Protein AF-A0A0B7G354-F1 (afdb_monomer)

InterPro domains:
  IPR011701 Major facilitator superfamily [PF07690] (151-574)
  IPR032474 Protein argonaute, N-terminal [PF16486] (21-125)
  IPR036259 MFS transporter superfamily [G3DSA:1.20.1250.20] (148-598)
  IPR036259 MFS transporter superfamily [SSF103473] (155-593)

Nearest PDB structures (foldseek):
  8hpk-assembly1_A  TM=7.935E-01  e=2.499E-08  Oxalobacter formigenes
  7ckr-assembly1_A  TM=7.743E-01  e=6.030E-07  Homo sapiens
  8vzo-assembly1_A  TM=7.627E-01  e=1.336E-06  Mus musculus
  4gc0-assembly1_A  TM=5.537E-01  e=1.012E-06  Escherichia coli K-12
  6t1z-assembly1_A  TM=6.618E-01  e=1.291E-05  Lactococcus lactis

pLDDT: mean 70.38, std 20.68, range [23.92, 95.5]

Organism: Thanatephorus cucumeris (strain AG1-IB / isolate 7/3/14) (NCBI:txid1108050)

Solvent-accessible surface area (backbone atoms only — not comparable to full-atom values): 34092 Å² total; per-residue (Å²): 139,77,64,61,37,38,32,39,24,42,57,51,66,73,94,58,96,71,60,51,71,55,56,52,52,52,50,46,45,36,40,68,70,70,40,38,82,71,30,66,74,70,61,47,71,73,66,82,52,44,35,40,25,62,50,88,68,92,36,80,33,100,80,52,43,29,38,75,43,81,42,66,81,55,66,92,86,52,88,72,80,62,60,72,42,57,47,32,43,32,66,72,46,79,40,65,52,60,63,55,49,36,36,76,69,72,72,50,80,94,46,75,69,54,58,69,48,45,62,62,48,49,55,53,58,66,44,53,60,65,74,42,62,78,52,60,63,53,65,73,68,73,73,64,103,71,87,92,72,66,56,40,54,73,59,46,45,73,69,46,48,66,63,51,25,68,72,64,75,49,52,71,70,40,52,50,52,24,54,48,32,16,50,48,18,30,38,70,41,15,29,58,32,9,46,46,21,55,76,68,32,32,40,59,33,16,42,54,17,16,54,28,23,37,52,9,32,40,46,49,25,49,52,67,67,64,60,73,76,79,72,95,64,68,94,83,61,73,69,45,76,68,48,49,51,46,22,52,21,30,20,32,28,12,34,15,41,22,15,38,52,39,22,50,42,49,54,42,50,73,72,47,59,82,72,40,35,26,32,45,38,0,46,59,46,14,45,27,36,38,34,29,41,51,53,48,45,47,40,57,76,78,26,70,96,36,63,50,65,44,30,45,48,48,11,53,58,50,16,50,38,35,39,48,45,29,69,68,55,70,67,72,83,91,78,83,83,88,63,97,82,58,64,63,61,58,55,52,49,55,59,47,52,57,52,61,61,72,68,58,83,86,77,77,94,79,81,83,87,85,89,82,91,86,80,92,85,88,80,88,82,87,83,87,89,83,79,88,84,87,88,85,79,94,78,91,82,85,85,79,84,78,85,75,79,76,73,81,79,76,78,74,81,58,44,70,76,56,33,79,75,33,66,68,49,50,50,53,34,48,50,46,12,68,58,29,3,56,32,47,25,46,69,74,40,45,53,58,52,39,46,15,25,55,53,45,72,52,94,87,77,52,73,68,54,47,53,51,49,31,54,48,41,57,40,41,22,21,52,27,15,19,51,19,6,38,54,45,7,49,48,32,28,48,35,33,73,77,67,71,39,60,57,71,61,54,52,54,55,27,46,53,38,38,50,53,21,52,60,46,53,78,67,49,72,49,67,89,58,45,55,59,35,30,32,29,33,12,24,20,32,17,30,47,68,11,45,52,51,36,50,43,34,74,75,48,34,80,74,46,33,30,21,44,36,17,53,51,48,36,27,37,55,55,38,13,51,53,42,38,52,56,46,48,58,45,30,57,74,53,31,41,59,39,90,82,48,100,59,82,86,77,62,95,41,76,46,31,53,61,23,51,56,21,73,48,87,130

Mean predicted aligned error: 18.81 Å

Sequence (618 aa):
MFSSIIERVDLEPTSVWMPTKWNQELLQILQEKVAPTLFTPRAVYDGRKNLFASHCLPLRGCNGNSQTFDVTRTPPYERPPPQVYKVTLRLVKKISTIMLKQYCNGQSSVDNEIHASFTPLNIVLRMKSMLSRTNAFTLRRLLTDQEMRPLGAGVVYSAYAPQLGQKLNLNHTQLNVIGIAGNIGVYFFAPVSGWVADRRGPKIPLFVASVLLFLGYGGISFLFSNTIPQANVPNSWPLTPLVSALTLCSFATGVAGSAGIISAMNAGVRVTEDKYHASATGGINSAFGLSAFFFSTLARELFPGRTGPFLTVLCLGTGCAVLLGAILVRPPPVGQIRLESEEDGETEQEEEEEREEELRPLWTEHTPLRAGTVDESILYGERNPWASQAPTPNASGAATPSASGSKPDKVEDVHGLALFTSLDFLIIFGIVGCLGGPGLMYINNVGSIVQALFASVGEGWSKQDAEKAQASQVGIISVCSFVGRFAIGFLADHLSHNHTIPRTSCLLLSATIGIIGISLLLNVTDASKLWVVSALWGISYGTVFALFPALVLERFGMSHFAQNAGLMGIAAALFGNVYNYTFGRNFDNHSRPASFVPVEPVGEGLICLEGRDCYITR

Structure (mmCIF, N/CA/C/O backbone):
data_AF-A0A0B7G354-F1
#
_entry.id   AF-A0A0B7G354-F1
#
loop_
_atom_site.group_PDB
_atom_site.id
_atom_site.type_symbol
_atom_site.label_atom_id
_atom_site.label_alt_id
_atom_site.label_comp_id
_atom_site.label_asym_id
_atom_site.label_entity_id
_atom_site.label_seq_id
_atom_site.pdbx_PDB_ins_code
_atom_site.Cartn_x
_atom_site.Cartn_y
_atom_site.Cartn_z
_atom_site.occupancy
_atom_site.B_iso_or_equiv
_atom_site.auth_seq_id
_atom_site.auth_comp_id
_atom_site.auth_asym_id
_atom_site.auth_atom_id
_atom_site.pdbx_PDB_model_num
ATOM 1 N N . MET A 1 1 ? 35.856 -24.028 -17.247 1.00 27.39 1 MET A N 1
ATOM 2 C CA . MET A 1 1 ? 36.467 -24.147 -18.585 1.00 27.39 1 MET A CA 1
ATOM 3 C C . MET A 1 1 ? 35.741 -23.184 -19.522 1.00 27.39 1 MET A C 1
ATOM 5 O O . MET A 1 1 ? 34.748 -23.564 -20.117 1.00 27.39 1 MET A O 1
ATOM 9 N N . PHE A 1 2 ? 36.160 -21.916 -19.567 1.00 37.44 2 PHE A N 1
ATOM 10 C CA . PHE A 1 2 ? 35.732 -20.999 -20.631 1.00 37.44 2 PHE A CA 1
ATOM 11 C C . PHE A 1 2 ? 36.789 -21.083 -21.725 1.00 37.44 2 PHE A C 1
ATOM 13 O O . PHE A 1 2 ? 37.974 -20.938 -21.417 1.00 37.44 2 PHE A O 1
ATOM 20 N N . SER A 1 3 ? 36.368 -21.355 -22.956 1.00 42.09 3 SER A N 1
ATOM 21 C CA . SER A 1 3 ? 37.209 -21.268 -24.147 1.00 42.09 3 SER A CA 1
ATOM 22 C C . SER A 1 3 ? 37.852 -19.885 -24.211 1.00 42.09 3 SER A C 1
ATOM 24 O O . SER A 1 3 ? 37.203 -18.869 -23.973 1.00 42.09 3 SER A O 1
ATOM 26 N N . SER A 1 4 ? 39.155 -19.851 -24.483 1.00 53.09 4 SER A N 1
ATOM 27 C CA . SER A 1 4 ? 39.997 -18.669 -24.266 1.00 53.09 4 SER A CA 1
ATOM 28 C C . SER A 1 4 ? 39.717 -17.498 -25.216 1.00 53.09 4 SER A C 1
ATOM 30 O O . SER A 1 4 ? 40.380 -16.469 -25.099 1.00 53.09 4 SER A O 1
ATOM 32 N N . ILE A 1 5 ? 38.788 -17.661 -26.160 1.00 58.16 5 ILE A N 1
ATOM 33 C CA . ILE A 1 5 ? 38.622 -16.841 -27.359 1.00 58.16 5 ILE A CA 1
ATOM 34 C C . ILE A 1 5 ? 37.133 -16.530 -27.561 1.00 58.16 5 ILE A C 1
ATOM 36 O O . ILE A 1 5 ? 36.322 -17.453 -27.601 1.00 58.16 5 ILE A O 1
ATOM 40 N N . ILE A 1 6 ? 36.795 -15.250 -27.730 1.00 61.22 6 ILE A N 1
ATOM 41 C CA . ILE A 1 6 ? 35.496 -14.804 -28.259 1.00 61.22 6 ILE A CA 1
ATOM 42 C C . ILE A 1 6 ? 35.689 -14.467 -29.741 1.00 61.22 6 ILE A C 1
ATOM 44 O O . ILE A 1 6 ? 36.632 -13.759 -30.092 1.00 61.22 6 ILE A O 1
ATOM 48 N N . GLU A 1 7 ? 34.816 -14.954 -30.615 1.00 66.25 7 GLU A N 1
ATOM 49 C CA . GLU A 1 7 ? 34.854 -14.645 -32.047 1.00 66.25 7 GLU A CA 1
ATOM 50 C C . GLU A 1 7 ? 33.773 -13.632 -32.412 1.00 66.25 7 GLU A C 1
ATOM 52 O O . GLU A 1 7 ? 32.597 -13.858 -32.132 1.00 66.25 7 GLU A O 1
ATOM 57 N N . ARG A 1 8 ? 34.179 -12.526 -33.048 1.00 71.75 8 ARG A N 1
ATOM 58 C CA . ARG A 1 8 ? 33.287 -11.562 -33.704 1.00 71.75 8 ARG A CA 1
ATOM 59 C C . ARG A 1 8 ? 33.141 -11.953 -35.171 1.00 71.75 8 ARG A C 1
ATOM 61 O O . ARG A 1 8 ? 34.143 -12.074 -35.879 1.00 71.75 8 ARG A O 1
ATOM 68 N N . VAL A 1 9 ? 31.904 -12.113 -35.614 1.00 70.19 9 VAL A N 1
ATOM 69 C CA . VAL A 1 9 ? 31.507 -12.502 -36.968 1.00 70.19 9 VAL A CA 1
ATOM 70 C C . VAL A 1 9 ? 30.622 -11.404 -37.553 1.00 70.19 9 VAL A C 1
ATOM 72 O O . VAL A 1 9 ? 29.701 -10.942 -36.886 1.00 70.19 9 VAL A O 1
ATOM 75 N N . ASP A 1 10 ? 30.909 -10.984 -38.779 1.00 68.88 10 ASP A N 1
ATOM 76 C CA . ASP A 1 10 ? 30.113 -10.028 -39.544 1.00 68.88 10 ASP A CA 1
ATOM 77 C C . ASP A 1 10 ? 28.988 -10.750 -40.290 1.00 68.88 10 ASP A C 1
ATOM 79 O O . ASP A 1 10 ? 29.162 -11.883 -40.760 1.00 68.88 10 ASP A O 1
ATOM 83 N N . LEU A 1 11 ? 27.846 -10.078 -40.396 1.00 69.44 11 LEU A N 1
ATOM 84 C CA . LEU A 1 11 ? 26.676 -10.517 -41.141 1.00 69.44 11 LEU A CA 1
ATOM 85 C C . LEU A 1 11 ? 26.560 -9.691 -42.418 1.00 69.44 11 LEU A C 1
ATOM 87 O O . LEU A 1 11 ? 26.308 -8.488 -42.378 1.00 69.44 11 LEU A O 1
ATOM 91 N N . GLU A 1 12 ? 26.697 -10.356 -43.561 1.00 66.44 12 GLU A N 1
ATOM 92 C CA . GLU A 1 12 ? 26.460 -9.746 -44.870 1.00 66.44 12 GLU A CA 1
ATOM 93 C C . GLU A 1 12 ? 25.053 -10.141 -45.356 1.00 66.44 12 GLU A C 1
ATOM 95 O O . GLU A 1 12 ? 24.854 -11.293 -45.764 1.00 66.44 12 GLU A O 1
ATOM 100 N N . PRO A 1 13 ? 24.051 -9.239 -45.280 1.00 56.16 13 PRO A N 1
ATOM 101 C CA . PRO A 1 13 ? 22.719 -9.501 -45.811 1.00 56.16 13 PRO A CA 1
ATOM 102 C C . PRO A 1 13 ? 22.721 -9.449 -47.343 1.00 56.16 13 PRO A C 1
ATOM 104 O O . PRO A 1 13 ? 23.444 -8.667 -47.962 1.00 56.16 13 PRO A O 1
ATOM 107 N N . THR A 1 14 ? 21.849 -10.231 -47.980 1.00 53.62 14 THR A N 1
ATOM 108 C CA . THR A 1 14 ? 21.603 -10.118 -49.423 1.00 53.62 14 THR A CA 1
ATOM 109 C C . THR A 1 14 ? 20.896 -8.809 -49.769 1.00 53.62 14 THR A C 1
ATOM 111 O O . THR A 1 14 ? 19.673 -8.721 -49.661 1.00 53.62 14 THR A O 1
ATOM 114 N N . SER A 1 15 ? 21.683 -7.823 -50.212 1.00 48.09 15 SER A N 1
ATOM 115 C CA . SER A 1 15 ? 21.313 -6.660 -51.045 1.00 48.09 15 SER A CA 1
ATOM 116 C C . SER A 1 15 ? 20.180 -5.725 -50.584 1.00 48.09 15 SER A C 1
ATOM 118 O O . SER A 1 15 ? 19.850 -4.800 -51.319 1.00 48.09 15 SER A O 1
ATOM 120 N N . VAL A 1 16 ? 19.588 -5.912 -49.401 1.00 51.22 16 VAL A N 1
ATOM 121 C CA . VAL A 1 16 ? 18.565 -5.014 -48.834 1.00 51.22 16 VAL A CA 1
ATOM 122 C C . VAL A 1 16 ? 18.780 -4.873 -47.327 1.00 51.22 16 VAL A C 1
ATOM 124 O O . VAL A 1 16 ? 18.899 -5.874 -46.617 1.00 51.22 16 VAL A O 1
ATOM 127 N N . TRP A 1 17 ? 18.791 -3.635 -46.827 1.00 51.81 17 TRP A N 1
ATOM 128 C CA . TRP A 1 17 ? 18.747 -3.347 -45.391 1.00 51.81 17 TRP A CA 1
ATOM 129 C C . TRP A 1 17 ? 17.406 -3.816 -44.806 1.00 51.81 17 TRP A C 1
ATOM 131 O O . TRP A 1 17 ? 16.358 -3.242 -45.097 1.00 51.81 17 TRP A O 1
ATOM 141 N N . MET A 1 18 ? 17.431 -4.873 -43.990 1.00 62.00 18 MET A N 1
ATOM 142 C CA . MET A 1 18 ? 16.241 -5.406 -43.315 1.00 62.00 18 MET A CA 1
ATOM 143 C C . MET A 1 18 ? 16.150 -4.924 -41.855 1.00 62.00 18 MET A C 1
ATOM 145 O O . MET A 1 18 ? 17.184 -4.743 -41.210 1.00 62.00 18 MET A O 1
ATOM 149 N N . PRO A 1 19 ? 14.936 -4.752 -41.287 1.00 67.56 19 PRO A N 1
ATOM 150 C CA . PRO A 1 19 ? 14.769 -4.312 -39.900 1.00 67.56 19 PRO A CA 1
ATOM 151 C C . PRO A 1 19 ? 15.414 -5.271 -38.887 1.00 67.56 19 PRO A C 1
ATOM 153 O O . PRO A 1 19 ? 15.303 -6.487 -39.031 1.00 67.56 19 PRO A O 1
ATOM 156 N N . THR A 1 20 ? 15.977 -4.755 -37.788 1.00 65.75 20 THR A N 1
ATOM 157 C CA . THR A 1 20 ? 16.672 -5.546 -36.744 1.00 65.75 20 THR A CA 1
ATOM 158 C C . THR A 1 20 ? 15.913 -6.794 -36.272 1.00 65.75 20 THR A C 1
ATOM 160 O O . THR A 1 20 ? 16.519 -7.853 -36.095 1.00 65.75 20 THR A O 1
ATOM 163 N N . LYS A 1 21 ? 14.582 -6.707 -36.113 1.00 68.31 21 LYS A N 1
ATOM 164 C CA . LYS A 1 21 ? 13.729 -7.847 -35.719 1.00 68.31 21 LYS A CA 1
ATOM 165 C C . LYS A 1 21 ? 13.771 -9.006 -36.729 1.00 68.31 21 LYS A C 1
ATOM 167 O O . LYS A 1 21 ? 13.702 -10.160 -36.323 1.00 68.31 21 LYS A O 1
ATOM 172 N N . TRP A 1 22 ? 13.920 -8.718 -38.024 1.00 72.12 22 TRP A N 1
ATOM 173 C CA . TRP A 1 22 ? 14.012 -9.735 -39.079 1.00 72.12 22 TRP A CA 1
ATOM 174 C C . TRP A 1 22 ? 15.359 -10.461 -39.030 1.00 72.12 22 TRP A C 1
ATOM 176 O O . TRP A 1 22 ? 15.392 -11.687 -39.102 1.00 72.12 22 TRP A O 1
ATOM 186 N N . ASN A 1 23 ? 16.459 -9.730 -38.820 1.00 76.25 23 ASN A N 1
ATOM 187 C CA . ASN A 1 23 ? 17.784 -10.336 -38.652 1.00 76.25 23 ASN A CA 1
ATOM 188 C C . ASN A 1 23 ? 17.827 -11.238 -37.406 1.00 76.25 23 ASN A C 1
ATOM 190 O O . ASN A 1 23 ? 18.366 -12.340 -37.468 1.00 76.25 23 ASN A O 1
ATOM 194 N N . GLN A 1 24 ? 17.198 -10.821 -36.298 1.00 77.06 24 GLN A N 1
ATOM 195 C CA . GLN A 1 24 ? 17.044 -11.654 -35.097 1.00 77.06 24 GLN A CA 1
ATOM 196 C C . GLN A 1 24 ? 16.270 -12.954 -35.376 1.00 77.06 24 GLN A C 1
ATOM 198 O O . GLN A 1 24 ? 16.710 -14.023 -34.956 1.00 77.06 24 GLN A O 1
ATOM 203 N N . GLU A 1 25 ? 15.155 -12.886 -36.109 1.00 76.56 25 GLU A N 1
ATOM 204 C CA . GLU A 1 25 ? 14.337 -14.057 -36.455 1.00 76.56 25 GLU A CA 1
ATOM 205 C C . GLU A 1 25 ? 15.089 -15.035 -37.378 1.00 76.56 25 GLU A C 1
ATOM 207 O O . GLU A 1 25 ? 15.131 -16.237 -37.110 1.00 76.56 25 GLU A O 1
ATOM 212 N N . LEU A 1 26 ? 15.768 -14.526 -38.415 1.00 78.81 26 LEU A N 1
ATOM 213 C CA . LEU A 1 26 ? 16.602 -15.337 -39.311 1.00 78.81 26 LEU A CA 1
ATOM 214 C C . LEU A 1 26 ? 17.767 -16.000 -38.566 1.00 78.81 26 LEU A C 1
ATOM 216 O O . LEU A 1 26 ? 18.037 -17.183 -38.776 1.00 78.81 26 LEU A O 1
ATOM 220 N N . LEU A 1 27 ? 18.427 -15.279 -37.656 1.00 80.56 27 LEU A N 1
ATOM 221 C CA . LEU A 1 27 ? 19.496 -15.829 -36.822 1.00 80.56 27 LEU A CA 1
ATOM 222 C C . LEU A 1 27 ? 18.972 -16.866 -35.824 1.00 80.56 27 LEU A C 1
ATOM 224 O O . LEU A 1 27 ? 19.654 -17.857 -35.575 1.00 80.56 27 LEU A O 1
ATOM 228 N N . GLN A 1 28 ? 17.762 -16.701 -35.286 1.00 81.19 28 GLN A N 1
ATOM 229 C CA . GLN A 1 28 ? 17.139 -17.734 -34.462 1.00 81.19 28 GLN A CA 1
ATOM 230 C C . GLN A 1 28 ? 16.877 -19.005 -35.285 1.00 81.19 28 GLN A C 1
ATOM 232 O O . GLN A 1 28 ? 17.259 -20.092 -34.858 1.00 81.19 28 GLN A O 1
ATOM 237 N N . ILE A 1 29 ? 16.306 -18.891 -36.488 1.00 81.31 29 ILE A N 1
ATOM 238 C CA . ILE A 1 29 ? 16.071 -20.041 -37.380 1.00 81.31 29 ILE A CA 1
ATOM 239 C C . ILE A 1 29 ? 17.399 -20.710 -37.780 1.00 81.31 29 ILE A C 1
ATOM 241 O O . ILE A 1 29 ? 17.497 -21.940 -37.769 1.00 81.31 29 ILE A O 1
ATOM 245 N N . LEU A 1 30 ? 18.441 -19.923 -38.062 1.00 84.00 30 LEU A N 1
ATOM 246 C CA . LEU A 1 30 ? 19.784 -20.417 -38.366 1.00 84.00 30 LEU A CA 1
ATOM 247 C C . LEU A 1 30 ? 20.365 -21.251 -37.210 1.00 84.00 30 LEU A C 1
ATOM 249 O O . LEU A 1 30 ? 20.848 -22.363 -37.433 1.00 84.00 30 LEU A O 1
ATOM 253 N N . GLN A 1 31 ? 20.271 -20.740 -35.978 1.00 84.88 31 GLN A N 1
ATOM 254 C CA . GLN A 1 31 ? 20.807 -21.391 -34.779 1.00 84.88 31 GLN A CA 1
ATOM 255 C C . GLN A 1 31 ? 19.948 -22.551 -34.252 1.00 84.88 31 GLN A C 1
ATOM 257 O O . GLN A 1 31 ? 20.482 -23.445 -33.603 1.00 84.88 31 GLN A O 1
ATOM 262 N N . GLU A 1 32 ? 18.634 -22.556 -34.490 1.00 79.94 32 GLU A N 1
ATOM 263 C CA . GLU A 1 32 ? 17.720 -23.572 -33.944 1.00 79.94 32 GLU A CA 1
ATOM 264 C C . GLU A 1 32 ? 17.345 -24.673 -34.942 1.00 79.94 32 GLU A C 1
ATOM 266 O O . GLU A 1 32 ? 17.099 -25.801 -34.521 1.00 79.94 32 GLU A O 1
ATOM 271 N N . LYS A 1 33 ? 17.287 -24.366 -36.246 1.00 80.06 33 LYS A N 1
ATOM 272 C CA . LYS A 1 33 ? 16.747 -25.276 -37.274 1.00 80.06 33 LYS A CA 1
ATOM 273 C C . LYS A 1 33 ? 17.744 -25.635 -38.376 1.00 80.06 33 LYS A C 1
ATOM 275 O O . LYS A 1 33 ? 17.748 -26.781 -38.810 1.00 80.06 33 LYS A O 1
ATOM 280 N N . VAL A 1 34 ? 18.572 -24.691 -38.835 1.00 83.88 34 VAL A N 1
ATOM 281 C CA . VAL A 1 34 ? 19.461 -24.911 -39.999 1.00 83.88 34 VAL A CA 1
ATOM 282 C C . VAL A 1 34 ? 20.805 -25.526 -39.598 1.00 83.88 34 VAL A C 1
ATOM 284 O O . VAL A 1 34 ? 21.237 -26.499 -40.208 1.00 83.88 34 VAL A O 1
ATOM 287 N N . ALA A 1 35 ? 21.473 -24.984 -38.574 1.00 82.06 35 ALA A N 1
ATOM 288 C CA . ALA A 1 35 ? 22.812 -25.418 -38.161 1.00 82.06 35 ALA A CA 1
ATOM 289 C C . ALA A 1 35 ? 22.985 -25.531 -36.625 1.00 82.06 35 ALA A C 1
ATOM 291 O O . ALA A 1 35 ? 23.949 -24.992 -36.076 1.00 82.06 35 ALA A O 1
ATOM 292 N N . PRO A 1 36 ? 22.102 -26.241 -35.892 1.00 79.94 36 PRO A N 1
ATOM 293 C CA . PRO A 1 36 ? 22.116 -26.253 -34.422 1.00 79.94 36 PRO A CA 1
ATOM 294 C C . PRO A 1 36 ? 23.413 -26.804 -33.806 1.00 79.94 36 PRO A C 1
ATOM 296 O O . PRO A 1 36 ? 23.849 -26.346 -32.750 1.00 79.94 36 PRO A O 1
ATOM 299 N N . THR A 1 37 ? 24.081 -27.743 -34.480 1.00 78.62 37 THR A N 1
ATOM 300 C CA . THR A 1 37 ? 25.376 -28.297 -34.046 1.00 78.62 37 THR A CA 1
ATOM 301 C C . THR A 1 37 ? 26.537 -27.308 -34.178 1.00 78.62 37 THR A C 1
ATOM 303 O O . THR A 1 37 ? 27.524 -27.444 -33.463 1.00 78.62 37 THR A O 1
ATOM 306 N N . LEU A 1 38 ? 26.421 -26.297 -35.048 1.00 79.69 38 LEU A N 1
ATOM 307 C CA . LEU A 1 38 ? 27.406 -25.220 -35.193 1.00 79.69 38 LEU A CA 1
ATOM 308 C C . LEU A 1 38 ? 27.303 -24.215 -34.031 1.00 79.69 38 LEU A C 1
ATOM 310 O O . LEU A 1 38 ? 28.311 -23.726 -33.520 1.00 79.69 38 LEU A O 1
ATOM 314 N N . PHE A 1 39 ? 26.070 -23.958 -33.586 1.00 77.00 39 PHE A N 1
ATOM 315 C CA . PHE A 1 39 ? 25.708 -22.983 -32.554 1.00 77.00 39 PHE A CA 1
ATOM 316 C C . PHE A 1 39 ? 25.361 -23.642 -31.213 1.00 77.00 39 PHE A C 1
ATOM 318 O O . PHE A 1 39 ? 24.388 -23.283 -30.547 1.00 77.00 39 PHE A O 1
ATOM 325 N N . THR A 1 40 ? 26.181 -24.610 -30.802 1.00 73.88 40 THR A N 1
ATOM 326 C CA . THR A 1 40 ? 26.140 -25.204 -29.461 1.00 73.88 40 THR A CA 1
ATOM 327 C C . THR A 1 40 ? 27.511 -25.020 -28.792 1.00 73.88 40 THR A C 1
ATOM 329 O O . THR A 1 40 ? 28.432 -25.768 -29.116 1.00 73.88 40 THR A O 1
ATOM 332 N N . PRO A 1 41 ? 27.683 -24.054 -27.862 1.00 71.62 41 PRO A N 1
ATOM 333 C CA . PRO A 1 41 ? 26.692 -23.099 -27.345 1.00 71.62 41 PRO A CA 1
ATOM 334 C C . PRO A 1 41 ? 26.255 -22.045 -28.380 1.00 71.62 41 PRO A C 1
ATOM 336 O O . PRO A 1 41 ? 26.937 -21.807 -29.371 1.00 71.62 41 PRO A O 1
ATOM 339 N N . ARG A 1 42 ? 25.105 -21.404 -28.145 1.00 78.19 42 ARG A N 1
ATOM 340 C CA . ARG A 1 42 ? 24.536 -20.403 -29.065 1.00 78.19 42 ARG A CA 1
ATOM 341 C C . ARG A 1 42 ? 25.379 -19.129 -29.137 1.00 78.19 42 ARG A C 1
ATOM 343 O O . ARG A 1 42 ? 25.948 -18.698 -28.135 1.00 78.19 42 ARG A O 1
ATOM 350 N N . ALA A 1 43 ? 25.391 -18.510 -30.313 1.00 76.50 43 ALA A N 1
ATOM 351 C CA . ALA A 1 43 ? 26.025 -17.225 -30.575 1.00 76.50 43 ALA A CA 1
ATOM 352 C C . ALA A 1 43 ? 25.039 -16.053 -30.388 1.00 76.50 43 ALA A C 1
ATOM 354 O O . ALA A 1 43 ? 23.819 -16.201 -30.512 1.00 76.50 43 ALA A O 1
ATOM 355 N N . VAL A 1 44 ? 25.577 -14.877 -30.074 1.00 75.38 44 VAL A N 1
ATOM 356 C CA . VAL A 1 44 ? 24.840 -13.694 -29.610 1.00 75.38 44 VAL A CA 1
ATOM 357 C C . VAL A 1 44 ? 24.918 -12.572 -30.641 1.00 75.38 44 VAL A C 1
ATOM 359 O O . VAL A 1 44 ? 26.010 -12.154 -31.000 1.00 75.38 44 VAL A O 1
ATOM 362 N N . TYR A 1 45 ? 23.776 -12.073 -31.112 1.00 77.56 45 TYR A N 1
ATOM 363 C CA . TYR A 1 45 ? 23.701 -10.982 -32.090 1.00 77.56 45 TYR A CA 1
ATOM 364 C C . TYR A 1 45 ? 23.554 -9.624 -31.397 1.00 77.56 45 TYR A C 1
ATOM 366 O O . TYR A 1 45 ? 22.752 -9.498 -30.473 1.00 77.56 45 TYR A O 1
ATOM 374 N N . ASP A 1 46 ? 24.294 -8.616 -31.860 1.00 69.06 46 ASP A N 1
ATOM 375 C CA . ASP A 1 46 ? 24.309 -7.261 -31.289 1.00 69.06 46 ASP A CA 1
ATOM 376 C C . ASP A 1 46 ? 23.100 -6.385 -31.667 1.00 69.06 46 ASP A C 1
ATOM 378 O O . ASP A 1 46 ? 22.934 -5.298 -31.123 1.00 69.06 46 ASP A O 1
ATOM 382 N N . GLY A 1 47 ? 22.248 -6.841 -32.590 1.00 67.56 47 GLY A N 1
ATOM 383 C CA . GLY A 1 47 ? 21.108 -6.071 -33.096 1.00 67.56 47 GLY A CA 1
ATOM 384 C C . GLY A 1 47 ? 21.423 -5.176 -34.302 1.00 67.56 47 GLY A C 1
ATOM 385 O O . GLY A 1 47 ? 20.485 -4.728 -34.965 1.00 67.56 47 GLY A O 1
ATOM 386 N N . ARG A 1 48 ? 22.704 -4.971 -34.636 1.00 69.69 48 ARG A N 1
ATOM 387 C CA . ARG A 1 48 ? 23.166 -4.157 -35.771 1.00 69.69 48 ARG A CA 1
ATOM 388 C C . ARG A 1 48 ? 23.716 -5.028 -36.906 1.00 69.69 48 ARG A C 1
ATOM 390 O O . ARG A 1 48 ? 23.103 -5.092 -37.968 1.00 69.69 48 ARG A O 1
ATOM 397 N N . LYS A 1 49 ? 24.862 -5.685 -36.692 1.00 71.38 49 LYS A N 1
ATOM 398 C CA . LYS A 1 49 ? 25.607 -6.406 -37.745 1.00 71.38 49 LYS A CA 1
ATOM 399 C C . LYS A 1 49 ? 26.512 -7.534 -37.233 1.00 71.38 49 LYS A C 1
ATOM 401 O O . LYS A 1 49 ? 26.924 -8.381 -38.017 1.00 71.38 49 LYS A O 1
ATOM 406 N N . ASN A 1 50 ? 26.834 -7.583 -35.939 1.00 77.44 50 ASN A N 1
ATOM 407 C CA . ASN A 1 50 ? 27.851 -8.497 -35.419 1.00 77.44 50 ASN A CA 1
ATOM 408 C C . ASN A 1 50 ? 27.243 -9.642 -34.606 1.00 77.44 50 ASN A C 1
ATOM 410 O O . ASN A 1 50 ? 26.370 -9.454 -33.757 1.00 77.44 50 ASN A O 1
ATOM 414 N N . LEU A 1 51 ? 27.766 -10.841 -34.836 1.00 78.44 51 LEU A N 1
ATOM 415 C CA . LEU A 1 51 ? 27.467 -12.054 -34.092 1.00 78.44 51 LEU A CA 1
ATOM 416 C C . LEU A 1 51 ? 28.703 -12.463 -33.272 1.00 78.44 51 LEU A C 1
ATOM 418 O O . LEU A 1 51 ? 29.810 -12.541 -33.799 1.00 78.44 51 LEU A O 1
ATOM 422 N N . PHE A 1 52 ? 28.517 -12.734 -31.983 1.00 81.00 52 PHE A N 1
ATOM 423 C CA . PHE A 1 52 ? 29.569 -13.100 -31.038 1.00 81.00 52 PHE A CA 1
ATOM 424 C C . PHE A 1 52 ? 29.420 -14.553 -30.581 1.00 81.00 52 PHE A C 1
ATOM 426 O O . PHE A 1 52 ? 28.395 -14.926 -30.008 1.00 81.00 52 PHE A O 1
ATOM 433 N N . ALA A 1 53 ? 30.449 -15.372 -30.790 1.00 76.00 53 ALA A N 1
ATOM 434 C CA . ALA A 1 53 ? 30.505 -16.753 -30.309 1.00 76.00 53 ALA A CA 1
ATOM 435 C C . ALA A 1 53 ? 31.579 -16.914 -29.224 1.00 76.00 53 ALA A C 1
ATOM 437 O O . ALA A 1 53 ? 32.651 -16.316 -29.299 1.00 76.00 53 ALA A O 1
ATOM 438 N N . SER A 1 54 ? 31.312 -17.746 -28.214 1.00 72.69 54 SER A N 1
ATOM 439 C CA . SER A 1 54 ? 32.298 -18.090 -27.175 1.00 72.69 54 SER A CA 1
ATOM 440 C C . SER A 1 54 ? 33.253 -19.215 -27.586 1.00 72.69 54 SER A C 1
ATOM 442 O O . SER A 1 54 ? 34.125 -19.593 -26.810 1.00 72.69 54 SER A O 1
ATOM 444 N N . HIS A 1 55 ? 33.055 -19.811 -28.758 1.00 71.12 55 HIS A N 1
ATOM 445 C CA . HIS A 1 55 ? 33.837 -20.911 -29.317 1.00 71.12 55 HIS A CA 1
ATOM 446 C C . HIS A 1 55 ? 34.139 -20.628 -30.789 1.00 71.12 55 HIS A C 1
ATOM 448 O O . HIS A 1 55 ? 33.475 -19.804 -31.414 1.00 71.12 55 HIS A O 1
ATOM 454 N N . CYS A 1 56 ? 35.133 -21.328 -31.339 1.00 70.44 56 CYS A N 1
ATOM 455 C CA . CYS A 1 56 ? 35.446 -21.241 -32.762 1.00 70.44 56 CYS A CA 1
ATOM 456 C C . CYS A 1 56 ? 34.294 -21.831 -33.582 1.00 70.44 56 CYS A C 1
ATOM 458 O O . CYS A 1 56 ? 33.951 -22.999 -33.385 1.00 70.44 56 CYS A O 1
ATOM 460 N N . LEU A 1 57 ? 33.722 -21.059 -34.508 1.00 77.12 57 LEU A N 1
ATOM 461 C CA . LEU A 1 57 ? 32.707 -21.565 -35.438 1.00 77.12 57 LEU A CA 1
ATOM 462 C C . LEU A 1 57 ? 33.407 -22.221 -36.646 1.00 77.12 57 LEU A C 1
ATOM 464 O O . LEU A 1 57 ? 34.119 -21.524 -37.369 1.00 77.12 57 LEU A O 1
ATOM 468 N N . PRO A 1 58 ? 33.249 -23.537 -36.904 1.00 72.44 58 PRO A N 1
ATOM 469 C CA . PRO A 1 58 ? 33.875 -24.196 -38.054 1.00 72.44 58 PRO A CA 1
ATOM 470 C C . PRO A 1 58 ? 33.143 -23.863 -39.369 1.00 72.44 58 PRO A C 1
ATOM 472 O O . PRO A 1 58 ? 32.319 -24.640 -39.857 1.00 72.44 58 PRO A O 1
ATOM 475 N N . LEU A 1 59 ? 33.444 -22.689 -39.934 1.00 81.38 59 LEU A N 1
ATOM 476 C CA . LEU A 1 59 ? 32.898 -22.197 -41.204 1.00 81.38 59 LEU A CA 1
ATOM 477 C C . LEU A 1 59 ? 33.566 -22.894 -42.410 1.00 81.38 59 LEU A C 1
ATOM 479 O O . LEU A 1 59 ? 34.785 -23.035 -42.468 1.00 81.38 59 LEU A O 1
ATOM 483 N N . ARG A 1 60 ? 32.765 -23.335 -43.389 1.00 66.56 60 ARG A N 1
ATOM 484 C CA . ARG A 1 60 ? 33.187 -24.229 -44.494 1.00 66.56 60 ARG A CA 1
ATOM 485 C C . ARG A 1 60 ? 33.738 -23.572 -45.774 1.00 66.56 60 ARG A C 1
ATOM 487 O O . ARG A 1 60 ? 34.018 -24.295 -46.727 1.00 66.56 60 ARG A O 1
ATOM 494 N N . GLY A 1 61 ? 33.856 -22.248 -45.863 1.00 54.56 61 GLY A N 1
ATOM 495 C CA . GLY A 1 61 ? 34.343 -21.581 -47.081 1.00 54.56 61 GLY A CA 1
ATOM 496 C C . GLY A 1 61 ? 35.810 -21.893 -47.404 1.00 54.56 61 GLY A C 1
ATOM 497 O O . GLY A 1 61 ? 36.580 -22.259 -46.520 1.00 54.56 61 GLY A O 1
ATOM 498 N N . CYS A 1 62 ? 36.223 -21.692 -48.661 1.00 45.62 62 CYS A N 1
ATOM 499 C CA . CYS A 1 62 ? 37.540 -22.104 -49.180 1.00 45.62 62 CYS A CA 1
ATOM 500 C C . CYS A 1 62 ? 38.765 -21.540 -48.426 1.00 45.62 62 CYS A C 1
ATOM 502 O O . CYS A 1 62 ? 39.841 -22.118 -48.532 1.00 45.62 62 CYS A O 1
ATOM 504 N N . ASN A 1 63 ? 38.596 -20.471 -47.635 1.00 56.25 63 ASN A N 1
ATOM 505 C CA . ASN A 1 63 ? 39.638 -19.867 -46.790 1.00 56.25 63 ASN A CA 1
ATOM 506 C C . ASN A 1 63 ? 39.330 -19.966 -45.273 1.00 56.25 63 ASN A C 1
ATOM 508 O O . ASN A 1 63 ? 39.876 -19.196 -44.488 1.00 56.25 63 ASN A O 1
ATOM 512 N N . GLY A 1 64 ? 38.397 -20.827 -44.842 1.00 59.28 64 GLY A N 1
ATOM 513 C CA . GLY A 1 64 ? 38.046 -21.079 -43.428 1.00 59.28 64 GLY A CA 1
ATOM 514 C C . GLY A 1 64 ? 37.323 -19.950 -42.669 1.00 59.28 64 GLY A C 1
ATOM 515 O O . GLY A 1 64 ? 36.763 -20.193 -41.605 1.00 59.28 64 GLY A O 1
ATOM 516 N N . ASN A 1 65 ? 37.290 -18.729 -43.213 1.00 71.38 65 ASN A N 1
ATOM 517 C CA . ASN A 1 65 ? 36.788 -17.534 -42.520 1.00 71.38 65 ASN A CA 1
ATOM 518 C C . ASN A 1 65 ? 35.371 -17.089 -42.929 1.00 71.38 65 ASN A C 1
ATOM 520 O O . ASN A 1 65 ? 34.913 -16.052 -42.457 1.00 71.38 65 ASN A O 1
ATOM 524 N N . SER A 1 66 ? 34.655 -17.812 -43.796 1.00 79.81 66 SER A N 1
ATOM 525 C CA . SER A 1 66 ? 33.271 -17.456 -44.148 1.00 79.81 66 SER A CA 1
ATOM 526 C C . SER A 1 66 ? 32.421 -18.665 -44.537 1.00 79.81 66 SER A C 1
ATOM 528 O O . SER A 1 66 ? 32.949 -19.656 -45.036 1.00 79.81 66 SER A O 1
ATOM 530 N N . GLN A 1 67 ? 31.109 -18.599 -44.300 1.00 83.88 67 GLN A N 1
ATOM 531 C CA . GLN A 1 67 ? 30.131 -19.566 -44.800 1.00 83.88 67 GLN A CA 1
ATOM 532 C C . GLN A 1 67 ? 28.759 -18.909 -44.988 1.00 83.88 67 GLN A C 1
ATOM 534 O O . GLN A 1 67 ? 28.278 -18.195 -44.108 1.00 83.88 67 GLN A O 1
ATOM 539 N N . THR A 1 68 ? 28.111 -19.210 -46.112 1.00 83.25 68 THR A N 1
ATOM 540 C CA . THR A 1 68 ? 26.724 -18.826 -46.401 1.00 83.25 68 THR A CA 1
ATOM 541 C C . THR A 1 68 ? 25.760 -19.955 -46.042 1.00 83.25 68 THR A C 1
ATOM 543 O O . THR A 1 68 ? 26.057 -21.131 -46.267 1.00 83.25 68 THR A O 1
ATOM 546 N N . PHE A 1 69 ? 24.606 -19.592 -45.488 1.00 83.88 69 PHE A N 1
ATOM 547 C CA . PHE A 1 69 ? 23.527 -20.493 -45.094 1.00 83.88 69 PHE A CA 1
ATOM 548 C C . PHE A 1 69 ? 22.214 -20.050 -45.734 1.00 83.88 69 PHE A C 1
ATOM 550 O O . PHE A 1 69 ? 21.870 -18.869 -45.681 1.00 83.88 69 PHE A O 1
ATOM 557 N N . ASP A 1 70 ? 21.461 -21.001 -46.278 1.00 83.31 70 ASP A N 1
ATOM 558 C CA . ASP A 1 70 ? 20.123 -20.755 -46.808 1.00 83.31 70 ASP A CA 1
ATOM 559 C C . ASP A 1 70 ? 19.092 -20.922 -45.674 1.00 83.31 70 ASP A C 1
ATOM 561 O O . ASP A 1 70 ? 18.921 -22.006 -45.111 1.00 83.31 70 ASP A O 1
ATOM 565 N N . VAL A 1 71 ? 18.425 -19.828 -45.300 1.00 82.44 71 VAL A N 1
ATOM 566 C CA . VAL A 1 71 ? 17.481 -19.743 -44.176 1.00 82.44 71 VAL A CA 1
ATOM 567 C C . VAL A 1 71 ? 16.079 -19.477 -44.716 1.00 82.44 71 VAL A C 1
ATOM 569 O O . VAL A 1 71 ? 15.859 -18.517 -45.449 1.00 82.44 71 VAL A O 1
ATOM 572 N N . THR A 1 72 ? 15.111 -20.315 -44.346 1.00 78.06 72 THR A N 1
ATOM 573 C CA . THR A 1 72 ? 13.720 -20.206 -44.821 1.00 78.06 72 THR A CA 1
ATOM 574 C C . THR A 1 72 ? 12.793 -19.819 -43.672 1.00 78.06 72 THR A C 1
ATOM 576 O O . THR A 1 72 ? 12.831 -20.453 -42.616 1.00 78.06 72 THR A O 1
ATOM 579 N N . ARG A 1 73 ? 11.973 -18.776 -43.864 1.00 65.62 73 ARG A N 1
ATOM 580 C CA . ARG A 1 73 ? 11.119 -18.207 -42.803 1.00 65.62 73 ARG A CA 1
ATOM 581 C C . ARG A 1 73 ? 9.769 -18.918 -42.655 1.00 65.62 73 ARG A C 1
ATOM 583 O O . ARG A 1 73 ? 9.352 -19.195 -41.534 1.00 65.62 73 ARG A O 1
ATOM 590 N N . THR A 1 74 ? 9.104 -19.239 -43.764 1.00 60.00 74 THR A N 1
ATOM 591 C CA . THR A 1 74 ? 7.818 -19.957 -43.780 1.00 60.00 74 THR A CA 1
ATOM 592 C C . THR A 1 74 ? 8.006 -21.475 -43.898 1.00 60.00 74 THR A C 1
ATOM 594 O O . THR A 1 74 ? 8.943 -21.933 -44.558 1.00 60.00 74 THR A O 1
ATOM 597 N N . PRO A 1 75 ? 7.137 -22.295 -43.273 1.00 56.62 75 PRO A N 1
ATOM 598 C CA . PRO A 1 75 ? 7.140 -23.738 -43.496 1.00 56.62 75 PRO A CA 1
ATOM 599 C C . PRO A 1 75 ? 6.762 -24.053 -44.958 1.00 56.62 75 PRO A C 1
ATOM 601 O O . PRO A 1 75 ? 5.950 -23.339 -45.545 1.00 56.62 75 PRO A O 1
ATOM 604 N N . PRO A 1 76 ? 7.277 -25.144 -45.559 1.00 53.03 76 PRO A N 1
ATOM 605 C CA . PRO A 1 76 ? 7.144 -25.419 -46.999 1.00 53.03 76 PRO A CA 1
ATOM 606 C C . PRO A 1 76 ? 5.721 -25.773 -47.487 1.00 53.03 76 PRO A C 1
ATOM 608 O O . PRO A 1 76 ? 5.560 -26.173 -48.636 1.00 53.03 76 PRO A O 1
ATOM 611 N N . TYR A 1 77 ? 4.700 -25.652 -46.633 1.00 54.31 77 TYR A N 1
ATOM 612 C CA . TYR A 1 77 ? 3.312 -26.048 -46.902 1.00 54.31 77 TYR A CA 1
ATOM 613 C C . TYR A 1 77 ? 2.326 -24.877 -47.040 1.00 54.31 77 TYR A C 1
ATOM 615 O O . TYR A 1 77 ? 1.163 -25.106 -47.368 1.00 54.31 77 TYR A O 1
ATOM 623 N N . GLU A 1 78 ? 2.761 -23.633 -46.833 1.00 51.16 78 GLU A N 1
ATOM 624 C CA . GLU A 1 78 ? 1.915 -22.445 -47.011 1.00 51.16 78 GLU A CA 1
ATOM 625 C C . GLU A 1 78 ? 2.185 -21.767 -48.365 1.00 51.16 78 GLU A C 1
ATOM 627 O O . GLU A 1 78 ? 3.309 -21.765 -48.866 1.00 51.16 78 GLU A O 1
ATOM 632 N N . ARG A 1 79 ? 1.139 -21.199 -48.982 1.00 46.72 79 ARG A N 1
ATOM 633 C CA . ARG A 1 79 ? 1.255 -20.292 -50.140 1.00 46.72 79 ARG A CA 1
ATOM 634 C C . ARG A 1 79 ? 1.265 -18.855 -49.602 1.00 46.72 79 ARG A C 1
ATOM 636 O O . ARG A 1 79 ? 0.410 -18.574 -48.762 1.00 46.72 79 ARG A O 1
ATOM 643 N N . PRO A 1 80 ? 2.118 -17.925 -50.079 1.00 53.81 80 PRO A N 1
ATOM 644 C CA . PRO A 1 80 ? 3.006 -17.974 -51.256 1.00 53.81 80 PRO A CA 1
ATOM 645 C C . PRO A 1 80 ? 4.290 -18.809 -51.052 1.00 53.81 80 PRO A C 1
ATOM 647 O O . PRO A 1 80 ? 4.598 -19.159 -49.916 1.00 53.81 80 PRO A O 1
ATOM 650 N N . PRO A 1 81 ? 5.038 -19.152 -52.128 1.00 57.12 81 PRO A N 1
ATOM 651 C CA . PRO A 1 81 ? 6.226 -20.006 -52.036 1.00 57.12 81 PRO A CA 1
ATOM 652 C C . PRO A 1 81 ? 7.268 -19.495 -51.025 1.00 57.12 81 PRO A C 1
ATOM 654 O O . PRO A 1 81 ? 7.461 -18.282 -50.904 1.00 57.12 81 PRO A O 1
ATOM 657 N N . PRO A 1 82 ? 7.963 -20.405 -50.315 1.00 61.88 82 PRO A N 1
ATOM 658 C CA . PRO A 1 82 ? 8.852 -20.046 -49.219 1.00 61.88 82 PRO A CA 1
ATOM 659 C C . PRO A 1 82 ? 10.026 -19.177 -49.679 1.00 61.88 82 PRO A C 1
ATOM 661 O O . PRO A 1 82 ? 10.824 -19.574 -50.529 1.00 61.88 82 PRO A O 1
ATOM 664 N N . GLN A 1 83 ? 10.149 -17.991 -49.080 1.00 67.19 83 GLN A N 1
ATOM 665 C CA . GLN A 1 83 ? 11.244 -17.070 -49.364 1.00 67.19 83 GLN A CA 1
ATOM 666 C C . GLN A 1 83 ? 12.518 -17.542 -48.648 1.00 67.19 83 GLN A C 1
ATOM 668 O O . GLN A 1 83 ? 12.566 -17.624 -47.416 1.00 67.19 83 GLN A O 1
ATOM 673 N N . VAL A 1 84 ? 13.540 -17.874 -49.440 1.00 75.81 84 VAL A N 1
ATOM 674 C CA . VAL A 1 84 ? 14.862 -18.303 -48.966 1.00 75.81 84 VAL A CA 1
ATOM 675 C C . VAL A 1 84 ? 15.780 -17.087 -48.877 1.00 75.81 84 VAL A C 1
ATOM 677 O O . VAL A 1 84 ? 16.003 -16.395 -49.870 1.00 75.81 84 VAL A O 1
ATOM 680 N N . TYR A 1 85 ? 16.332 -16.845 -47.693 1.00 80.25 85 TYR A N 1
ATOM 681 C CA . TYR A 1 85 ? 17.289 -15.777 -47.415 1.00 80.25 85 TYR A CA 1
ATOM 682 C C . TYR A 1 85 ? 18.687 -16.371 -47.281 1.00 80.25 85 TYR A C 1
ATOM 684 O O . TYR A 1 85 ? 18.874 -17.341 -46.546 1.00 80.25 85 TYR A O 1
ATOM 692 N N . LYS A 1 86 ? 19.684 -15.780 -47.946 1.00 80.88 86 LYS A N 1
ATOM 693 C CA . LYS A 1 86 ? 21.079 -16.205 -47.789 1.00 80.88 86 LYS A CA 1
ATOM 694 C C . LYS A 1 86 ? 21.744 -15.378 -46.699 1.00 80.88 86 LYS A C 1
ATOM 696 O O . LYS A 1 86 ? 21.870 -14.165 -46.833 1.00 80.88 86 LYS A O 1
ATOM 701 N N . VAL A 1 87 ? 22.165 -16.037 -45.627 1.00 82.19 87 VAL A N 1
ATOM 702 C CA . VAL A 1 87 ? 22.876 -15.416 -44.505 1.00 82.19 87 VAL A CA 1
ATOM 703 C C . VAL A 1 87 ? 24.347 -15.795 -44.608 1.00 82.19 87 VAL A C 1
ATOM 705 O O . VAL A 1 87 ? 24.703 -16.953 -44.389 1.00 82.19 87 VAL A O 1
ATOM 708 N N . THR A 1 88 ? 25.205 -14.836 -44.952 1.00 82.44 88 THR A N 1
ATOM 709 C CA . THR A 1 88 ? 26.659 -15.041 -44.973 1.00 82.44 88 THR A CA 1
ATOM 710 C C . THR A 1 88 ? 27.265 -14.601 -43.649 1.00 82.44 88 THR A C 1
ATOM 712 O O . THR A 1 88 ? 27.105 -13.458 -43.228 1.00 82.44 88 THR A O 1
ATOM 715 N N . LEU A 1 89 ? 27.970 -15.530 -43.005 1.00 82.94 89 LEU A N 1
ATOM 716 C CA . LEU A 1 89 ? 28.770 -15.296 -41.810 1.00 82.94 89 LEU A CA 1
ATOM 717 C C . LEU A 1 89 ? 30.236 -15.163 -42.208 1.00 82.94 89 LEU A C 1
ATOM 719 O O . LEU A 1 89 ? 30.761 -16.041 -42.897 1.00 82.94 89 LEU A O 1
ATOM 723 N N . ARG A 1 90 ? 30.909 -14.101 -41.763 1.00 81.81 90 ARG A N 1
ATOM 724 C CA . ARG A 1 90 ? 32.343 -13.872 -41.995 1.00 81.81 90 ARG A CA 1
ATOM 725 C C . ARG A 1 90 ? 33.068 -13.630 -40.673 1.00 81.81 90 ARG A C 1
ATOM 727 O O . ARG A 1 90 ? 32.737 -12.696 -39.957 1.00 81.81 90 ARG A O 1
ATOM 734 N N . LEU A 1 91 ? 34.063 -14.443 -40.334 1.00 83.00 91 LEU A N 1
ATOM 735 C CA . LEU A 1 91 ? 34.894 -14.233 -39.148 1.00 83.00 91 LEU A CA 1
ATOM 736 C C . LEU A 1 91 ? 35.715 -12.939 -39.295 1.00 83.00 91 LEU A C 1
ATOM 738 O O . LEU A 1 91 ? 36.474 -12.800 -40.252 1.00 83.00 91 LEU A O 1
ATOM 742 N N . VAL A 1 92 ? 35.577 -12.019 -38.335 1.00 77.62 92 VAL A N 1
ATOM 743 C CA . VAL A 1 92 ? 36.247 -10.704 -38.325 1.00 77.62 92 VAL A CA 1
ATOM 744 C C . VAL A 1 92 ? 37.454 -10.702 -37.399 1.00 77.62 92 VAL A C 1
ATOM 746 O O . VAL A 1 92 ? 38.560 -10.372 -37.813 1.00 77.62 92 VAL A O 1
ATOM 749 N N . LYS A 1 93 ? 37.246 -11.038 -36.119 1.00 76.19 93 LYS A N 1
ATOM 750 C CA . LYS A 1 93 ? 38.280 -10.923 -35.081 1.00 76.19 93 LYS A CA 1
ATOM 751 C C . LYS A 1 93 ? 38.127 -12.024 -34.037 1.00 76.19 93 LYS A C 1
ATOM 753 O O . LYS A 1 93 ? 37.024 -12.288 -33.560 1.00 76.19 93 LYS A O 1
ATOM 758 N N . LYS A 1 94 ? 39.254 -12.624 -33.651 1.00 76.12 94 LYS A N 1
ATOM 759 C CA . LYS A 1 94 ? 39.378 -13.492 -32.474 1.00 76.12 94 LYS A CA 1
ATOM 760 C C . LYS A 1 94 ? 39.889 -12.645 -31.306 1.00 76.12 94 LYS A C 1
ATOM 762 O O . LYS A 1 94 ? 40.883 -11.940 -31.451 1.00 76.12 94 LYS A O 1
ATOM 767 N N . ILE A 1 95 ? 39.207 -12.692 -30.167 1.00 71.69 95 ILE A N 1
ATOM 768 C CA . ILE A 1 95 ? 39.470 -11.846 -28.997 1.00 71.69 95 ILE A CA 1
ATOM 769 C C . ILE A 1 95 ? 39.958 -12.733 -27.855 1.00 71.69 95 ILE A C 1
ATOM 771 O O . ILE A 1 95 ? 39.213 -13.586 -27.371 1.00 71.69 95 ILE A O 1
ATOM 775 N N . SER A 1 96 ? 41.204 -12.541 -27.419 1.00 65.62 96 SER A N 1
ATOM 776 C CA . SER A 1 96 ? 41.801 -13.329 -26.338 1.00 65.62 96 SER A CA 1
ATOM 777 C C . SER A 1 96 ? 41.334 -12.859 -24.960 1.00 65.62 96 SER A C 1
ATOM 779 O O . SER A 1 96 ? 41.555 -11.722 -24.558 1.00 65.62 96 SER A O 1
ATOM 781 N N . THR A 1 97 ? 40.762 -13.775 -24.182 1.00 66.25 97 THR A N 1
ATOM 782 C CA . THR A 1 97 ? 40.378 -13.534 -22.777 1.00 66.25 97 THR A CA 1
ATOM 783 C C . THR A 1 97 ? 41.562 -13.595 -21.801 1.00 66.25 97 THR A C 1
ATOM 785 O O . THR A 1 97 ? 41.378 -13.395 -20.601 1.00 66.25 97 THR A O 1
ATOM 788 N N . ILE A 1 98 ? 42.777 -13.894 -22.282 1.00 69.25 98 ILE A N 1
ATOM 789 C CA . ILE A 1 98 ? 43.981 -14.017 -21.442 1.00 69.25 98 ILE A CA 1
ATOM 790 C C . ILE A 1 98 ? 44.445 -12.635 -20.963 1.00 69.25 98 ILE A C 1
ATOM 792 O O . ILE A 1 98 ? 44.623 -12.457 -19.759 1.00 69.25 98 ILE A O 1
ATOM 796 N N . MET A 1 99 ? 44.519 -11.652 -21.869 1.00 64.06 99 MET A N 1
ATOM 797 C CA . MET A 1 99 ? 44.891 -10.264 -21.547 1.00 64.06 99 MET A CA 1
ATOM 798 C C . MET A 1 99 ? 43.935 -9.669 -20.503 1.00 64.06 99 MET A C 1
ATOM 800 O O . MET A 1 99 ? 44.355 -9.079 -19.514 1.00 64.06 99 MET A O 1
ATOM 804 N N . LEU A 1 100 ? 42.632 -9.933 -20.654 1.00 64.94 100 LEU A N 1
ATOM 805 C CA . LEU A 1 100 ? 41.596 -9.449 -19.740 1.00 64.94 100 LEU A CA 1
ATOM 806 C C . LEU A 1 100 ? 41.699 -10.093 -18.339 1.00 64.94 100 LEU A C 1
ATOM 808 O O . LEU A 1 100 ? 41.445 -9.431 -17.337 1.00 64.94 100 LEU A O 1
ATOM 812 N N . LYS A 1 101 ? 42.158 -11.351 -18.232 1.00 66.38 101 LYS A N 1
ATOM 813 C CA . LYS A 1 101 ? 42.491 -11.972 -16.933 1.00 66.38 101 LYS A CA 1
ATOM 814 C C . LYS A 1 101 ? 43.763 -11.399 -16.312 1.00 66.38 101 LYS A C 1
ATOM 816 O O . LYS A 1 101 ? 43.807 -11.242 -15.097 1.00 66.38 101 LYS A O 1
ATOM 821 N N . GLN A 1 102 ? 44.784 -11.099 -17.115 1.00 66.31 102 GLN A N 1
ATOM 822 C CA . GLN A 1 102 ? 46.008 -10.448 -16.635 1.00 66.31 102 GLN A CA 1
ATOM 823 C C . GLN A 1 102 ? 45.695 -9.043 -16.103 1.00 66.31 102 GLN A C 1
ATOM 825 O O . GLN A 1 102 ? 46.132 -8.705 -15.005 1.00 66.31 102 GLN A O 1
ATOM 830 N N . TYR A 1 103 ? 44.837 -8.289 -16.795 1.00 69.19 103 TYR A N 1
ATOM 831 C CA . TYR A 1 103 ? 44.285 -7.024 -16.310 1.00 69.19 103 TYR A CA 1
ATOM 832 C C . TYR A 1 103 ? 43.518 -7.184 -14.983 1.00 69.19 103 TYR A C 1
ATOM 834 O O . TYR A 1 103 ? 43.847 -6.518 -14.005 1.00 69.19 103 TYR A O 1
ATOM 842 N N . CYS A 1 104 ? 42.566 -8.125 -14.884 1.00 62.94 104 CYS A N 1
ATOM 843 C CA . CYS A 1 104 ? 41.838 -8.381 -13.628 1.00 62.94 104 CYS A CA 1
ATOM 844 C C . CYS A 1 104 ? 42.740 -8.808 -12.453 1.00 62.94 104 CYS A C 1
ATOM 846 O O . CYS A 1 104 ? 42.373 -8.590 -11.301 1.00 62.94 104 CYS A O 1
ATOM 848 N N . ASN A 1 105 ? 43.904 -9.401 -12.728 1.00 75.19 105 ASN A N 1
ATOM 849 C CA . ASN A 1 105 ? 44.903 -9.766 -11.722 1.00 75.19 105 ASN A CA 1
ATOM 850 C C . ASN A 1 105 ? 45.893 -8.624 -11.402 1.00 75.19 105 ASN A C 1
ATOM 852 O O . ASN A 1 105 ? 46.837 -8.846 -10.646 1.00 75.19 105 ASN A O 1
ATOM 856 N N . GLY A 1 106 ? 45.722 -7.431 -11.985 1.00 66.19 106 GLY A N 1
ATOM 857 C CA . GLY A 1 106 ? 46.615 -6.281 -11.798 1.00 66.19 106 GLY A CA 1
ATOM 858 C C . GLY A 1 106 ? 47.984 -6.419 -12.477 1.00 66.19 106 GLY A C 1
ATOM 859 O O . GLY A 1 106 ? 48.934 -5.759 -12.071 1.00 66.19 106 GLY A O 1
ATOM 860 N N . GLN A 1 107 ? 48.111 -7.296 -13.479 1.00 69.50 107 GLN A N 1
ATOM 861 C CA . GLN A 1 107 ? 49.382 -7.651 -14.132 1.00 69.50 107 GLN A CA 1
ATOM 862 C C . GLN A 1 107 ? 49.627 -6.921 -15.466 1.00 69.50 107 GLN A C 1
ATOM 864 O O . GLN A 1 107 ? 50.628 -7.191 -16.125 1.00 69.50 107 GLN A O 1
ATOM 869 N N . SER A 1 108 ? 48.719 -6.043 -15.901 1.00 62.41 108 SER A N 1
ATOM 870 C CA . SER A 1 108 ? 48.797 -5.350 -17.194 1.00 62.41 108 SER A CA 1
ATOM 871 C C . SER A 1 108 ? 48.075 -3.997 -17.134 1.00 62.41 108 SER A C 1
ATOM 873 O O . SER A 1 108 ? 47.107 -3.856 -16.382 1.00 62.41 108 SER A O 1
ATOM 875 N N . SER A 1 109 ? 48.565 -3.010 -17.889 1.00 64.81 109 SER A N 1
ATOM 876 C CA . SER A 1 109 ? 47.947 -1.690 -18.070 1.00 64.81 109 SER A CA 1
ATOM 877 C C . SER A 1 109 ? 46.681 -1.763 -18.928 1.00 64.81 109 SER A C 1
ATOM 879 O O . SER A 1 109 ? 46.362 -2.800 -19.504 1.00 64.81 109 SER A O 1
ATOM 881 N N . VAL A 1 110 ? 45.929 -0.662 -18.997 1.00 63.69 110 VAL A N 1
ATOM 882 C CA . VAL A 1 110 ? 44.784 -0.552 -19.907 1.00 63.69 110 VAL A CA 1
ATOM 883 C C . VAL A 1 110 ? 45.286 -0.169 -21.299 1.00 63.69 110 VAL A C 1
ATOM 885 O O . VAL A 1 110 ? 45.596 0.992 -21.550 1.00 63.69 110 VAL A O 1
ATOM 888 N N . ASP A 1 111 ? 45.332 -1.149 -22.196 1.00 69.56 111 ASP A N 1
ATOM 889 C CA . ASP A 1 111 ? 45.727 -0.962 -23.595 1.00 69.56 111 ASP A CA 1
ATOM 890 C C . ASP A 1 111 ? 44.489 -1.003 -24.523 1.00 69.56 111 ASP A C 1
ATOM 892 O O . ASP A 1 111 ? 43.445 -1.563 -24.170 1.00 69.56 111 ASP A O 1
ATOM 896 N N . ASN A 1 112 ? 44.593 -0.481 -25.753 1.00 63.16 112 ASN A N 1
ATOM 897 C CA . ASN A 1 112 ? 43.464 -0.407 -26.704 1.00 63.16 112 ASN A CA 1
ATOM 898 C C . ASN A 1 112 ? 42.806 -1.773 -27.008 1.00 63.16 112 ASN A C 1
ATOM 900 O O . ASN A 1 112 ? 41.604 -1.846 -27.269 1.00 63.16 112 ASN A O 1
ATOM 904 N N . GLU A 1 113 ? 43.553 -2.881 -26.934 1.00 62.06 113 GLU A N 1
ATOM 905 C CA . GLU A 1 113 ? 42.989 -4.231 -27.090 1.00 62.06 113 GLU A CA 1
ATOM 906 C C . G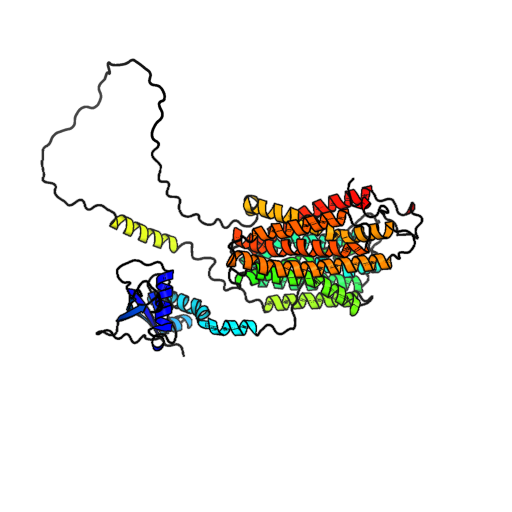LU A 1 113 ? 42.144 -4.688 -25.886 1.00 62.06 113 GLU A C 1
ATOM 908 O O . GLU A 1 113 ? 41.205 -5.478 -26.041 1.00 62.06 113 GLU A O 1
ATOM 913 N N . ILE A 1 114 ? 42.436 -4.174 -24.688 1.00 64.44 114 ILE A N 1
ATOM 914 C CA . ILE A 1 114 ? 41.654 -4.428 -23.473 1.00 64.44 114 ILE A CA 1
ATOM 915 C C . ILE A 1 114 ? 40.339 -3.637 -23.542 1.00 64.44 114 ILE A C 1
ATOM 917 O O . ILE A 1 114 ? 39.276 -4.219 -23.329 1.00 64.44 114 ILE A O 1
ATOM 921 N N . HIS A 1 115 ? 40.369 -2.375 -23.992 1.00 62.25 115 HIS A N 1
ATOM 922 C CA . HIS A 1 115 ? 39.142 -1.627 -24.303 1.00 62.25 115 HIS A CA 1
ATOM 923 C C . HIS A 1 115 ? 38.270 -2.346 -25.343 1.00 62.25 115 HIS A C 1
ATOM 925 O O . HIS A 1 115 ? 37.102 -2.641 -25.081 1.00 62.25 115 HIS A O 1
ATOM 931 N N . ALA A 1 116 ? 38.852 -2.748 -26.478 1.00 63.72 116 ALA A N 1
ATOM 932 C CA . ALA A 1 116 ? 38.138 -3.453 -27.545 1.00 63.72 116 ALA A CA 1
ATOM 933 C C . ALA A 1 116 ? 37.581 -4.839 -27.141 1.00 63.72 116 ALA A C 1
ATOM 935 O O . ALA A 1 116 ? 36.780 -5.419 -27.881 1.00 63.72 116 ALA A O 1
ATOM 936 N N . SER A 1 117 ? 37.988 -5.392 -25.991 1.00 63.22 117 SER A N 1
ATOM 937 C CA . SER A 1 117 ? 37.474 -6.662 -25.466 1.00 63.22 117 SER A CA 1
ATOM 938 C C . SER A 1 117 ? 36.407 -6.509 -24.374 1.00 63.22 117 SER A C 1
ATOM 940 O O . SER A 1 117 ? 35.683 -7.477 -24.123 1.00 63.22 117 SER A O 1
ATOM 942 N N . PHE A 1 118 ? 36.195 -5.311 -23.812 1.00 65.06 118 PHE A N 1
ATOM 943 C CA . PHE A 1 118 ? 35.083 -5.060 -22.887 1.00 65.06 118 PHE A CA 1
ATOM 944 C C . PHE A 1 118 ? 33.712 -5.068 -23.573 1.00 65.06 118 PHE A C 1
ATOM 946 O O . PHE A 1 118 ? 32.802 -5.719 -23.060 1.00 65.06 118 PHE A O 1
ATOM 953 N N . THR A 1 119 ? 33.541 -4.420 -24.730 1.00 63.34 119 THR A N 1
ATOM 954 C CA . THR A 1 119 ? 32.230 -4.344 -25.413 1.00 63.34 119 THR A CA 1
ATOM 955 C C . THR A 1 119 ? 31.675 -5.734 -25.771 1.00 63.34 119 THR A C 1
ATOM 957 O O . THR A 1 119 ? 30.546 -6.043 -25.377 1.00 63.34 119 THR A O 1
ATOM 960 N N . PRO A 1 120 ? 32.455 -6.647 -26.393 1.00 60.56 120 PRO A N 1
ATOM 961 C CA . PRO A 1 120 ? 32.010 -8.017 -26.666 1.00 60.56 120 PRO A CA 1
ATOM 962 C C . PRO A 1 120 ? 31.741 -8.823 -25.389 1.00 60.56 120 PRO A C 1
ATOM 964 O O . PRO A 1 120 ? 30.781 -9.593 -25.329 1.00 60.56 120 PRO A O 1
ATOM 967 N N . LEU A 1 121 ? 32.552 -8.629 -24.342 1.00 63.72 121 LEU A N 1
ATOM 968 C CA . LEU A 1 121 ? 32.367 -9.304 -23.059 1.00 63.72 121 LEU A CA 1
ATOM 969 C C . LEU A 1 121 ? 31.083 -8.844 -22.350 1.00 63.72 121 LEU A C 1
ATOM 971 O O . LEU A 1 121 ? 30.360 -9.681 -21.818 1.00 63.72 121 LEU A O 1
ATOM 975 N N . ASN A 1 122 ? 30.767 -7.547 -22.374 1.00 62.34 122 ASN A N 1
ATOM 976 C CA . ASN A 1 122 ? 29.551 -6.975 -21.790 1.00 62.34 122 ASN A CA 1
ATOM 977 C C . ASN A 1 122 ? 28.295 -7.515 -22.500 1.00 62.34 122 ASN A C 1
ATOM 979 O O . ASN A 1 122 ? 27.370 -7.981 -21.836 1.00 62.34 122 ASN A O 1
ATOM 983 N N . ILE A 1 123 ? 28.302 -7.576 -23.838 1.00 63.12 123 ILE A N 1
ATOM 984 C CA . ILE A 1 123 ? 27.225 -8.181 -24.646 1.00 63.12 123 ILE A CA 1
ATOM 985 C C . ILE A 1 123 ? 27.013 -9.660 -24.266 1.00 63.12 123 ILE A C 1
ATOM 987 O O . ILE A 1 123 ? 25.895 -10.074 -23.942 1.00 63.12 123 ILE A O 1
ATOM 991 N N . VAL A 1 124 ? 28.089 -10.456 -24.222 1.00 58.72 124 VAL A N 1
ATOM 992 C CA . VAL A 1 124 ? 28.024 -11.887 -23.869 1.00 58.72 124 VAL A CA 1
ATOM 993 C C . VAL A 1 124 ? 27.600 -12.105 -22.407 1.00 58.72 124 VAL A C 1
ATOM 995 O O . VAL A 1 124 ? 26.817 -13.015 -22.124 1.00 58.72 124 VAL A O 1
ATOM 998 N N . LEU A 1 125 ? 28.058 -11.272 -21.465 1.00 55.53 125 LEU A N 1
ATOM 999 C CA . LEU A 1 125 ? 27.675 -11.354 -20.050 1.00 55.53 125 LEU A CA 1
ATOM 1000 C C . LEU A 1 125 ? 26.207 -10.977 -19.823 1.00 55.53 125 LEU A C 1
ATOM 1002 O O . LEU A 1 125 ? 25.501 -11.731 -19.149 1.00 55.53 125 LEU A O 1
ATOM 1006 N N . ARG A 1 126 ? 25.726 -9.876 -20.424 1.00 52.31 126 ARG A N 1
ATOM 1007 C CA . ARG A 1 126 ? 24.312 -9.464 -20.365 1.00 52.31 126 ARG A CA 1
ATOM 1008 C C . ARG A 1 126 ? 23.401 -10.586 -20.878 1.00 52.31 126 ARG A C 1
ATOM 1010 O O . ARG A 1 126 ? 22.417 -10.923 -20.219 1.00 52.31 126 ARG A O 1
ATOM 1017 N N . MET A 1 127 ? 23.763 -11.249 -21.982 1.00 47.28 127 MET A N 1
ATOM 1018 C CA . MET A 1 127 ? 22.928 -12.285 -22.616 1.00 47.28 127 MET A CA 1
ATOM 1019 C C . MET A 1 127 ? 23.151 -13.728 -22.130 1.00 47.28 127 MET A C 1
ATOM 1021 O O . MET A 1 127 ? 22.345 -14.605 -22.449 1.00 47.28 127 MET A O 1
ATOM 1025 N N . LYS A 1 128 ? 24.126 -13.995 -21.251 1.00 42.69 128 LYS A N 1
ATOM 1026 C CA . LYS A 1 128 ? 24.178 -15.273 -20.512 1.00 42.69 128 LYS A CA 1
ATOM 1027 C C . LYS A 1 128 ? 22.920 -15.492 -19.649 1.00 42.69 128 LYS A C 1
ATOM 1029 O O . LYS A 1 128 ? 22.534 -16.637 -19.415 1.00 42.69 128 LYS A O 1
ATOM 1034 N N . SER A 1 129 ? 22.249 -14.411 -19.236 1.00 38.06 129 SER A N 1
ATOM 1035 C CA . SER A 1 129 ? 20.925 -14.457 -18.595 1.00 38.06 129 SER A CA 1
ATOM 1036 C C . SER A 1 129 ? 19.830 -14.974 -19.548 1.00 38.06 129 SER A C 1
ATOM 1038 O O . SER A 1 129 ? 19.091 -15.888 -19.191 1.00 38.06 129 SER A O 1
ATOM 1040 N N . MET A 1 130 ? 19.792 -14.483 -20.793 1.00 35.59 130 MET A N 1
ATOM 1041 C CA . MET A 1 130 ? 18.850 -14.900 -21.846 1.00 35.59 130 MET A CA 1
ATOM 1042 C C . MET A 1 130 ? 19.032 -16.364 -22.269 1.00 35.59 130 MET A C 1
ATOM 1044 O O . MET A 1 130 ? 18.054 -17.084 -22.467 1.00 35.59 130 MET A O 1
ATOM 1048 N N . LEU A 1 131 ? 20.280 -16.840 -22.362 1.00 41.06 131 LEU A N 1
ATOM 1049 C CA . LEU A 1 131 ? 20.581 -18.247 -22.663 1.00 41.06 131 LEU A CA 1
ATOM 1050 C C . LEU A 1 131 ? 20.167 -19.203 -21.531 1.00 41.06 131 LEU A C 1
ATOM 1052 O O . LEU A 1 131 ? 19.965 -20.391 -21.765 1.00 41.06 131 LEU A O 1
ATOM 1056 N N . SER A 1 132 ? 19.959 -18.684 -20.319 1.00 42.31 132 SER A N 1
ATOM 1057 C CA . SER A 1 132 ? 19.467 -19.426 -19.156 1.00 42.31 132 SER A CA 1
ATOM 1058 C C . SER A 1 132 ? 17.930 -19.588 -19.138 1.00 42.31 132 SER A C 1
ATOM 1060 O O . SER A 1 132 ? 17.341 -19.792 -18.071 1.00 42.31 132 SER A O 1
ATOM 1062 N N . ARG A 1 133 ? 17.260 -19.549 -20.303 1.00 37.69 133 ARG A N 1
ATOM 1063 C CA . ARG A 1 133 ? 15.793 -19.697 -20.434 1.00 37.69 133 ARG A CA 1
ATOM 1064 C C . ARG A 1 133 ? 15.252 -21.018 -19.861 1.00 37.69 133 ARG A C 1
ATOM 1066 O O . ARG A 1 133 ? 14.094 -21.081 -19.462 1.00 37.69 133 ARG A O 1
ATOM 1073 N N . THR A 1 134 ? 16.097 -22.043 -19.730 1.00 34.94 134 THR A N 1
ATOM 1074 C CA . THR A 1 134 ? 15.784 -23.327 -19.075 1.00 34.94 134 THR A CA 1
ATOM 1075 C C . THR A 1 134 ? 15.667 -23.239 -17.546 1.00 34.94 134 THR A C 1
ATOM 1077 O O . THR A 1 134 ? 15.000 -24.076 -16.948 1.00 34.94 134 THR A O 1
ATOM 1080 N N . ASN A 1 135 ? 16.248 -22.220 -16.898 1.00 32.38 135 ASN A N 1
ATOM 1081 C CA . ASN A 1 135 ? 16.179 -22.038 -15.438 1.00 32.38 135 ASN A CA 1
ATOM 1082 C C . ASN A 1 135 ? 15.000 -21.164 -14.975 1.00 32.38 135 ASN A C 1
ATOM 1084 O O . ASN A 1 135 ? 14.760 -21.054 -13.773 1.00 32.38 135 ASN A O 1
ATOM 1088 N N . ALA A 1 136 ? 14.211 -20.594 -15.895 1.00 30.98 136 ALA A N 1
ATOM 1089 C CA . ALA A 1 136 ? 12.955 -19.921 -15.544 1.00 30.98 136 ALA A CA 1
ATOM 1090 C C . ALA A 1 136 ? 11.965 -20.882 -14.845 1.00 30.98 136 ALA A C 1
ATOM 1092 O O . ALA A 1 136 ? 11.188 -20.473 -13.984 1.00 30.98 136 ALA A O 1
ATOM 1093 N N . PHE A 1 137 ? 12.053 -22.185 -15.141 1.00 30.33 137 PHE A N 1
ATOM 1094 C CA . PHE A 1 137 ? 11.271 -23.222 -14.463 1.00 30.33 137 PHE A CA 1
ATOM 1095 C C . PHE A 1 137 ? 11.706 -23.462 -13.004 1.00 30.33 137 PHE A C 1
ATOM 1097 O O . PHE A 1 137 ? 10.901 -23.909 -12.189 1.00 30.33 137 PHE A O 1
ATOM 1104 N N . THR A 1 138 ? 12.945 -23.113 -12.644 1.00 26.83 138 THR A N 1
ATOM 1105 C CA . THR A 1 138 ? 13.461 -23.201 -11.267 1.00 26.83 138 THR A CA 1
ATOM 1106 C C . THR A 1 138 ? 12.920 -22.063 -10.396 1.00 26.83 138 THR A C 1
ATOM 1108 O O . THR A 1 138 ? 12.647 -22.280 -9.217 1.00 26.83 138 THR A O 1
ATOM 1111 N N . LEU A 1 139 ? 12.653 -20.878 -10.968 1.00 28.48 139 LEU A N 1
ATOM 1112 C CA . LEU A 1 139 ? 11.994 -19.782 -10.240 1.00 28.48 139 LEU A CA 1
ATOM 1113 C C . LEU A 1 139 ? 10.554 -20.146 -9.833 1.00 28.48 139 LEU A C 1
ATOM 1115 O O . LEU A 1 139 ? 10.083 -19.737 -8.777 1.00 28.48 139 LEU A O 1
ATOM 1119 N N . ARG A 1 140 ? 9.880 -20.994 -10.624 1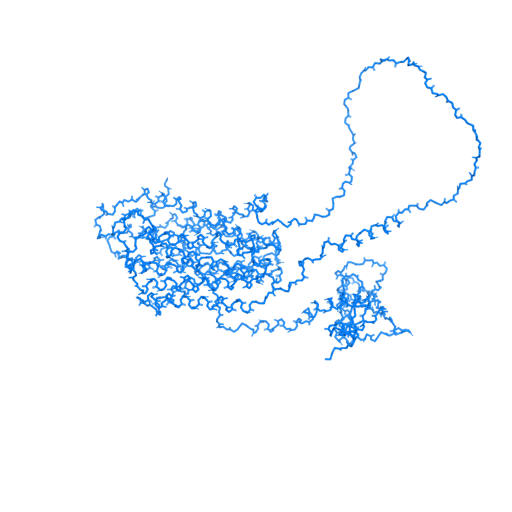.00 28.97 140 ARG A N 1
ATOM 1120 C CA . ARG A 1 140 ? 8.543 -21.535 -10.318 1.00 28.97 140 ARG A CA 1
ATOM 1121 C C . ARG A 1 140 ? 8.555 -22.645 -9.253 1.00 28.97 140 ARG A C 1
ATOM 1123 O O . ARG A 1 140 ? 7.497 -23.153 -8.901 1.00 28.97 140 ARG A O 1
ATOM 1130 N N . ARG A 1 141 ? 9.733 -23.035 -8.748 1.00 25.05 141 ARG A N 1
ATOM 1131 C CA . ARG A 1 141 ? 9.919 -24.098 -7.741 1.00 25.05 141 ARG A CA 1
ATOM 1132 C C . ARG A 1 141 ? 10.588 -23.617 -6.444 1.00 25.05 141 ARG A C 1
ATOM 1134 O O . ARG A 1 141 ? 10.948 -24.439 -5.611 1.00 25.05 141 ARG A O 1
ATOM 1141 N N . LEU A 1 142 ? 10.717 -22.298 -6.282 1.00 26.91 142 LEU A N 1
ATOM 1142 C CA . LEU A 1 142 ? 11.175 -21.610 -5.065 1.00 26.91 142 LEU A CA 1
ATOM 1143 C C . LEU A 1 142 ? 10.029 -20.914 -4.300 1.00 26.91 142 LEU A C 1
ATOM 1145 O O . LEU A 1 142 ? 10.274 -20.143 -3.379 1.00 26.91 142 LEU A O 1
ATOM 1149 N N . LEU A 1 143 ? 8.781 -21.215 -4.670 1.00 31.72 143 LEU A N 1
ATOM 1150 C CA . LEU A 1 143 ? 7.571 -20.891 -3.914 1.00 31.72 143 LEU A CA 1
ATOM 1151 C C . LEU A 1 143 ? 7.029 -22.181 -3.282 1.00 31.72 143 LEU A C 1
ATOM 1153 O O . LEU A 1 143 ? 6.124 -22.817 -3.815 1.00 31.72 143 LEU A O 1
ATOM 1157 N N . THR A 1 144 ? 7.639 -22.591 -2.173 1.00 23.92 144 THR A N 1
ATOM 1158 C CA . THR A 1 144 ? 7.022 -23.502 -1.197 1.00 23.92 144 THR A CA 1
ATOM 1159 C C . THR A 1 144 ? 6.213 -22.683 -0.192 1.00 23.92 144 THR A C 1
ATOM 1161 O O . THR A 1 144 ? 6.653 -21.600 0.185 1.00 23.92 144 THR A O 1
ATOM 1164 N N . ASP A 1 145 ? 5.059 -23.199 0.241 1.00 29.48 145 ASP A N 1
ATOM 1165 C CA . ASP A 1 145 ? 4.005 -22.499 1.004 1.00 29.48 145 ASP A CA 1
ATOM 1166 C C . ASP A 1 145 ? 4.358 -22.105 2.458 1.00 29.48 145 ASP A C 1
ATOM 1168 O O . ASP A 1 145 ? 3.619 -22.398 3.400 1.00 29.48 145 ASP A O 1
ATOM 1172 N N . GLN A 1 146 ? 5.480 -21.418 2.684 1.00 27.44 146 GLN A N 1
ATOM 1173 C CA . GLN A 1 146 ? 5.816 -20.890 4.004 1.00 27.44 146 GLN A CA 1
ATOM 1174 C C . GLN A 1 146 ? 6.566 -19.553 3.939 1.00 27.44 146 GLN A C 1
ATOM 1176 O O . GLN A 1 146 ? 7.522 -19.383 3.192 1.00 27.44 146 GLN A O 1
ATOM 1181 N N . GLU A 1 147 ? 6.118 -18.626 4.790 1.00 27.50 147 GLU A N 1
ATOM 1182 C CA . GLU A 1 147 ? 6.742 -17.332 5.112 1.00 27.50 147 GLU A CA 1
ATOM 1183 C C . GLU A 1 147 ? 6.738 -16.232 4.027 1.00 27.50 147 GLU A C 1
ATOM 1185 O O . GLU A 1 147 ? 7.778 -15.796 3.540 1.00 27.50 147 GLU A O 1
ATOM 1190 N N . MET A 1 148 ? 5.564 -15.632 3.779 1.00 25.23 148 MET A N 1
ATOM 1191 C CA . MET A 1 148 ? 5.493 -14.237 3.311 1.00 25.23 148 MET A CA 1
ATOM 1192 C C . MET A 1 148 ? 5.220 -13.272 4.480 1.00 25.23 148 MET A C 1
ATOM 1194 O O . MET A 1 148 ? 4.138 -13.252 5.063 1.00 25.23 148 MET A O 1
ATOM 1198 N N . ARG A 1 149 ? 6.217 -12.438 4.795 1.00 31.41 149 ARG A N 1
ATOM 1199 C CA . ARG A 1 149 ? 6.143 -11.219 5.628 1.00 31.41 149 ARG A CA 1
ATOM 1200 C C . ARG A 1 149 ? 6.861 -10.087 4.865 1.00 31.41 149 ARG A C 1
ATOM 1202 O O . ARG A 1 149 ? 7.696 -10.421 4.025 1.00 31.41 149 ARG A O 1
ATOM 1209 N N . PRO A 1 150 ? 6.689 -8.789 5.199 1.00 45.94 150 PRO A N 1
ATOM 1210 C CA . PRO A 1 150 ? 5.740 -8.138 6.119 1.00 45.94 150 PRO A CA 1
ATOM 1211 C C . PRO A 1 150 ? 4.774 -7.221 5.299 1.00 45.94 150 PRO A C 1
ATOM 1213 O O . PRO A 1 150 ? 4.560 -7.523 4.132 1.00 45.94 150 PRO A O 1
ATOM 1216 N N . LEU A 1 151 ? 4.122 -6.124 5.725 1.00 34.62 151 LEU A N 1
ATOM 1217 C CA . LEU A 1 151 ? 3.898 -5.371 6.983 1.00 34.62 151 LEU A CA 1
ATOM 1218 C C . LEU A 1 151 ? 2.633 -4.495 6.773 1.00 34.62 151 LEU A C 1
ATOM 1220 O O . LEU A 1 151 ? 2.242 -4.294 5.629 1.00 34.62 151 LEU A O 1
ATOM 1224 N N . GLY A 1 152 ? 2.057 -3.885 7.816 1.00 30.78 152 GLY A N 1
ATOM 1225 C CA . GLY A 1 152 ? 0.971 -2.896 7.679 1.00 30.78 152 GLY A CA 1
ATOM 1226 C C . GLY A 1 152 ? 0.776 -2.032 8.925 1.00 30.78 152 GLY A C 1
ATOM 1227 O O . GLY A 1 152 ? -0.180 -2.224 9.672 1.00 30.78 152 GLY A O 1
ATOM 1228 N N . ALA A 1 153 ? 1.685 -1.082 9.170 1.00 34.41 153 ALA A N 1
ATOM 1229 C CA . ALA A 1 153 ? 1.789 -0.383 10.458 1.00 34.41 153 ALA A CA 1
ATOM 1230 C C . ALA A 1 153 ? 0.519 0.385 10.893 1.00 34.41 153 ALA A C 1
ATOM 1232 O O . ALA A 1 153 ? 0.169 0.352 12.072 1.00 34.41 153 ALA A O 1
ATOM 1233 N N . GLY A 1 154 ? -0.187 1.035 9.958 1.00 42.19 154 GLY A N 1
ATOM 1234 C CA . GLY A 1 154 ? -1.339 1.893 10.274 1.00 42.19 154 GLY A CA 1
ATOM 1235 C C . GLY A 1 154 ? -2.586 1.144 10.756 1.00 42.19 154 GLY A C 1
ATOM 1236 O O . GLY A 1 154 ? -3.262 1.607 11.668 1.00 42.19 154 GLY A O 1
ATOM 1237 N N . VAL A 1 155 ? -2.881 -0.037 10.199 1.00 48.44 155 VAL A N 1
ATOM 1238 C CA . VAL A 1 155 ? -4.108 -0.782 10.553 1.00 48.44 155 VAL A CA 1
ATOM 1239 C C . VAL A 1 155 ? -3.918 -1.610 11.827 1.00 48.44 155 VAL A C 1
ATOM 1241 O O . VAL A 1 155 ? -4.857 -1.813 12.582 1.00 48.44 155 VAL A O 1
ATOM 1244 N N . VAL A 1 156 ? -2.690 -2.038 12.137 1.00 58.25 156 VAL A N 1
ATOM 1245 C CA . VAL A 1 156 ? -2.404 -2.771 13.384 1.00 58.25 156 VAL A CA 1
ATOM 1246 C C . VAL A 1 156 ? -2.620 -1.897 14.627 1.00 58.25 156 VAL A C 1
ATOM 1248 O O . VAL A 1 156 ? -2.958 -2.429 15.683 1.00 58.25 156 VAL A O 1
ATOM 1251 N N . TYR A 1 157 ? -2.505 -0.567 14.508 1.00 65.44 157 TYR A N 1
ATOM 1252 C CA . TYR A 1 157 ? -2.804 0.370 15.597 1.00 65.44 157 TYR A CA 1
ATOM 1253 C C . TYR A 1 157 ? -4.201 0.138 16.198 1.00 65.44 157 TYR A C 1
ATOM 1255 O O . TYR A 1 157 ? -4.335 0.077 17.420 1.00 65.44 157 TYR A O 1
ATOM 1263 N N . SER A 1 158 ? -5.230 -0.101 15.372 1.00 61.22 158 SER A N 1
ATOM 1264 C CA . SER A 1 158 ? -6.599 -0.315 15.862 1.00 61.22 158 SER A CA 1
ATOM 1265 C C . SER A 1 158 ? -6.757 -1.574 16.723 1.00 61.22 158 SER A C 1
ATOM 1267 O O . SER A 1 158 ? -7.673 -1.634 17.537 1.00 61.22 158 SER A O 1
ATOM 1269 N N . ALA A 1 159 ? -5.870 -2.567 16.584 1.00 64.44 159 ALA A N 1
ATOM 1270 C CA . ALA A 1 159 ? -5.926 -3.810 17.356 1.00 64.44 159 ALA A CA 1
ATOM 1271 C C . ALA A 1 159 ? -5.435 -3.654 18.809 1.00 64.44 159 ALA A C 1
ATOM 1273 O O . ALA A 1 159 ? -5.843 -4.435 19.668 1.00 64.44 159 ALA A O 1
ATOM 1274 N N . TYR A 1 160 ? -4.575 -2.665 19.098 1.00 74.56 160 TYR A N 1
ATOM 1275 C CA . TYR A 1 160 ? -4.006 -2.452 20.439 1.00 74.56 160 TYR A CA 1
ATOM 1276 C C . TYR A 1 160 ? -4.292 -1.072 21.052 1.00 74.56 160 TYR A C 1
ATOM 1278 O O . TYR A 1 160 ? -4.158 -0.920 22.266 1.00 74.56 160 TYR A O 1
ATOM 1286 N N . ALA A 1 161 ? -4.706 -0.071 20.268 1.00 69.00 161 ALA A N 1
ATOM 1287 C CA . ALA A 1 161 ? -4.940 1.291 20.756 1.00 69.00 161 ALA A CA 1
ATOM 1288 C C . ALA A 1 161 ? -5.949 1.403 21.924 1.00 69.00 161 ALA A C 1
ATOM 1290 O O . ALA A 1 161 ? -5.631 2.116 22.878 1.00 69.00 161 ALA A O 1
ATOM 1291 N N . PRO A 1 162 ? -7.097 0.688 21.948 1.00 66.62 162 PRO A N 1
ATOM 1292 C CA . PRO A 1 162 ? -8.024 0.759 23.084 1.00 66.62 162 PRO A CA 1
ATOM 1293 C C . PRO A 1 162 ? -7.399 0.236 24.386 1.00 66.62 162 PRO A C 1
ATOM 1295 O O . PRO A 1 162 ? -7.543 0.841 25.445 1.00 66.62 162 PRO A O 1
ATOM 1298 N N . GLN A 1 163 ? -6.640 -0.859 24.295 1.00 72.38 163 GLN A N 1
ATOM 1299 C CA . GLN A 1 163 ? -5.973 -1.510 25.430 1.00 72.38 163 GLN A CA 1
ATOM 1300 C C . GLN A 1 163 ? -4.794 -0.667 25.946 1.00 72.38 163 GLN A C 1
ATOM 1302 O O . GLN A 1 163 ? -4.573 -0.559 27.152 1.00 72.38 163 GLN A O 1
ATOM 1307 N N . LEU A 1 164 ? -4.058 -0.027 25.029 1.00 75.31 164 LEU A N 1
ATOM 1308 C CA . LEU A 1 164 ? -3.023 0.963 25.331 1.00 75.31 164 LEU A CA 1
ATOM 1309 C C . LEU A 1 164 ? -3.614 2.166 26.082 1.00 75.31 164 LEU A C 1
ATOM 1311 O O . LEU A 1 164 ? -3.046 2.595 27.084 1.00 75.31 164 LEU A O 1
ATOM 1315 N N . GLY A 1 165 ? -4.771 2.664 25.632 1.00 69.50 165 GLY A N 1
ATOM 1316 C CA . GLY A 1 165 ? -5.489 3.764 26.272 1.00 69.50 165 GLY A CA 1
ATOM 1317 C C . GLY A 1 165 ? -5.957 3.440 27.685 1.00 69.50 165 GLY A C 1
ATOM 1318 O O . GLY A 1 165 ? -5.644 4.186 28.610 1.00 69.50 165 GLY A O 1
ATOM 1319 N N . GLN A 1 166 ? -6.620 2.294 27.861 1.00 72.75 166 GLN A N 1
ATOM 1320 C CA . GLN A 1 166 ? -7.087 1.816 29.166 1.00 72.75 166 GLN A CA 1
ATOM 1321 C C . GLN A 1 166 ? -5.941 1.630 30.171 1.00 72.75 166 GLN A C 1
ATOM 1323 O O . GLN A 1 166 ? -6.081 2.015 31.327 1.00 72.75 166 GLN A O 1
ATOM 1328 N N . LYS A 1 167 ? -4.795 1.068 29.757 1.00 75.19 167 LYS A N 1
ATOM 1329 C CA . LYS A 1 167 ? -3.681 0.802 30.685 1.00 75.19 167 LYS A CA 1
ATOM 1330 C C . LYS A 1 167 ? -2.875 2.054 31.055 1.00 75.19 167 LYS A C 1
ATOM 1332 O O . LYS A 1 167 ? -2.340 2.123 32.158 1.00 75.19 167 LYS A O 1
ATOM 1337 N N . LEU A 1 168 ? -2.751 3.020 30.143 1.00 75.81 168 LEU A N 1
ATOM 1338 C CA . LEU A 1 168 ? -1.967 4.249 30.348 1.00 75.81 168 LEU A CA 1
ATOM 1339 C C . LEU A 1 168 ? -2.829 5.480 30.695 1.00 75.81 168 LEU A C 1
ATOM 1341 O O . LEU A 1 168 ? -2.312 6.600 30.702 1.00 75.81 168 LEU A O 1
ATOM 1345 N N . ASN A 1 169 ? -4.125 5.279 30.974 1.00 74.25 169 ASN A N 1
ATOM 1346 C CA . ASN A 1 169 ? -5.118 6.329 31.233 1.00 74.25 169 ASN A CA 1
ATOM 1347 C C . ASN A 1 169 ? -5.063 7.462 30.186 1.00 74.25 169 ASN A C 1
ATOM 1349 O O . ASN A 1 169 ? -5.002 8.642 30.529 1.00 74.25 169 ASN A O 1
ATOM 1353 N N . LEU A 1 170 ? -5.020 7.097 28.899 1.00 70.62 170 LEU A N 1
ATOM 1354 C CA . LEU A 1 170 ? -4.978 8.062 27.795 1.00 70.62 170 LEU A CA 1
ATOM 1355 C C . LEU A 1 170 ? -6.386 8.521 27.426 1.00 70.62 170 LEU A C 1
ATOM 1357 O O . LEU A 1 170 ? -7.280 7.699 27.229 1.00 70.62 170 LEU A O 1
ATOM 1361 N N . ASN A 1 171 ? -6.554 9.828 27.234 1.00 66.25 171 ASN A N 1
ATOM 1362 C CA . ASN A 1 171 ? -7.781 10.376 26.660 1.00 66.25 171 ASN A CA 1
ATOM 1363 C C . ASN A 1 171 ? -7.859 10.061 25.147 1.00 66.25 171 ASN A C 1
ATOM 1365 O O . ASN A 1 171 ? -6.833 9.947 24.470 1.00 66.25 171 ASN A O 1
ATOM 1369 N N . HIS A 1 172 ? -9.068 9.989 24.585 1.00 56.34 172 HIS A N 1
ATOM 1370 C CA . HIS A 1 172 ? -9.313 9.750 23.158 1.00 56.34 172 HIS A CA 1
ATOM 1371 C C . HIS A 1 172 ? -8.548 10.727 22.252 1.00 56.34 172 HIS A C 1
ATOM 1373 O O . HIS A 1 172 ? -7.948 10.306 21.264 1.00 56.34 172 HIS A O 1
ATOM 1379 N N . THR A 1 173 ? -8.465 12.008 22.622 1.00 63.88 173 THR A N 1
ATOM 1380 C CA . THR A 1 173 ? -7.666 13.010 21.892 1.00 63.88 173 THR A CA 1
ATOM 1381 C C . THR A 1 173 ? -6.182 12.633 21.824 1.00 63.88 173 THR A C 1
ATOM 1383 O O . THR A 1 173 ? -5.559 12.774 20.775 1.00 63.88 173 THR A O 1
ATOM 1386 N N . GLN A 1 174 ? -5.611 12.106 22.911 1.00 69.62 174 GLN A N 1
ATOM 1387 C CA . GLN A 1 174 ? -4.200 11.703 22.968 1.00 69.62 174 GLN A CA 1
ATOM 1388 C C . GLN A 1 174 ? -3.941 10.459 22.103 1.00 69.62 174 GLN A C 1
ATOM 1390 O O . GLN A 1 174 ? -2.949 10.415 21.376 1.00 69.62 174 GLN A O 1
ATOM 1395 N N . LEU A 1 175 ? -4.856 9.481 22.116 1.00 64.12 175 LEU A N 1
ATOM 1396 C CA . LEU A 1 175 ? -4.812 8.327 21.207 1.00 64.12 175 LEU A CA 1
ATOM 1397 C C . LEU A 1 175 ? -4.882 8.768 19.737 1.00 64.12 175 LEU A C 1
ATOM 1399 O O . LEU A 1 175 ? -4.043 8.363 18.932 1.00 64.12 175 LEU A O 1
ATOM 1403 N N . ASN A 1 176 ? -5.808 9.664 19.392 1.00 67.50 176 ASN A N 1
ATOM 1404 C CA . ASN A 1 176 ? -5.945 10.172 18.027 1.00 67.50 176 ASN A CA 1
ATOM 1405 C C . ASN A 1 176 ? -4.666 10.876 17.542 1.00 67.50 176 ASN A C 1
ATOM 1407 O O . ASN A 1 176 ? -4.227 10.624 16.422 1.00 67.50 176 ASN A O 1
ATOM 1411 N N . VAL A 1 177 ? -4.006 11.679 18.386 1.00 72.38 177 VAL A N 1
ATOM 1412 C CA . VAL A 1 177 ? -2.714 12.309 18.047 1.00 72.38 177 VAL A CA 1
ATOM 1413 C C . VAL A 1 177 ? -1.615 11.258 17.797 1.00 72.38 177 VAL A C 1
ATOM 1415 O O . VAL A 1 177 ? -0.837 11.406 16.853 1.00 72.38 177 VAL A O 1
ATOM 1418 N N . ILE A 1 178 ? -1.579 10.156 18.561 1.00 75.88 178 ILE A N 1
ATOM 1419 C CA . ILE A 1 178 ? -0.652 9.027 18.327 1.00 75.88 178 ILE A CA 1
ATOM 1420 C C . ILE A 1 178 ? -0.935 8.337 16.979 1.00 75.88 178 ILE A C 1
ATOM 1422 O O . ILE A 1 178 ? 0.004 8.057 16.227 1.00 75.88 178 ILE A O 1
ATOM 1426 N N . GLY A 1 179 ? -2.204 8.084 16.645 1.00 70.12 179 GLY A N 1
ATOM 1427 C CA . GLY A 1 179 ? -2.596 7.483 15.364 1.00 70.12 179 GLY A CA 1
ATOM 1428 C C . GLY A 1 179 ? -2.292 8.382 14.156 1.00 70.12 179 GLY A C 1
ATOM 1429 O O . GLY A 1 179 ? -1.745 7.920 13.153 1.00 70.12 179 GLY A O 1
ATOM 1430 N N . ILE A 1 180 ? -2.566 9.687 14.272 1.00 71.75 180 ILE A N 1
ATOM 1431 C CA . ILE A 1 180 ? -2.257 10.688 13.238 1.00 71.75 180 ILE A CA 1
ATOM 1432 C C . ILE A 1 180 ? -0.746 10.755 12.978 1.00 71.75 180 ILE A C 1
ATOM 1434 O O . ILE A 1 180 ? -0.337 10.755 11.818 1.00 71.75 180 ILE A O 1
ATOM 1438 N N . ALA A 1 181 ? 0.089 10.741 14.024 1.00 79.38 181 ALA A N 1
ATOM 1439 C CA . ALA A 1 181 ? 1.546 10.737 13.874 1.00 79.38 181 ALA A CA 1
ATOM 1440 C C . ALA A 1 181 ? 2.045 9.534 13.046 1.00 79.38 181 ALA A C 1
ATOM 1442 O O . ALA A 1 181 ? 2.870 9.703 12.146 1.00 79.38 181 ALA A O 1
ATOM 1443 N N . GLY A 1 182 ? 1.488 8.339 13.275 1.00 79.38 182 GLY A N 1
ATOM 1444 C CA . GLY A 1 182 ? 1.781 7.153 12.463 1.00 79.38 182 GLY A CA 1
ATOM 1445 C C . GLY A 1 182 ? 1.395 7.332 10.992 1.00 79.38 182 GLY A C 1
ATOM 1446 O O . GLY A 1 182 ? 2.209 7.082 10.103 1.00 79.38 182 GLY A O 1
ATOM 1447 N N . ASN A 1 183 ? 0.192 7.848 10.719 1.00 75.06 183 ASN A N 1
ATOM 1448 C CA . ASN A 1 183 ? -0.270 8.117 9.352 1.00 75.06 183 ASN A CA 1
ATOM 1449 C C . ASN A 1 183 ? 0.596 9.161 8.624 1.00 75.06 183 ASN A C 1
ATOM 1451 O O . ASN A 1 183 ? 0.919 8.972 7.451 1.00 75.06 183 ASN A O 1
ATOM 1455 N N . ILE A 1 184 ? 1.027 10.229 9.307 1.00 78.88 184 ILE A N 1
ATOM 1456 C CA . ILE A 1 184 ? 1.949 11.224 8.736 1.00 78.88 184 ILE A CA 1
ATOM 1457 C C . ILE A 1 184 ? 3.273 10.554 8.338 1.00 78.88 184 ILE A C 1
ATOM 1459 O O . ILE A 1 184 ? 3.752 10.774 7.225 1.00 78.88 184 ILE A O 1
ATOM 1463 N N . GLY A 1 185 ? 3.827 9.684 9.191 1.00 81.75 185 GLY A N 1
ATOM 1464 C CA . GLY A 1 185 ? 5.036 8.912 8.883 1.00 81.75 185 GLY A CA 1
ATOM 1465 C C . GLY A 1 185 ? 4.890 8.005 7.653 1.00 81.75 185 GLY A C 1
ATOM 1466 O O . GLY A 1 185 ? 5.824 7.888 6.856 1.00 81.75 185 GLY A O 1
ATOM 1467 N N . VAL A 1 186 ? 3.710 7.407 7.446 1.00 81.88 186 VAL A N 1
ATOM 1468 C CA . VAL A 1 186 ? 3.433 6.594 6.250 1.00 81.88 186 VAL A CA 1
ATOM 1469 C C . VAL A 1 186 ? 3.410 7.458 4.982 1.00 81.88 186 VAL A C 1
ATOM 1471 O O . VAL A 1 186 ? 4.125 7.159 4.029 1.00 81.88 186 VAL A O 1
ATOM 1474 N N . TYR A 1 187 ? 2.617 8.530 4.946 1.00 81.44 187 TYR A N 1
ATOM 1475 C CA . TYR A 1 187 ? 2.375 9.255 3.691 1.00 81.44 187 TYR A CA 1
ATOM 1476 C C . TYR A 1 187 ? 3.432 10.320 3.360 1.00 81.44 187 TYR A C 1
ATOM 1478 O O . TYR A 1 187 ? 3.836 10.431 2.207 1.00 81.44 187 TYR A O 1
ATOM 1486 N N . PHE A 1 188 ? 3.923 11.089 4.338 1.00 84.19 188 PHE A N 1
ATOM 1487 C CA . PHE A 1 188 ? 4.847 12.203 4.066 1.00 84.19 188 PHE A CA 1
ATOM 1488 C C . PHE A 1 188 ? 6.313 11.776 3.951 1.00 84.19 188 PHE A C 1
ATOM 1490 O O . PHE A 1 188 ? 7.092 12.455 3.286 1.00 84.19 188 PHE A O 1
ATOM 1497 N N . PHE A 1 189 ? 6.706 10.650 4.556 1.00 88.50 189 PHE A N 1
ATOM 1498 C CA . PHE A 1 189 ? 8.074 10.133 4.422 1.00 88.50 189 PHE A CA 1
ATOM 1499 C C . PHE A 1 189 ? 8.258 9.211 3.206 1.00 88.50 189 PHE A C 1
ATOM 1501 O O . PHE A 1 189 ? 9.388 8.916 2.815 1.00 88.50 189 PHE A O 1
ATOM 1508 N N . ALA A 1 190 ? 7.165 8.793 2.562 1.00 87.81 190 ALA A N 1
ATOM 1509 C CA . ALA A 1 190 ? 7.184 7.975 1.353 1.00 87.81 190 ALA A CA 1
ATOM 1510 C C . ALA A 1 190 ? 8.067 8.554 0.213 1.00 87.81 190 ALA A C 1
ATOM 1512 O O . ALA A 1 190 ? 8.928 7.827 -0.283 1.00 87.81 190 ALA A O 1
ATOM 1513 N N . PRO A 1 191 ? 7.971 9.848 -0.167 1.00 90.44 191 PRO A N 1
ATOM 1514 C CA . PRO A 1 191 ? 8.886 10.454 -1.142 1.00 90.44 191 PRO A CA 1
ATOM 1515 C C . PRO A 1 191 ? 10.362 10.397 -0.734 1.00 90.44 191 PRO A C 1
ATOM 1517 O O . PRO A 1 191 ? 11.233 10.183 -1.575 1.00 90.44 191 PRO A O 1
ATOM 1520 N N . VAL A 1 192 ? 10.650 10.601 0.557 1.00 92.06 192 VAL A N 1
ATOM 1521 C CA . VAL A 1 192 ? 12.019 10.659 1.091 1.00 92.06 192 VAL A CA 1
ATOM 1522 C C . VAL A 1 192 ? 12.654 9.272 1.061 1.00 92.06 192 VAL A C 1
ATOM 1524 O O . VAL A 1 192 ? 13.779 9.118 0.589 1.00 92.06 192 VAL A O 1
ATOM 1527 N N . SER A 1 193 ? 11.925 8.244 1.505 1.00 89.31 193 SER A N 1
ATOM 1528 C CA . SER A 1 193 ? 12.399 6.860 1.434 1.00 89.31 193 SER A CA 1
ATOM 1529 C C . SER A 1 193 ? 12.554 6.380 -0.013 1.00 89.31 193 SER A C 1
ATOM 1531 O O . SER A 1 193 ? 13.548 5.721 -0.321 1.00 89.31 193 SER A O 1
ATOM 1533 N N . GLY A 1 194 ? 11.652 6.789 -0.913 1.00 88.88 194 GLY A N 1
ATOM 1534 C CA . GLY A 1 194 ? 11.749 6.537 -2.350 1.00 88.88 194 GLY A CA 1
ATOM 1535 C C . GLY A 1 194 ? 12.980 7.171 -3.003 1.00 88.88 194 GLY A C 1
ATOM 1536 O O . GLY A 1 194 ? 13.723 6.485 -3.698 1.00 88.88 194 GLY A O 1
ATOM 1537 N N . TRP A 1 195 ? 13.275 8.437 -2.696 1.00 90.81 195 TRP A N 1
ATOM 1538 C CA . TRP A 1 195 ? 14.482 9.128 -3.167 1.00 90.81 195 TRP A CA 1
ATOM 1539 C C . TRP A 1 195 ? 15.781 8.430 -2.725 1.00 90.81 195 TRP A C 1
ATOM 1541 O O . TRP A 1 195 ? 16.723 8.309 -3.513 1.00 90.81 195 TRP A O 1
ATOM 1551 N N . VAL A 1 196 ? 15.838 7.913 -1.487 1.00 89.94 196 VAL A N 1
ATOM 1552 C CA . VAL A 1 196 ? 16.979 7.091 -1.037 1.00 89.94 196 VAL A CA 1
ATOM 1553 C C . VAL A 1 196 ? 17.018 5.752 -1.781 1.00 89.94 196 VAL A C 1
ATOM 1555 O O . VAL A 1 196 ? 18.102 5.332 -2.189 1.00 89.94 196 VAL A O 1
ATOM 1558 N N . ALA A 1 197 ? 15.869 5.094 -1.976 1.00 87.81 197 ALA A N 1
ATOM 1559 C CA . ALA A 1 197 ? 15.776 3.809 -2.670 1.00 87.81 197 ALA A CA 1
ATOM 1560 C C . ALA A 1 197 ? 16.250 3.898 -4.130 1.00 87.81 197 ALA A C 1
ATOM 1562 O O . ALA A 1 197 ? 17.031 3.052 -4.558 1.00 87.81 197 ALA A O 1
ATOM 1563 N N . ASP A 1 198 ? 15.854 4.939 -4.868 1.00 88.50 198 ASP A N 1
ATOM 1564 C CA . ASP A 1 198 ? 16.270 5.134 -6.262 1.00 88.50 198 ASP A CA 1
ATOM 1565 C C . ASP A 1 198 ? 17.760 5.489 -6.387 1.00 88.50 198 ASP A C 1
ATOM 1567 O O . ASP A 1 198 ? 18.441 4.976 -7.271 1.00 88.50 198 ASP A O 1
ATOM 1571 N N . ARG A 1 199 ? 18.310 6.316 -5.482 1.00 86.12 199 ARG A N 1
ATOM 1572 C CA . ARG A 1 199 ? 19.720 6.753 -5.564 1.00 86.12 199 ARG A CA 1
ATOM 1573 C C . ARG A 1 199 ? 20.739 5.785 -4.965 1.00 86.12 199 ARG A C 1
ATOM 1575 O O . ARG A 1 199 ? 21.896 5.801 -5.374 1.00 86.12 199 ARG A O 1
ATOM 1582 N N . ARG A 1 200 ? 20.365 5.015 -3.939 1.00 83.94 200 ARG A N 1
ATOM 1583 C CA . ARG A 1 200 ? 21.289 4.153 -3.166 1.00 83.94 200 ARG A CA 1
ATOM 1584 C C . ARG A 1 200 ? 20.832 2.693 -3.073 1.00 83.94 200 ARG A C 1
ATOM 1586 O O . ARG A 1 200 ? 21.448 1.898 -2.363 1.00 83.94 200 ARG A O 1
ATOM 1593 N N . GLY A 1 201 ? 19.773 2.336 -3.794 1.00 84.38 201 GLY A N 1
ATOM 1594 C CA . GLY A 1 201 ? 19.161 1.015 -3.774 1.00 84.38 201 GLY A CA 1
ATOM 1595 C C . GLY A 1 201 ? 18.273 0.766 -2.543 1.00 84.38 201 GLY A C 1
ATOM 1596 O O . GLY A 1 201 ? 18.386 1.444 -1.517 1.00 84.38 201 GLY A O 1
ATOM 1597 N N . PRO A 1 202 ? 17.417 -0.270 -2.593 1.00 87.62 202 PRO A N 1
ATOM 1598 C CA . PRO A 1 202 ? 16.408 -0.551 -1.565 1.00 87.62 202 PRO A CA 1
ATOM 1599 C C . PRO A 1 202 ? 16.983 -1.021 -0.214 1.00 87.62 202 PRO A C 1
ATOM 1601 O O . PRO A 1 202 ? 16.274 -1.028 0.790 1.00 87.62 202 PRO A O 1
ATOM 1604 N N . LYS A 1 203 ? 18.266 -1.408 -0.144 1.00 88.50 203 LYS A N 1
ATOM 1605 C CA . LYS A 1 203 ? 18.873 -1.964 1.081 1.00 88.50 203 LYS A CA 1
ATOM 1606 C C . LYS A 1 203 ? 18.946 -0.975 2.243 1.00 88.50 203 LYS A C 1
ATOM 1608 O O . LYS A 1 203 ? 18.639 -1.350 3.371 1.00 88.50 203 LYS A O 1
ATOM 1613 N N . ILE A 1 204 ? 19.351 0.269 1.981 1.00 90.12 204 ILE A N 1
ATOM 1614 C CA . ILE A 1 204 ? 19.478 1.303 3.021 1.00 90.12 204 ILE A CA 1
ATOM 1615 C C . ILE A 1 204 ? 18.113 1.624 3.655 1.00 90.12 204 ILE A C 1
ATOM 1617 O O . ILE A 1 204 ? 18.008 1.507 4.877 1.00 90.12 204 ILE A O 1
ATOM 1621 N N . PRO A 1 205 ? 17.056 1.972 2.891 1.00 91.06 205 PRO A N 1
ATOM 1622 C CA . PRO A 1 205 ? 15.742 2.236 3.473 1.00 91.06 205 PRO A CA 1
ATOM 1623 C C . PRO A 1 205 ? 15.126 1.007 4.160 1.00 91.06 205 PRO A C 1
ATOM 1625 O O . PRO A 1 205 ? 14.506 1.184 5.205 1.00 91.06 205 PRO A O 1
ATOM 1628 N N . LEU A 1 206 ? 15.355 -0.226 3.681 1.00 90.94 206 LEU A N 1
ATOM 1629 C CA . LEU A 1 206 ? 14.946 -1.440 4.411 1.00 90.94 206 LEU A CA 1
ATOM 1630 C C . LEU A 1 206 ? 15.679 -1.590 5.756 1.00 90.94 206 LEU A C 1
ATOM 1632 O O . LEU A 1 206 ? 15.043 -1.863 6.772 1.00 90.94 206 LEU A O 1
ATOM 1636 N N . PHE A 1 207 ? 16.996 -1.378 5.807 1.00 93.38 207 PHE A N 1
ATOM 1637 C CA . PHE A 1 207 ? 17.744 -1.454 7.066 1.00 93.38 207 PHE A CA 1
ATOM 1638 C C . PHE A 1 207 ? 17.283 -0.385 8.072 1.00 93.38 207 PHE A C 1
ATOM 1640 O O . PHE A 1 207 ? 17.013 -0.701 9.230 1.00 93.38 207 PHE A O 1
ATOM 1647 N N . VAL A 1 208 ? 17.109 0.862 7.618 1.00 93.62 208 VAL A N 1
ATOM 1648 C CA . VAL A 1 208 ? 16.577 1.958 8.446 1.00 93.62 208 VAL A CA 1
ATOM 1649 C C . VAL A 1 208 ? 15.158 1.642 8.931 1.00 93.62 208 VAL A C 1
ATOM 1651 O O . VAL A 1 208 ? 14.868 1.823 10.112 1.00 93.62 208 VAL A O 1
ATOM 1654 N N . ALA A 1 209 ? 14.293 1.100 8.068 1.00 92.50 209 ALA A N 1
ATOM 1655 C CA . ALA A 1 209 ? 12.952 0.663 8.449 1.00 92.50 209 ALA A CA 1
ATOM 1656 C C . ALA A 1 209 ? 12.980 -0.427 9.533 1.00 92.50 209 ALA A C 1
ATOM 1658 O O . ALA A 1 209 ? 12.232 -0.334 10.502 1.00 92.50 209 ALA A O 1
ATOM 1659 N N . SER A 1 210 ? 13.862 -1.426 9.425 1.00 93.62 210 SER A N 1
ATOM 1660 C CA . SER A 1 210 ? 14.017 -2.457 10.461 1.00 93.62 210 SER A CA 1
ATOM 1661 C C . SER A 1 210 ? 14.385 -1.852 11.823 1.00 93.62 210 SER A C 1
ATOM 1663 O O . SER A 1 210 ? 13.706 -2.126 12.814 1.00 93.62 210 SER A O 1
ATOM 1665 N N . VAL A 1 211 ? 15.385 -0.962 11.872 1.00 95.25 211 VAL A N 1
ATOM 1666 C CA . VAL A 1 211 ? 15.790 -0.273 13.113 1.00 95.25 211 VAL A CA 1
ATOM 1667 C C . VAL A 1 211 ? 14.637 0.555 13.692 1.00 95.25 211 VAL A C 1
ATOM 1669 O O . VAL A 1 211 ? 14.364 0.476 14.889 1.00 95.25 211 VAL A O 1
ATOM 1672 N N . LEU A 1 212 ? 13.910 1.300 12.856 1.00 94.44 212 LEU A N 1
ATOM 1673 C CA . LEU A 1 212 ? 12.757 2.097 13.285 1.00 94.44 212 LEU A CA 1
ATOM 1674 C C . LEU A 1 212 ? 11.564 1.244 13.757 1.00 94.44 212 LEU A C 1
ATOM 1676 O O . LEU A 1 212 ? 10.834 1.686 14.640 1.00 94.44 212 LEU A O 1
ATOM 1680 N N . LEU A 1 213 ? 11.379 0.020 13.251 1.00 92.19 213 LEU A N 1
ATOM 1681 C CA . LEU A 1 213 ? 10.372 -0.924 13.765 1.00 92.19 213 LEU A CA 1
ATOM 1682 C C . LEU A 1 213 ? 10.745 -1.455 15.146 1.00 92.19 213 LEU A C 1
ATOM 1684 O O . LEU A 1 213 ? 9.888 -1.485 16.031 1.00 92.19 213 LEU A O 1
ATOM 1688 N N . PHE A 1 214 ? 12.014 -1.828 15.345 1.00 94.31 214 PHE A N 1
ATOM 1689 C CA . PHE A 1 214 ? 12.509 -2.252 16.654 1.00 94.31 214 PHE A CA 1
ATOM 1690 C C . PHE A 1 214 ? 12.394 -1.126 17.689 1.00 94.31 214 PHE A C 1
ATOM 1692 O O . PHE A 1 214 ? 11.897 -1.357 18.788 1.00 94.31 214 PHE A O 1
ATOM 1699 N N . LEU A 1 215 ? 12.785 0.103 17.335 1.00 94.00 215 LEU A N 1
ATOM 1700 C CA . LEU A 1 215 ? 12.673 1.261 18.228 1.00 94.00 215 LEU A CA 1
ATOM 1701 C C . LEU A 1 215 ? 11.215 1.689 18.454 1.00 94.00 215 LEU A C 1
ATOM 1703 O O . LEU A 1 215 ? 10.837 1.973 19.585 1.00 94.00 215 LEU A O 1
ATOM 1707 N N . GLY A 1 216 ? 10.382 1.698 17.412 1.00 92.19 216 GLY A N 1
ATOM 1708 C CA . GLY A 1 216 ? 8.986 2.127 17.486 1.00 92.19 216 GLY A CA 1
ATOM 1709 C C . GLY A 1 216 ? 8.104 1.153 18.267 1.00 92.19 216 GLY A C 1
ATOM 1710 O O . GLY A 1 216 ? 7.553 1.510 19.308 1.00 92.19 216 GLY A O 1
ATOM 1711 N N . TYR A 1 217 ? 7.993 -0.105 17.824 1.00 90.62 217 TYR A N 1
ATOM 1712 C CA . TYR A 1 217 ? 7.194 -1.102 18.550 1.00 90.62 217 TYR A CA 1
ATOM 1713 C C . TYR A 1 217 ? 7.851 -1.529 19.869 1.00 90.62 217 TYR A C 1
ATOM 1715 O O . TYR A 1 217 ? 7.137 -1.792 20.837 1.00 90.62 217 TYR A O 1
ATOM 1723 N N . GLY A 1 218 ? 9.186 -1.553 19.951 1.00 90.56 218 GLY A N 1
ATOM 1724 C CA . GLY A 1 218 ? 9.904 -1.788 21.207 1.00 90.56 218 GLY A CA 1
ATOM 1725 C C . GLY A 1 218 ? 9.679 -0.668 22.221 1.00 90.56 218 GLY A C 1
ATOM 1726 O O . GLY A 1 218 ? 9.395 -0.960 23.379 1.00 90.56 218 GLY A O 1
ATOM 1727 N N . GLY A 1 219 ? 9.697 0.595 21.786 1.00 89.88 219 GLY A N 1
ATOM 1728 C CA . GLY A 1 219 ? 9.362 1.755 22.614 1.00 89.88 219 GLY A CA 1
ATOM 1729 C C . GLY A 1 219 ? 7.920 1.714 23.120 1.00 89.88 219 GLY A C 1
ATOM 1730 O O . GLY A 1 219 ? 7.688 1.855 24.319 1.00 89.88 219 GLY A O 1
ATOM 1731 N N . ILE A 1 220 ? 6.948 1.416 22.248 1.00 88.69 220 ILE A N 1
ATOM 1732 C CA . ILE A 1 220 ? 5.541 1.242 22.654 1.00 88.69 220 ILE A CA 1
ATOM 1733 C C . ILE A 1 220 ? 5.400 0.072 23.645 1.00 88.69 220 ILE A C 1
ATOM 1735 O O . ILE A 1 220 ? 4.728 0.224 24.664 1.00 88.69 220 ILE A O 1
ATOM 1739 N N . SER A 1 221 ? 6.063 -1.068 23.407 1.00 89.00 221 SER A N 1
ATOM 1740 C CA . SER A 1 221 ? 6.046 -2.221 24.323 1.00 89.00 221 SER A CA 1
ATOM 1741 C C . SER A 1 221 ? 6.679 -1.899 25.684 1.00 89.00 221 SER A C 1
ATOM 1743 O O . SER A 1 221 ? 6.123 -2.249 26.727 1.00 89.00 221 SER A O 1
ATOM 1745 N N . PHE A 1 222 ? 7.798 -1.169 25.700 1.00 88.56 222 PHE A N 1
ATOM 1746 C CA . PHE A 1 222 ? 8.481 -0.721 26.915 1.00 88.56 222 PHE A CA 1
ATOM 1747 C C . PHE A 1 222 ? 7.615 0.247 27.733 1.00 88.56 222 PHE A C 1
ATOM 1749 O O . PHE A 1 222 ? 7.435 0.043 28.935 1.00 88.56 222 PHE A O 1
ATOM 1756 N N . LEU A 1 223 ? 7.028 1.262 27.090 1.00 86.75 223 LEU A N 1
ATOM 1757 C CA . LEU A 1 223 ? 6.143 2.235 27.741 1.00 86.75 223 LEU A CA 1
ATOM 1758 C C . LEU A 1 223 ? 4.860 1.569 28.264 1.00 86.75 223 LEU A C 1
ATOM 1760 O O . LEU A 1 223 ? 4.442 1.837 29.390 1.00 86.75 223 LEU A O 1
ATOM 1764 N N . PHE A 1 224 ? 4.279 0.642 27.495 1.00 83.88 224 PHE A N 1
ATOM 1765 C CA . PHE A 1 224 ? 3.126 -0.152 27.922 1.00 83.88 224 PHE A CA 1
ATOM 1766 C C . PHE A 1 224 ? 3.452 -1.075 29.105 1.00 83.88 224 PHE A C 1
ATOM 1768 O O . PHE A 1 224 ? 2.607 -1.287 29.976 1.00 83.88 224 PHE A O 1
ATOM 1775 N N . SER A 1 225 ? 4.654 -1.653 29.149 1.00 83.62 225 SER A N 1
ATOM 1776 C CA . SER A 1 225 ? 5.043 -2.625 30.179 1.00 83.62 225 SER A CA 1
ATOM 1777 C C . SER A 1 225 ? 5.409 -1.962 31.504 1.00 83.62 225 SER A C 1
ATOM 1779 O O . SER A 1 225 ? 4.995 -2.465 32.544 1.00 83.62 225 SER A O 1
ATOM 1781 N N . ASN A 1 226 ? 6.110 -0.825 31.466 1.00 78.44 226 ASN A N 1
ATOM 1782 C CA . ASN A 1 226 ? 6.624 -0.153 32.663 1.00 78.44 226 ASN A CA 1
ATOM 1783 C C . ASN A 1 226 ? 5.653 0.847 33.311 1.00 78.44 226 ASN A C 1
ATOM 1785 O O . ASN A 1 226 ? 5.996 1.403 34.350 1.00 78.44 226 ASN A O 1
ATOM 1789 N N . THR A 1 227 ? 4.467 1.084 32.726 1.00 64.06 227 THR A N 1
ATOM 1790 C CA . THR A 1 227 ? 3.389 1.925 33.303 1.00 64.06 227 THR A CA 1
ATOM 1791 C C . THR A 1 227 ? 3.906 3.209 33.953 1.00 64.06 227 THR A C 1
ATOM 1793 O O . THR A 1 227 ? 3.714 3.445 35.145 1.00 64.06 227 THR A O 1
ATOM 1796 N N . ILE A 1 228 ? 4.597 4.034 33.163 1.00 64.00 228 ILE A N 1
ATOM 1797 C CA . ILE A 1 228 ? 5.076 5.340 33.623 1.00 64.00 228 ILE A CA 1
ATOM 1798 C C . ILE A 1 228 ? 3.846 6.182 34.004 1.00 64.00 228 ILE A C 1
ATOM 1800 O O . ILE A 1 228 ? 2.987 6.384 33.139 1.00 64.00 228 ILE A O 1
ATOM 1804 N N . PRO A 1 229 ? 3.729 6.673 35.254 1.00 58.69 229 PRO A N 1
ATOM 1805 C CA . PRO A 1 229 ? 2.606 7.510 35.647 1.00 58.69 229 PRO A CA 1
ATOM 1806 C C . PRO A 1 229 ? 2.528 8.756 34.764 1.00 58.69 229 PRO A C 1
ATOM 1808 O O . PRO A 1 229 ? 3.543 9.412 34.515 1.00 58.69 229 PRO A O 1
ATOM 1811 N N . GLN A 1 230 ? 1.321 9.114 34.318 1.00 57.16 230 GLN A N 1
ATOM 1812 C CA . GLN A 1 230 ? 1.079 10.457 33.795 1.00 57.16 230 GLN A CA 1
ATOM 1813 C C . GLN A 1 230 ? 1.477 11.450 34.892 1.00 57.16 230 GLN A C 1
ATOM 1815 O O . GLN A 1 230 ? 0.998 11.353 36.023 1.00 57.16 230 GLN A O 1
ATOM 1820 N N . ALA A 1 231 ? 2.344 12.411 34.574 1.00 55.06 231 ALA A N 1
ATOM 1821 C CA . ALA A 1 231 ? 2.451 13.594 35.414 1.00 55.06 231 ALA A CA 1
ATOM 1822 C C . ALA A 1 231 ? 1.080 14.291 35.425 1.00 55.06 231 ALA A C 1
ATOM 1824 O O . ALA A 1 231 ? 0.408 14.315 34.392 1.00 55.06 231 ALA A O 1
ATOM 1825 N N . ASN A 1 232 ? 0.683 14.880 36.558 1.00 49.75 232 ASN A N 1
ATOM 1826 C CA . ASN A 1 232 ? -0.544 15.679 36.671 1.00 49.75 232 ASN A CA 1
ATOM 1827 C C . ASN A 1 232 ? -0.387 17.014 35.916 1.00 49.75 232 ASN A C 1
ATOM 1829 O O . ASN A 1 232 ? -0.288 18.086 36.510 1.00 49.75 232 ASN A O 1
ATOM 1833 N N . VAL A 1 233 ? -0.319 16.932 34.589 1.00 53.97 233 VAL A N 1
ATOM 1834 C CA . VAL A 1 233 ? -0.407 18.057 33.659 1.00 53.97 233 VAL A CA 1
ATOM 1835 C C . VAL A 1 233 ? -1.898 18.356 33.467 1.00 53.97 233 VAL A C 1
ATOM 1837 O O . VAL A 1 233 ? -2.669 17.407 33.317 1.00 53.97 233 VAL A O 1
ATOM 1840 N N . PRO A 1 234 ? -2.347 19.625 33.475 1.00 53.00 234 PRO A N 1
ATOM 1841 C CA . PRO A 1 234 ? -3.758 19.946 33.268 1.00 53.00 234 PRO A CA 1
ATOM 1842 C C . PRO A 1 234 ? -4.308 19.322 31.975 1.00 53.00 234 PRO A C 1
ATOM 1844 O O . PRO A 1 234 ? -3.658 19.366 30.928 1.00 53.00 234 PRO A O 1
ATOM 1847 N N . ASN A 1 235 ? -5.535 18.791 32.059 1.00 53.50 235 ASN A N 1
ATOM 1848 C CA . ASN A 1 235 ? -6.225 17.983 31.035 1.00 53.50 235 ASN A CA 1
ATOM 1849 C C . ASN A 1 235 ? -6.388 18.646 29.646 1.00 53.50 235 ASN A C 1
ATOM 1851 O O . ASN A 1 235 ? -6.909 18.021 28.725 1.00 53.50 235 ASN A O 1
ATOM 1855 N N . SER A 1 236 ? -5.966 19.900 29.486 1.00 52.28 236 SER A N 1
ATOM 1856 C CA . SER A 1 236 ? -6.008 20.674 28.246 1.00 52.28 236 SER A CA 1
ATOM 1857 C C . SER A 1 236 ? -4.784 20.499 27.336 1.00 52.28 236 SER A C 1
ATOM 1859 O O . SER A 1 236 ? -4.871 20.876 26.168 1.00 52.28 236 SER A O 1
ATOM 1861 N N . TRP A 1 237 ? -3.655 19.941 27.804 1.00 59.47 237 TRP A N 1
ATOM 1862 C CA . TRP A 1 237 ? -2.455 19.788 26.962 1.00 59.47 237 TRP A CA 1
ATOM 1863 C C . TRP A 1 237 ? -2.399 18.403 26.274 1.00 59.47 237 TRP A C 1
ATOM 1865 O O . TRP A 1 237 ? -2.201 17.390 26.948 1.00 59.47 237 TRP A O 1
ATOM 1875 N N . PRO A 1 238 ? -2.518 18.307 24.931 1.00 62.88 238 PRO A N 1
ATOM 1876 C CA . PRO A 1 238 ? -2.613 17.018 24.230 1.00 62.88 238 PRO A CA 1
ATOM 1877 C C . PRO A 1 238 ? -1.286 16.240 24.142 1.00 62.88 238 PRO A C 1
ATOM 1879 O O . PRO A 1 238 ? -1.287 15.074 23.762 1.00 62.88 238 PRO A O 1
ATOM 1882 N N . LEU A 1 239 ? -0.159 16.872 24.483 1.00 69.88 239 LEU A N 1
ATOM 1883 C CA . LEU A 1 239 ? 1.205 16.338 24.370 1.00 69.88 239 LEU A CA 1
ATOM 1884 C C . LEU A 1 239 ? 1.900 16.253 25.743 1.00 69.88 239 LEU A C 1
ATOM 1886 O O . LEU A 1 239 ? 2.842 16.998 26.017 1.00 69.88 239 LEU A O 1
ATOM 1890 N N . THR A 1 240 ? 1.434 15.369 26.633 1.00 79.62 240 THR A N 1
ATOM 1891 C CA . THR A 1 240 ? 2.202 15.028 27.850 1.00 79.62 240 THR A CA 1
ATOM 1892 C C . THR A 1 240 ? 3.475 14.257 27.463 1.00 79.62 240 THR A C 1
ATOM 1894 O O . THR A 1 240 ? 3.485 13.623 26.408 1.00 79.62 240 THR A O 1
ATOM 1897 N N . PRO A 1 241 ? 4.557 14.244 28.270 1.00 82.19 241 PRO A N 1
ATOM 1898 C CA . PRO A 1 241 ? 5.815 13.581 27.891 1.00 82.19 241 PRO A CA 1
ATOM 1899 C C . PRO A 1 241 ? 5.663 12.106 27.479 1.00 82.19 241 PRO A C 1
ATOM 1901 O O . PRO A 1 241 ? 6.335 11.651 26.555 1.00 82.19 241 PRO A O 1
ATOM 1904 N N . LEU A 1 242 ? 4.731 11.379 28.109 1.00 84.25 242 LEU A N 1
ATOM 1905 C CA . LEU A 1 242 ? 4.366 10.009 27.737 1.00 84.25 242 LEU A CA 1
ATOM 1906 C C . LEU A 1 242 ? 3.710 9.946 26.348 1.00 84.25 242 LEU A C 1
ATOM 1908 O O . LEU A 1 242 ? 4.096 9.120 25.523 1.00 84.25 242 LEU A O 1
ATOM 1912 N N . VAL A 1 243 ? 2.751 10.834 26.069 1.00 83.06 243 VAL A N 1
ATOM 1913 C CA . VAL A 1 243 ? 2.098 10.927 24.754 1.00 83.06 243 VAL A CA 1
ATOM 1914 C C . VAL A 1 243 ? 3.110 11.327 23.683 1.00 83.06 243 VAL A C 1
ATOM 1916 O O . VAL A 1 243 ? 3.141 10.695 22.637 1.00 83.06 243 VAL A O 1
ATOM 1919 N N . SER A 1 244 ? 3.998 12.284 23.958 1.00 86.69 244 SER A N 1
ATOM 1920 C CA . SER A 1 244 ? 5.088 12.700 23.061 1.00 86.69 244 SER A CA 1
ATOM 1921 C C . SER A 1 244 ? 6.060 11.560 22.723 1.00 86.69 244 SER A C 1
ATOM 1923 O O . SER A 1 244 ? 6.534 11.457 21.593 1.00 86.69 244 SER A O 1
ATOM 1925 N N . ALA A 1 245 ? 6.344 10.668 23.677 1.00 89.25 245 ALA A N 1
ATOM 1926 C CA . ALA A 1 245 ? 7.143 9.474 23.415 1.00 89.25 245 ALA A CA 1
ATOM 1927 C C . ALA A 1 245 ? 6.377 8.454 22.549 1.00 89.25 245 ALA A C 1
ATOM 1929 O O . ALA A 1 245 ? 6.938 7.899 21.602 1.00 89.25 245 ALA A O 1
ATOM 1930 N N . LEU A 1 246 ? 5.084 8.239 22.822 1.00 88.06 246 LEU A N 1
ATOM 1931 C CA . LEU A 1 246 ? 4.224 7.343 22.040 1.00 88.06 246 LEU A CA 1
ATOM 1932 C C . LEU A 1 246 ? 3.976 7.852 20.609 1.00 88.06 246 LEU A C 1
ATOM 1934 O O . LEU A 1 246 ? 3.977 7.046 19.678 1.00 88.06 246 LEU A O 1
ATOM 1938 N N . THR A 1 247 ? 3.803 9.162 20.404 1.00 87.94 247 THR A N 1
ATOM 1939 C CA . THR A 1 247 ? 3.643 9.767 19.070 1.00 87.94 247 THR A CA 1
ATOM 1940 C C . THR A 1 247 ? 4.921 9.631 18.252 1.00 87.94 247 THR A C 1
ATOM 1942 O O . THR A 1 247 ? 4.838 9.236 17.092 1.00 87.94 247 THR A O 1
ATOM 1945 N N . LEU A 1 248 ? 6.098 9.859 18.849 1.00 92.38 248 LEU A N 1
ATOM 1946 C CA . LEU A 1 248 ? 7.388 9.651 18.186 1.00 92.38 248 LEU A CA 1
ATOM 1947 C C . LEU A 1 248 ? 7.599 8.179 17.797 1.00 92.38 248 LEU A C 1
ATOM 1949 O O . LEU A 1 248 ? 8.017 7.893 16.676 1.00 92.38 248 LEU A O 1
ATOM 1953 N N . CYS A 1 249 ? 7.256 7.238 18.684 1.00 91.88 249 CYS A N 1
ATOM 1954 C CA . CYS A 1 249 ? 7.332 5.808 18.379 1.00 91.88 249 CYS A CA 1
ATOM 1955 C C . CYS A 1 249 ? 6.354 5.396 17.263 1.00 91.88 249 CYS A C 1
ATOM 1957 O O . CYS A 1 249 ? 6.723 4.620 16.384 1.00 91.88 249 CYS A O 1
ATOM 1959 N N . SER A 1 250 ? 5.128 5.932 17.263 1.00 88.62 250 SER A N 1
ATOM 1960 C CA . SER A 1 250 ? 4.126 5.698 16.209 1.00 88.62 250 SER A CA 1
ATOM 1961 C C . SER A 1 250 ? 4.558 6.296 14.864 1.00 88.62 250 SER A C 1
ATOM 1963 O O . SER A 1 250 ? 4.490 5.636 13.829 1.00 88.62 250 SER A O 1
ATOM 1965 N N . PHE A 1 251 ? 5.103 7.515 14.867 1.00 90.50 251 PHE A N 1
ATOM 1966 C CA . PHE A 1 251 ? 5.700 8.128 13.681 1.00 90.50 251 PHE A CA 1
ATOM 1967 C C . PHE A 1 251 ? 6.840 7.263 13.119 1.00 90.50 251 PHE A C 1
ATOM 1969 O O . PHE A 1 251 ? 6.872 7.005 11.916 1.00 90.50 251 PHE A O 1
ATOM 1976 N N . ALA A 1 252 ? 7.721 6.734 13.977 1.00 93.25 252 ALA A N 1
ATOM 1977 C CA . ALA A 1 252 ? 8.797 5.829 13.569 1.00 93.25 252 ALA A CA 1
ATOM 1978 C C . ALA A 1 252 ? 8.281 4.531 12.914 1.00 93.25 252 ALA A C 1
ATOM 1980 O O . ALA A 1 252 ? 8.815 4.130 11.877 1.00 93.25 252 ALA A O 1
ATOM 1981 N N . THR A 1 253 ? 7.222 3.896 13.441 1.00 90.50 253 THR A N 1
ATOM 1982 C CA . THR A 1 253 ? 6.624 2.712 12.785 1.00 90.50 253 THR A CA 1
ATOM 1983 C C . THR A 1 253 ? 5.947 3.064 11.457 1.00 90.50 253 THR A C 1
ATOM 1985 O O . THR A 1 253 ? 6.025 2.276 10.512 1.00 90.50 253 THR A O 1
ATOM 1988 N N . GLY A 1 254 ? 5.353 4.256 11.337 1.00 85.88 254 GLY A N 1
ATOM 1989 C CA . GLY A 1 254 ? 4.801 4.775 10.083 1.00 85.88 254 GLY A CA 1
ATOM 1990 C C . GLY A 1 254 ? 5.866 4.995 9.002 1.00 85.88 254 GLY A C 1
ATOM 1991 O O . GLY A 1 254 ? 5.738 4.479 7.890 1.00 85.88 254 GLY A O 1
ATOM 1992 N N . VAL A 1 255 ? 6.954 5.688 9.357 1.00 91.38 255 VAL A N 1
ATOM 1993 C CA . VAL A 1 255 ? 8.139 5.908 8.504 1.00 91.38 255 VAL A CA 1
ATOM 1994 C C . VAL A 1 255 ? 8.754 4.584 8.049 1.00 91.38 255 VAL A C 1
ATOM 1996 O O . VAL A 1 255 ? 9.119 4.422 6.884 1.00 91.38 255 VAL A O 1
ATOM 1999 N N . ALA A 1 256 ? 8.846 3.604 8.947 1.00 90.75 256 ALA A N 1
ATOM 2000 C CA . ALA A 1 256 ? 9.346 2.284 8.596 1.00 90.75 256 ALA A CA 1
ATOM 2001 C C . ALA A 1 256 ? 8.404 1.516 7.656 1.00 90.75 256 ALA A C 1
ATOM 2003 O O . ALA A 1 256 ? 8.867 0.822 6.751 1.00 90.75 256 ALA A O 1
ATOM 2004 N N . GLY A 1 257 ? 7.088 1.649 7.842 1.00 85.62 257 GLY A N 1
ATOM 2005 C CA . GLY A 1 257 ? 6.084 1.050 6.965 1.00 85.62 257 GLY A CA 1
ATOM 2006 C C . GLY A 1 257 ? 6.177 1.567 5.527 1.00 85.62 257 GLY A C 1
ATOM 2007 O O . GLY A 1 257 ? 6.167 0.766 4.590 1.00 85.62 257 GLY A O 1
ATOM 2008 N N . SER A 1 258 ? 6.330 2.883 5.348 1.00 86.75 258 SER A N 1
ATOM 2009 C CA . SER A 1 258 ? 6.472 3.499 4.022 1.00 86.75 258 SER A CA 1
ATOM 2010 C C . SER A 1 258 ? 7.809 3.173 3.362 1.00 86.75 258 SER A C 1
ATOM 2012 O O . SER A 1 258 ? 7.833 2.750 2.206 1.00 86.75 258 SER A O 1
ATOM 2014 N N . ALA A 1 259 ? 8.915 3.261 4.106 1.00 89.81 259 ALA A N 1
ATOM 2015 C CA . ALA A 1 259 ? 10.225 2.836 3.619 1.00 89.81 259 ALA A CA 1
ATOM 2016 C C . ALA A 1 259 ? 10.249 1.346 3.235 1.00 89.81 259 ALA A C 1
ATOM 2018 O O . ALA A 1 259 ? 10.817 0.996 2.201 1.00 89.81 259 ALA A O 1
ATOM 2019 N N . GLY A 1 260 ? 9.589 0.476 4.004 1.00 88.38 260 GLY A N 1
ATOM 2020 C CA . GLY A 1 260 ? 9.464 -0.949 3.700 1.00 88.38 260 GLY A CA 1
ATOM 2021 C C . GLY A 1 260 ? 8.719 -1.222 2.392 1.00 88.38 260 GLY A C 1
ATOM 2022 O O . GLY A 1 260 ? 9.260 -1.893 1.511 1.00 88.38 260 GLY A O 1
ATOM 2023 N N . ILE A 1 261 ? 7.502 -0.683 2.237 1.00 86.38 261 ILE A N 1
ATOM 2024 C CA . ILE A 1 261 ? 6.669 -0.967 1.058 1.00 86.38 261 ILE A CA 1
ATOM 2025 C C . ILE A 1 261 ? 7.258 -0.369 -0.228 1.00 86.38 261 ILE A C 1
ATOM 2027 O O . ILE A 1 261 ? 7.314 -1.058 -1.245 1.00 86.38 261 ILE A O 1
ATOM 2031 N N . ILE A 1 262 ? 7.782 0.861 -0.183 1.00 87.62 262 ILE A N 1
ATOM 2032 C CA . ILE A 1 262 ? 8.368 1.519 -1.360 1.00 87.62 262 ILE A CA 1
ATOM 2033 C C . ILE A 1 262 ? 9.670 0.840 -1.789 1.00 87.62 262 ILE A C 1
ATOM 2035 O O . ILE A 1 262 ? 9.892 0.642 -2.982 1.00 87.62 262 ILE A O 1
ATOM 2039 N N . SER A 1 263 ? 10.499 0.393 -0.842 1.00 89.00 263 SER A N 1
ATOM 2040 C CA . SER A 1 263 ? 11.714 -0.366 -1.169 1.00 89.00 263 SER A CA 1
ATOM 2041 C C . SER A 1 263 ? 11.396 -1.736 -1.769 1.00 89.00 263 SER A C 1
ATOM 2043 O O . SER A 1 263 ? 12.077 -2.166 -2.699 1.00 89.00 263 SER A O 1
ATOM 2045 N N . ALA A 1 264 ? 10.350 -2.408 -1.273 1.00 88.25 264 ALA A N 1
ATOM 2046 C CA . ALA A 1 264 ? 9.873 -3.664 -1.845 1.00 88.25 264 ALA A CA 1
ATOM 2047 C C . ALA A 1 264 ? 9.349 -3.463 -3.277 1.00 88.25 264 ALA A C 1
ATOM 2049 O O . ALA A 1 264 ? 9.746 -4.207 -4.171 1.00 88.25 264 ALA A O 1
ATOM 2050 N N . MET A 1 265 ? 8.535 -2.427 -3.519 1.00 86.50 265 MET A N 1
ATOM 2051 C CA . MET A 1 265 ? 8.074 -2.058 -4.865 1.00 86.50 265 MET A CA 1
ATOM 2052 C C . MET A 1 265 ? 9.243 -1.761 -5.805 1.00 86.50 265 MET A C 1
ATOM 2054 O O . MET A 1 265 ? 9.289 -2.309 -6.901 1.00 86.50 265 MET A O 1
ATOM 2058 N N . ASN A 1 266 ? 10.202 -0.937 -5.370 1.00 88.25 266 ASN A N 1
ATOM 2059 C CA . ASN A 1 266 ? 11.375 -0.560 -6.156 1.00 88.25 266 ASN A CA 1
ATOM 2060 C C . ASN A 1 266 ? 12.219 -1.776 -6.561 1.00 88.25 266 ASN A C 1
ATOM 2062 O O . ASN A 1 266 ? 12.602 -1.905 -7.720 1.00 88.25 266 ASN A O 1
ATOM 2066 N N . ALA A 1 267 ? 12.463 -2.693 -5.620 1.00 86.00 267 ALA A N 1
ATOM 2067 C CA . ALA A 1 267 ? 13.146 -3.951 -5.898 1.00 86.00 267 ALA A CA 1
ATOM 2068 C C . ALA A 1 267 ? 12.337 -4.845 -6.853 1.00 86.00 267 ALA A C 1
ATOM 2070 O O . ALA A 1 267 ? 12.909 -5.428 -7.770 1.00 86.00 267 ALA A O 1
ATOM 2071 N N . GLY A 1 268 ? 11.018 -4.933 -6.650 1.00 84.25 268 GLY A N 1
ATOM 2072 C CA . GLY A 1 268 ? 10.110 -5.742 -7.459 1.00 84.25 268 GLY A CA 1
ATOM 2073 C C . GLY A 1 268 ? 10.104 -5.321 -8.925 1.00 84.25 268 GLY A C 1
ATOM 2074 O O . GLY A 1 268 ? 10.470 -6.120 -9.785 1.00 84.25 268 GLY A O 1
ATOM 2075 N N . VAL A 1 269 ? 9.766 -4.058 -9.210 1.00 83.62 269 VAL A N 1
ATOM 2076 C CA . VAL A 1 269 ? 9.632 -3.578 -10.599 1.00 83.62 269 VAL A CA 1
ATOM 2077 C C . VAL A 1 269 ? 10.949 -3.641 -11.375 1.00 83.62 269 VAL A C 1
ATOM 2079 O O . VAL A 1 269 ? 10.941 -3.939 -12.563 1.00 83.62 269 VAL A O 1
ATOM 2082 N N . ARG A 1 270 ? 12.095 -3.457 -10.698 1.00 83.00 270 ARG A N 1
ATOM 2083 C CA . ARG A 1 270 ? 13.447 -3.549 -11.290 1.00 83.00 270 ARG A CA 1
ATOM 2084 C C . ARG A 1 270 ? 13.908 -4.984 -11.589 1.00 83.00 270 ARG A C 1
ATOM 2086 O O . ARG A 1 270 ? 14.961 -5.153 -12.197 1.00 83.00 270 ARG A O 1
ATOM 2093 N N . VAL A 1 271 ? 13.150 -6.005 -11.179 1.00 82.06 271 VAL A N 1
ATOM 2094 C CA . VAL A 1 271 ? 13.417 -7.427 -11.476 1.00 82.06 271 VAL A CA 1
ATOM 2095 C C . VAL A 1 271 ? 12.373 -8.024 -12.433 1.00 82.06 271 VAL A C 1
ATOM 2097 O O . VAL A 1 271 ? 12.645 -9.031 -13.085 1.00 82.06 271 VAL A O 1
ATOM 2100 N N . THR A 1 272 ? 11.187 -7.422 -12.545 1.00 79.25 272 THR A N 1
ATOM 2101 C CA . THR A 1 272 ? 10.089 -7.919 -13.390 1.00 79.25 272 THR A CA 1
ATOM 2102 C C . THR A 1 272 ? 10.067 -7.301 -14.787 1.00 79.25 272 THR A C 1
ATOM 2104 O O . THR A 1 272 ? 10.266 -6.100 -14.937 1.00 79.25 272 THR A O 1
ATOM 2107 N N . GLU A 1 273 ? 9.742 -8.118 -15.794 1.00 78.19 273 GLU A N 1
ATOM 2108 C CA . GLU A 1 273 ? 9.494 -7.681 -17.179 1.00 78.19 273 GLU A CA 1
ATOM 2109 C C . GLU A 1 273 ? 8.352 -6.640 -17.248 1.00 78.19 273 GLU A C 1
ATOM 2111 O O . GLU A 1 273 ? 7.364 -6.765 -16.523 1.00 78.19 273 GLU A O 1
ATOM 2116 N N . ASP A 1 274 ? 8.440 -5.667 -18.163 1.00 74.38 274 ASP A N 1
ATOM 2117 C CA . ASP A 1 274 ? 7.558 -4.477 -18.231 1.00 74.38 274 ASP A CA 1
ATOM 2118 C C . ASP A 1 274 ? 6.054 -4.780 -18.368 1.00 74.38 274 ASP A C 1
ATOM 2120 O O . ASP A 1 274 ? 5.183 -4.052 -17.880 1.00 74.38 274 ASP A O 1
ATOM 2124 N N . LYS A 1 275 ? 5.728 -5.920 -18.981 1.00 78.69 275 LYS A N 1
ATOM 2125 C CA . LYS A 1 275 ? 4.357 -6.449 -19.089 1.00 78.69 275 LYS A CA 1
ATOM 2126 C C . LYS A 1 275 ? 3.780 -6.995 -17.774 1.00 78.69 275 LYS A C 1
ATOM 2128 O O . LYS A 1 275 ? 2.619 -7.377 -17.771 1.00 78.69 275 LYS A O 1
ATOM 2133 N N . TYR A 1 276 ? 4.566 -7.091 -16.699 1.00 86.25 276 TYR A N 1
ATOM 2134 C CA . TYR A 1 276 ? 4.147 -7.628 -15.395 1.00 86.25 276 TYR A CA 1
ATOM 2135 C C . TYR A 1 276 ? 4.275 -6.615 -14.246 1.00 86.25 276 TYR A C 1
ATOM 2137 O O . TYR A 1 276 ? 4.186 -6.990 -13.073 1.00 86.25 276 TYR A O 1
ATOM 2145 N N . HIS A 1 277 ? 4.508 -5.334 -14.551 1.00 85.81 277 HIS A N 1
ATOM 2146 C CA . HIS A 1 277 ? 4.711 -4.298 -13.536 1.00 85.81 277 HIS A CA 1
ATOM 2147 C C . HIS A 1 277 ? 3.484 -4.087 -12.636 1.00 85.81 277 HIS A C 1
ATOM 2149 O O . HIS A 1 277 ? 3.669 -3.938 -11.428 1.00 85.81 277 HIS A O 1
ATOM 2155 N N . ALA A 1 278 ? 2.249 -4.159 -13.154 1.00 87.56 278 ALA A N 1
ATOM 2156 C CA . ALA A 1 278 ? 1.048 -4.018 -12.320 1.00 87.56 278 ALA A CA 1
ATOM 2157 C C . ALA A 1 278 ? 0.788 -5.253 -11.443 1.00 87.56 278 ALA A C 1
ATOM 2159 O O . ALA A 1 278 ? 0.356 -5.129 -10.297 1.00 87.56 278 ALA A O 1
ATOM 2160 N N . SER A 1 279 ? 1.114 -6.446 -11.938 1.00 90.62 279 SER A N 1
ATOM 2161 C CA . SER A 1 279 ? 1.071 -7.709 -11.197 1.00 90.62 279 SER A CA 1
ATOM 2162 C C . SER A 1 279 ? 2.097 -7.710 -10.061 1.00 90.62 279 SER A C 1
ATOM 2164 O O . SER A 1 279 ? 1.788 -8.130 -8.945 1.00 90.62 279 SER A O 1
ATOM 2166 N N . ALA A 1 280 ? 3.301 -7.185 -10.313 1.00 88.81 280 ALA A N 1
ATOM 2167 C CA . ALA A 1 280 ? 4.367 -7.057 -9.325 1.00 88.81 280 ALA A CA 1
ATOM 2168 C C . ALA A 1 280 ? 3.991 -6.078 -8.201 1.00 88.81 280 ALA A C 1
ATOM 2170 O O . ALA A 1 280 ? 4.009 -6.441 -7.021 1.00 88.81 280 ALA A O 1
ATOM 2171 N N . THR A 1 281 ? 3.593 -4.848 -8.552 1.00 87.62 281 THR A N 1
ATOM 2172 C CA . THR A 1 281 ? 3.195 -3.830 -7.567 1.00 87.62 281 THR A CA 1
ATOM 2173 C C . THR A 1 281 ? 1.907 -4.215 -6.848 1.00 87.62 281 THR A C 1
ATOM 2175 O O . THR A 1 281 ? 1.805 -4.009 -5.639 1.00 87.62 281 THR A O 1
ATOM 2178 N N . GLY A 1 282 ? 0.945 -4.818 -7.553 1.00 87.75 282 GLY A N 1
ATOM 2179 C CA . GLY A 1 282 ? -0.296 -5.355 -6.995 1.00 87.75 282 GLY A CA 1
ATOM 2180 C C . GLY A 1 282 ? -0.047 -6.479 -5.991 1.00 87.75 282 GLY A C 1
ATOM 2181 O O . GLY A 1 282 ? -0.553 -6.414 -4.871 1.00 87.75 282 GLY A O 1
ATOM 2182 N N . GLY A 1 283 ? 0.798 -7.462 -6.323 1.00 89.56 283 GLY A N 1
ATOM 2183 C CA . GLY A 1 283 ? 1.175 -8.555 -5.419 1.00 89.56 283 GLY A CA 1
ATOM 2184 C C . GLY A 1 283 ? 1.840 -8.061 -4.129 1.00 89.56 283 GLY A C 1
ATOM 2185 O O . GLY A 1 283 ? 1.407 -8.423 -3.034 1.00 89.56 283 GLY A O 1
ATOM 2186 N N . ILE A 1 284 ? 2.818 -7.155 -4.242 1.00 88.75 284 ILE A N 1
ATOM 2187 C CA . ILE A 1 284 ? 3.498 -6.534 -3.089 1.00 88.75 284 ILE A CA 1
ATOM 2188 C C . ILE A 1 284 ? 2.504 -5.731 -2.232 1.00 88.75 284 ILE A C 1
ATOM 2190 O O . ILE A 1 284 ? 2.461 -5.881 -1.009 1.00 88.75 284 ILE A O 1
ATOM 2194 N N . ASN A 1 285 ? 1.637 -4.932 -2.862 1.00 85.75 285 ASN A N 1
ATOM 2195 C CA . ASN A 1 285 ? 0.569 -4.204 -2.171 1.00 85.75 285 ASN A CA 1
ATOM 2196 C C . ASN A 1 285 ? -0.440 -5.125 -1.474 1.00 85.75 285 ASN A C 1
ATOM 2198 O O . ASN A 1 285 ? -1.016 -4.735 -0.454 1.00 85.75 285 ASN A O 1
ATOM 2202 N N . SER A 1 286 ? -0.701 -6.307 -2.030 1.00 88.75 286 SER A N 1
ATOM 2203 C CA . SER A 1 286 ? -1.670 -7.264 -1.488 1.00 88.75 286 SER A CA 1
ATOM 2204 C C . SER A 1 286 ? -1.198 -7.797 -0.137 1.00 88.75 286 SER A C 1
ATOM 2206 O O . SER A 1 286 ? -1.959 -7.755 0.830 1.00 88.75 286 SER A O 1
ATOM 2208 N N . ALA A 1 287 ? 0.077 -8.189 -0.031 1.00 83.25 287 ALA A N 1
ATOM 2209 C CA . ALA A 1 287 ? 0.684 -8.619 1.231 1.00 83.25 287 ALA A CA 1
ATOM 2210 C C . ALA A 1 287 ? 0.562 -7.547 2.335 1.00 83.25 287 ALA A C 1
ATOM 2212 O O . ALA A 1 287 ? 0.210 -7.865 3.474 1.00 83.25 287 ALA A O 1
ATOM 2213 N N . PHE A 1 288 ? 0.744 -6.267 1.983 1.00 76.56 288 PHE A N 1
ATOM 2214 C CA . PHE A 1 288 ? 0.500 -5.148 2.899 1.00 76.56 288 PHE A CA 1
ATOM 2215 C C . PHE A 1 288 ? -0.960 -5.105 3.383 1.00 76.56 288 PHE A C 1
ATOM 2217 O O . PHE A 1 288 ? -1.204 -5.027 4.587 1.00 76.56 288 PHE A O 1
ATOM 2224 N N . GLY A 1 289 ? -1.934 -5.217 2.471 1.00 69.12 289 GLY A N 1
ATOM 2225 C CA . GLY A 1 289 ? -3.367 -5.194 2.802 1.00 69.12 289 GLY A CA 1
ATOM 2226 C C . GLY A 1 289 ? -3.818 -6.346 3.711 1.00 69.12 289 GLY A C 1
ATOM 2227 O O . GLY A 1 289 ? -4.598 -6.132 4.637 1.00 69.12 289 GLY A O 1
ATOM 2228 N N . LEU A 1 290 ? -3.280 -7.552 3.504 1.00 78.50 290 LEU A N 1
ATOM 2229 C CA . LEU A 1 290 ? -3.614 -8.736 4.307 1.00 78.50 290 LEU A CA 1
ATOM 2230 C C . LEU A 1 290 ? -3.005 -8.704 5.721 1.00 78.50 290 LEU A C 1
ATOM 2232 O O . LEU A 1 290 ? -3.577 -9.268 6.657 1.00 78.50 290 LEU A O 1
ATOM 2236 N N . SER A 1 291 ? -1.862 -8.034 5.899 1.00 76.50 291 SER A N 1
ATOM 2237 C CA . SER A 1 291 ? -1.126 -8.016 7.173 1.00 76.50 291 SER A CA 1
ATOM 2238 C C . SER A 1 291 ? -1.959 -7.504 8.362 1.00 76.50 291 SER A C 1
ATOM 2240 O O . SER A 1 291 ? -1.816 -8.004 9.479 1.00 76.50 291 SER A O 1
ATOM 2242 N N . ALA A 1 292 ? -2.886 -6.574 8.114 1.00 69.69 292 ALA A N 1
ATOM 2243 C CA . ALA A 1 292 ? -3.842 -6.050 9.085 1.00 69.69 292 ALA A CA 1
ATOM 2244 C C . ALA A 1 292 ? -4.716 -7.149 9.711 1.00 69.69 292 ALA A C 1
ATOM 2246 O O . ALA A 1 292 ? -4.807 -7.276 10.936 1.00 69.69 292 ALA A O 1
ATOM 2247 N N . PHE A 1 293 ? -5.328 -7.969 8.853 1.00 74.94 293 PHE A N 1
ATOM 2248 C CA . PHE A 1 293 ? -6.162 -9.100 9.245 1.00 74.94 293 PHE A CA 1
ATOM 2249 C C . PHE A 1 293 ? -5.338 -10.174 9.963 1.00 74.94 293 PHE A C 1
ATOM 2251 O O . PHE A 1 293 ? -5.780 -10.708 10.984 1.00 74.94 293 PHE A O 1
ATOM 2258 N N . PHE A 1 294 ? -4.121 -10.444 9.475 1.00 80.88 294 PHE A N 1
ATOM 2259 C CA . PHE A 1 294 ? -3.197 -11.391 10.099 1.00 80.88 294 PHE A CA 1
ATOM 2260 C C . PHE A 1 294 ? -2.871 -10.992 11.544 1.00 80.88 294 PHE A C 1
ATOM 2262 O O . PHE A 1 294 ? -3.152 -11.759 12.462 1.00 80.88 294 PHE A O 1
ATOM 2269 N N . PHE A 1 295 ? -2.357 -9.780 11.780 1.00 76.56 295 PHE A N 1
ATOM 2270 C CA . PHE A 1 295 ? -1.983 -9.340 13.130 1.00 76.56 295 PHE A CA 1
ATOM 2271 C C . PHE A 1 295 ? -3.190 -9.149 14.061 1.00 76.56 295 PHE A C 1
ATOM 2273 O O . PHE A 1 295 ? -3.087 -9.467 15.243 1.00 76.56 295 PHE A O 1
ATOM 2280 N N . SER A 1 296 ? -4.346 -8.713 13.549 1.00 72.12 296 SER A N 1
ATOM 2281 C CA . SER A 1 296 ? -5.579 -8.604 14.351 1.00 72.12 296 SER A CA 1
ATOM 2282 C C . SER A 1 296 ? -6.163 -9.968 14.738 1.00 72.12 296 SER A C 1
ATOM 2284 O O . SER A 1 296 ? -6.827 -10.100 15.765 1.00 72.12 296 SER A O 1
ATOM 2286 N N . THR A 1 297 ? -5.920 -11.008 13.941 1.00 78.31 297 THR A N 1
ATOM 2287 C CA . THR A 1 297 ? -6.288 -12.389 14.289 1.00 78.31 297 THR A CA 1
ATOM 2288 C C . THR A 1 297 ? -5.259 -12.992 15.243 1.00 78.31 297 THR A C 1
ATOM 2290 O O . THR A 1 297 ? -5.642 -13.541 16.270 1.00 78.31 297 THR A O 1
ATOM 2293 N N . LEU A 1 298 ? -3.964 -12.763 15.005 1.00 81.38 298 LEU A N 1
ATOM 2294 C CA . LEU A 1 298 ? -2.875 -13.145 15.910 1.00 81.38 298 LEU A CA 1
ATOM 2295 C C . LEU A 1 298 ? -3.077 -12.588 17.333 1.00 81.38 298 LEU A C 1
ATOM 2297 O O . LEU A 1 298 ? -2.880 -13.308 18.309 1.00 81.38 298 LEU A O 1
ATOM 2301 N N . ALA A 1 299 ? -3.508 -11.327 17.451 1.00 74.44 299 ALA A N 1
ATOM 2302 C CA . ALA A 1 299 ? -3.818 -10.683 18.727 1.00 74.44 299 ALA A CA 1
ATOM 2303 C C . ALA A 1 299 ? -4.963 -11.377 19.484 1.00 74.44 299 ALA A C 1
ATOM 2305 O O . ALA A 1 299 ? -4.871 -11.561 20.696 1.00 74.44 299 ALA A O 1
ATOM 2306 N N . ARG A 1 300 ? -6.032 -11.764 18.776 1.00 74.50 300 ARG A N 1
ATOM 2307 C CA . ARG A 1 300 ? -7.225 -12.390 19.369 1.00 74.50 300 ARG A CA 1
ATOM 2308 C C . ARG A 1 300 ? -6.974 -13.837 19.785 1.00 74.50 300 ARG A C 1
ATOM 2310 O O . ARG A 1 300 ? -7.295 -14.191 20.913 1.00 74.50 300 ARG A O 1
ATOM 2317 N N . GLU A 1 301 ? -6.372 -14.633 18.904 1.00 80.00 301 GLU A N 1
ATOM 2318 C CA . GLU A 1 301 ? -6.184 -16.074 19.117 1.00 80.00 301 GLU A CA 1
ATOM 2319 C C . GLU A 1 301 ? -5.013 -16.386 20.063 1.00 80.00 301 GLU A C 1
ATOM 2321 O O . GLU A 1 301 ? -5.138 -17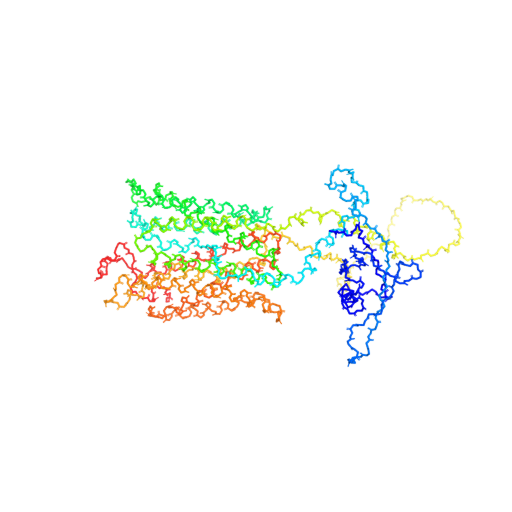.228 20.948 1.00 80.00 301 GLU A O 1
ATOM 2326 N N . LEU A 1 302 ? -3.865 -15.708 19.911 1.00 80.50 302 LEU A N 1
ATOM 2327 C CA . LEU A 1 302 ? -2.650 -16.029 20.680 1.00 80.50 302 LEU A CA 1
ATOM 2328 C C . LEU A 1 302 ? -2.413 -15.114 21.889 1.00 80.50 302 LEU A C 1
ATOM 2330 O O . LEU A 1 302 ? -1.678 -15.491 22.803 1.00 80.50 302 LEU A O 1
ATOM 2334 N N . PHE A 1 303 ? -3.012 -13.917 21.916 1.00 81.56 303 PHE A N 1
ATOM 2335 C CA . PHE A 1 303 ? -2.768 -12.913 22.961 1.00 81.56 303 PHE A CA 1
ATOM 2336 C C . PHE A 1 303 ? -4.040 -12.299 23.586 1.00 81.56 303 PHE A C 1
ATOM 2338 O O . PHE A 1 303 ? -4.045 -11.091 23.858 1.00 81.56 303 PHE A O 1
ATOM 2345 N N . PRO A 1 304 ? -5.100 -13.080 23.893 1.00 76.38 304 PRO A N 1
ATOM 2346 C CA . PRO A 1 304 ? -6.315 -12.544 24.506 1.00 76.38 304 PRO A CA 1
ATOM 2347 C C . PRO A 1 304 ? -5.990 -11.827 25.829 1.00 76.38 304 PRO A C 1
ATOM 2349 O O . PRO A 1 304 ? -5.436 -12.413 26.760 1.00 76.38 304 PRO A O 1
ATOM 2352 N N . GLY A 1 305 ? -6.276 -10.522 25.885 1.00 70.00 305 GLY A N 1
ATOM 2353 C CA . GLY A 1 305 ? -5.981 -9.653 27.034 1.00 70.00 305 GLY A CA 1
ATOM 2354 C C . GLY A 1 305 ? -4.489 -9.395 27.319 1.00 70.00 305 GLY A C 1
ATOM 2355 O O . GLY A 1 305 ? -4.166 -8.799 28.344 1.00 70.00 305 GLY A O 1
ATOM 2356 N N . ARG A 1 306 ? -3.558 -9.831 26.455 1.00 78.31 306 ARG A N 1
ATOM 2357 C CA . ARG A 1 306 ? -2.097 -9.785 26.691 1.00 78.31 306 ARG A CA 1
ATOM 2358 C C . ARG A 1 306 ? -1.363 -8.904 25.673 1.00 78.31 306 ARG A C 1
ATOM 2360 O O . ARG A 1 306 ? -0.477 -9.356 24.948 1.00 78.31 306 ARG A O 1
ATOM 2367 N N . THR A 1 307 ? -1.685 -7.612 25.666 1.00 79.19 307 THR A N 1
ATOM 2368 C CA . THR A 1 307 ? -1.161 -6.624 24.701 1.00 79.19 307 THR A CA 1
ATOM 2369 C C . THR A 1 307 ? 0.362 -6.439 24.753 1.00 79.19 307 THR A C 1
ATOM 2371 O O . THR A 1 307 ? 0.976 -6.210 23.719 1.00 79.19 307 THR A O 1
ATOM 2374 N N . GLY A 1 308 ? 0.998 -6.562 25.924 1.00 81.75 308 GLY A N 1
ATOM 2375 C CA . GLY A 1 308 ? 2.456 -6.393 26.074 1.00 81.75 308 GLY A CA 1
ATOM 2376 C C . GLY A 1 308 ? 3.261 -7.434 25.280 1.00 81.75 308 GLY A C 1
ATOM 2377 O O . GLY A 1 308 ? 4.030 -7.061 24.394 1.00 81.75 308 GLY A O 1
ATOM 2378 N N . PRO A 1 309 ? 3.040 -8.744 25.511 1.00 84.25 309 PRO A N 1
ATOM 2379 C CA . PRO A 1 309 ? 3.592 -9.802 24.665 1.00 84.25 309 PRO A CA 1
ATOM 2380 C C . PRO A 1 309 ? 3.266 -9.632 23.173 1.00 84.25 309 PRO A C 1
ATOM 2382 O O . PRO A 1 309 ? 4.154 -9.814 22.343 1.00 84.25 309 PRO A O 1
ATOM 2385 N N . PHE A 1 310 ? 2.044 -9.211 22.824 1.00 84.94 310 PHE A N 1
ATOM 2386 C CA . PHE A 1 310 ? 1.666 -8.932 21.433 1.00 84.94 310 PHE A CA 1
ATOM 2387 C C . PHE A 1 310 ? 2.496 -7.798 20.800 1.00 84.94 310 PHE A C 1
ATOM 2389 O O . PHE A 1 310 ? 3.011 -7.966 19.698 1.00 84.94 310 PHE A O 1
ATOM 2396 N N . LEU A 1 311 ? 2.707 -6.678 21.502 1.00 85.25 311 LEU A N 1
ATOM 2397 C CA . LEU A 1 311 ? 3.569 -5.574 21.052 1.00 85.25 311 LEU A CA 1
ATOM 2398 C C . LEU A 1 311 ? 5.031 -6.015 20.879 1.00 85.25 311 LEU A C 1
ATOM 2400 O O . LEU A 1 311 ? 5.704 -5.583 19.944 1.00 85.25 311 LEU A O 1
ATOM 2404 N N . THR A 1 312 ? 5.517 -6.922 21.727 1.00 86.12 312 THR A N 1
ATOM 2405 C CA . THR A 1 312 ? 6.850 -7.526 21.582 1.00 86.12 312 THR A CA 1
ATOM 2406 C C . THR A 1 312 ? 6.929 -8.463 20.371 1.00 86.12 312 THR A C 1
ATOM 2408 O O . THR A 1 312 ? 7.922 -8.438 19.644 1.00 86.12 312 THR A O 1
ATOM 2411 N N . VAL A 1 313 ? 5.873 -9.232 20.082 1.00 88.12 313 VAL A N 1
ATOM 2412 C CA . VAL A 1 313 ? 5.768 -10.044 18.855 1.00 88.12 313 VAL A CA 1
ATOM 2413 C C . VAL A 1 313 ? 5.662 -9.174 17.604 1.00 88.12 313 VAL A C 1
ATOM 2415 O O . VAL A 1 313 ? 6.264 -9.520 16.590 1.00 88.12 313 VAL A O 1
ATOM 2418 N N . LEU A 1 314 ? 4.985 -8.023 17.662 1.00 86.38 314 LEU A N 1
ATOM 2419 C CA . LEU A 1 314 ? 5.025 -7.028 16.589 1.00 86.38 314 LEU A CA 1
ATOM 2420 C C . LEU A 1 314 ? 6.446 -6.500 16.389 1.00 86.38 314 LEU A C 1
ATOM 2422 O O . LEU A 1 314 ? 6.957 -6.574 15.275 1.00 86.38 314 LEU A O 1
ATOM 2426 N N . CYS A 1 315 ? 7.112 -6.044 17.452 1.00 89.12 315 CYS A N 1
ATOM 2427 C CA . CYS A 1 315 ? 8.490 -5.550 17.412 1.00 89.12 315 CYS A CA 1
ATOM 2428 C C . CYS A 1 315 ? 9.451 -6.554 16.754 1.00 89.12 315 CYS A C 1
ATOM 2430 O O . CYS A 1 315 ? 10.031 -6.266 15.705 1.00 89.12 315 CYS A O 1
ATOM 2432 N N . LEU A 1 316 ? 9.554 -7.765 17.308 1.00 90.44 316 LEU A N 1
ATOM 2433 C CA . LEU A 1 316 ? 10.450 -8.803 16.798 1.00 90.44 316 LEU A CA 1
ATOM 2434 C C . LEU A 1 316 ? 10.004 -9.322 15.425 1.00 90.44 316 LEU A C 1
ATOM 2436 O O . LEU A 1 316 ? 10.808 -9.449 14.506 1.00 90.44 316 LEU A O 1
ATOM 2440 N N . GLY A 1 317 ? 8.713 -9.609 15.259 1.00 87.50 317 GLY A N 1
ATOM 2441 C CA . GLY A 1 317 ? 8.175 -10.229 14.053 1.00 87.50 317 GLY A CA 1
ATOM 2442 C C . GLY A 1 317 ? 8.239 -9.332 12.819 1.00 87.50 317 GLY A C 1
ATOM 2443 O O . GLY A 1 317 ? 8.497 -9.842 11.726 1.00 87.50 317 GLY A O 1
ATOM 2444 N N . THR A 1 318 ? 8.038 -8.020 12.989 1.00 86.12 318 THR A N 1
ATOM 2445 C CA . THR A 1 318 ? 8.118 -7.028 11.905 1.00 86.12 318 THR A CA 1
ATOM 2446 C C . THR A 1 318 ? 9.551 -6.538 11.685 1.00 86.12 318 THR A C 1
ATOM 2448 O O . THR A 1 318 ? 10.006 -6.524 10.540 1.00 86.12 318 THR A O 1
ATOM 2451 N N . GLY A 1 319 ? 10.293 -6.234 12.758 1.00 87.56 319 GLY A N 1
ATOM 2452 C CA . GLY A 1 319 ? 11.686 -5.787 12.697 1.00 87.56 319 GLY A CA 1
ATOM 2453 C C . GLY A 1 319 ? 12.609 -6.818 12.044 1.00 87.56 319 GLY A C 1
ATOM 2454 O O . GLY A 1 319 ? 13.346 -6.472 11.117 1.00 87.56 319 GLY A O 1
ATOM 2455 N N . CYS A 1 320 ? 12.509 -8.096 12.441 1.00 91.56 320 CYS A N 1
ATOM 2456 C CA . CYS A 1 320 ? 13.284 -9.185 11.834 1.00 91.56 320 CYS A CA 1
ATOM 2457 C C . CYS A 1 320 ? 12.873 -9.466 10.383 1.00 91.56 320 CYS A C 1
ATOM 2459 O O . CYS A 1 320 ? 13.739 -9.732 9.557 1.00 91.56 320 CYS A O 1
ATOM 2461 N N . ALA A 1 321 ? 11.582 -9.387 10.038 1.00 88.38 321 ALA A N 1
ATOM 2462 C CA . ALA A 1 321 ? 11.131 -9.626 8.664 1.00 88.38 321 ALA A CA 1
ATOM 2463 C C . ALA A 1 321 ? 11.693 -8.585 7.683 1.00 88.38 321 ALA A C 1
ATOM 2465 O O . ALA A 1 321 ? 12.171 -8.936 6.606 1.00 88.38 321 ALA A O 1
ATOM 2466 N N . VAL A 1 322 ? 11.696 -7.307 8.074 1.00 88.81 322 VAL A N 1
ATOM 2467 C CA . VAL A 1 322 ? 12.299 -6.237 7.266 1.00 88.81 322 VAL A CA 1
ATOM 2468 C C . VAL A 1 322 ? 13.829 -6.340 7.248 1.00 88.81 322 VAL A C 1
ATOM 2470 O O . VAL A 1 322 ? 14.434 -6.089 6.207 1.00 88.81 322 VAL A O 1
ATOM 2473 N N . LEU A 1 323 ? 14.463 -6.782 8.343 1.00 91.19 323 LEU A N 1
ATOM 2474 C CA . LEU A 1 323 ? 15.909 -7.039 8.381 1.00 91.19 323 LEU A CA 1
ATOM 2475 C C . LEU A 1 323 ? 16.323 -8.156 7.414 1.00 91.19 323 LEU A C 1
ATOM 2477 O O . LEU A 1 323 ? 17.271 -7.991 6.648 1.00 91.19 323 LEU A O 1
ATOM 2481 N N . LEU A 1 324 ? 15.582 -9.269 7.403 1.00 90.75 324 LEU A N 1
ATOM 2482 C CA . LEU A 1 324 ? 15.755 -10.345 6.425 1.00 90.75 324 LEU A CA 1
ATOM 2483 C C . LEU A 1 324 ? 15.554 -9.815 5.001 1.00 90.75 324 LEU A C 1
ATOM 2485 O O . LEU A 1 324 ? 16.373 -10.105 4.134 1.00 90.75 324 LEU A O 1
ATOM 2489 N N . GLY A 1 325 ? 14.555 -8.956 4.778 1.00 84.81 325 GLY A N 1
ATOM 2490 C CA . GLY A 1 325 ? 14.393 -8.212 3.526 1.00 84.81 325 GLY A CA 1
ATOM 2491 C C . GLY A 1 325 ? 15.649 -7.424 3.130 1.00 84.81 325 GLY A C 1
ATOM 2492 O O . GLY A 1 325 ? 16.146 -7.591 2.020 1.00 84.81 325 GLY A O 1
ATOM 2493 N N . ALA A 1 326 ? 16.227 -6.628 4.034 1.00 86.00 326 ALA A N 1
ATOM 2494 C CA . ALA A 1 326 ? 17.442 -5.845 3.772 1.00 86.00 326 ALA A CA 1
ATOM 2495 C C . ALA A 1 326 ? 18.671 -6.713 3.414 1.00 86.00 326 ALA A C 1
ATOM 2497 O O . ALA A 1 326 ? 19.529 -6.298 2.628 1.00 86.00 326 ALA A O 1
ATOM 2498 N N . ILE A 1 327 ? 18.759 -7.922 3.978 1.00 87.38 327 ILE A N 1
ATOM 2499 C CA . ILE A 1 327 ? 19.834 -8.886 3.708 1.00 87.38 327 ILE A CA 1
ATOM 2500 C C . ILE A 1 327 ? 19.611 -9.587 2.357 1.00 87.38 327 ILE A C 1
ATOM 2502 O O . ILE A 1 327 ? 20.528 -9.628 1.527 1.00 87.38 327 ILE A O 1
ATOM 2506 N N . LEU A 1 328 ? 18.402 -10.115 2.136 1.00 85.88 328 LEU A N 1
ATOM 2507 C CA . LEU A 1 328 ? 18.043 -10.990 1.014 1.00 85.88 328 LEU A CA 1
ATOM 2508 C C . LEU A 1 328 ? 17.768 -10.239 -0.294 1.00 85.88 328 LEU A C 1
ATOM 2510 O O . LEU A 1 328 ? 18.116 -10.751 -1.360 1.00 85.88 328 LEU A O 1
ATOM 2514 N N . VAL A 1 329 ? 17.180 -9.036 -0.239 1.00 81.00 329 VAL A N 1
ATOM 2515 C CA . VAL A 1 329 ? 16.945 -8.198 -1.426 1.00 81.00 329 VAL A CA 1
ATOM 2516 C C . VAL A 1 329 ? 18.294 -7.817 -2.019 1.00 81.00 329 VAL A C 1
ATOM 2518 O O . VAL A 1 329 ? 19.016 -6.970 -1.494 1.00 81.00 329 VAL A O 1
ATOM 2521 N N . ARG A 1 330 ? 18.662 -8.453 -3.131 1.00 69.00 330 ARG A N 1
ATOM 2522 C CA . ARG A 1 330 ? 19.844 -8.065 -3.902 1.00 69.00 330 ARG A CA 1
ATOM 2523 C C . ARG A 1 330 ? 19.535 -6.736 -4.595 1.00 69.00 330 ARG A C 1
ATOM 2525 O O . ARG A 1 330 ? 18.461 -6.625 -5.184 1.00 69.00 330 ARG A O 1
ATOM 2532 N N . PRO A 1 331 ? 20.425 -5.729 -4.525 1.00 59.38 331 PRO A N 1
ATOM 2533 C CA . PRO A 1 331 ? 20.220 -4.526 -5.311 1.00 59.38 331 PRO A CA 1
ATOM 2534 C C . PRO A 1 331 ? 20.240 -4.918 -6.798 1.00 59.38 331 PRO A C 1
ATOM 2536 O O . PRO A 1 331 ? 21.037 -5.789 -7.175 1.00 59.38 331 PRO A O 1
ATOM 2539 N N . PRO A 1 332 ? 19.401 -4.303 -7.646 1.00 53.69 332 PRO A N 1
ATOM 2540 C CA . PRO A 1 332 ? 19.582 -4.413 -9.086 1.00 53.69 332 PRO A CA 1
ATOM 2541 C C . PRO A 1 332 ? 20.997 -3.919 -9.441 1.00 53.69 332 PRO A C 1
ATOM 2543 O O . PRO A 1 332 ? 21.508 -3.018 -8.766 1.00 53.69 332 PRO A O 1
ATOM 2546 N N . PRO A 1 333 ? 21.672 -4.527 -10.434 1.00 45.75 333 PRO A N 1
ATOM 2547 C CA . PRO A 1 333 ? 23.059 -4.204 -10.746 1.00 45.75 333 PRO A CA 1
ATOM 2548 C C . PRO A 1 333 ? 23.197 -2.722 -11.111 1.00 45.75 333 PRO A C 1
ATOM 2550 O O . PRO A 1 333 ? 22.667 -2.261 -12.120 1.00 45.75 333 PRO A O 1
ATOM 2553 N N . VAL A 1 334 ? 23.912 -1.974 -10.270 1.00 42.00 334 VAL A N 1
ATOM 2554 C CA . VAL A 1 334 ? 24.165 -0.542 -10.463 1.00 42.00 334 VAL A CA 1
ATOM 2555 C C . VAL A 1 334 ? 25.185 -0.390 -11.592 1.00 42.00 334 VAL A C 1
ATOM 2557 O O . VAL A 1 334 ? 26.379 -0.565 -11.369 1.00 42.00 334 VAL A O 1
ATOM 2560 N N . GLY A 1 335 ? 24.701 -0.135 -12.811 1.00 38.97 335 GLY A N 1
ATOM 2561 C CA . GLY A 1 335 ? 25.553 -0.087 -14.007 1.00 38.97 335 GLY A CA 1
ATOM 2562 C C . GLY A 1 335 ? 24.926 0.510 -15.274 1.00 38.97 335 GLY A C 1
ATOM 2563 O O . GLY A 1 335 ? 25.441 0.253 -16.356 1.00 38.97 335 GLY A O 1
ATOM 2564 N N . GLN A 1 336 ? 23.825 1.262 -15.159 1.00 37.94 336 GLN A N 1
ATOM 2565 C CA . GLN A 1 336 ? 23.247 2.058 -16.264 1.00 37.94 336 GLN A CA 1
ATOM 2566 C C . GLN A 1 336 ? 22.866 3.493 -15.870 1.00 37.94 336 GLN A C 1
ATOM 2568 O O . GLN A 1 336 ? 22.350 4.244 -16.683 1.00 37.94 336 GLN A O 1
ATOM 2573 N N . ILE A 1 337 ? 23.157 3.913 -14.638 1.00 41.12 337 ILE A N 1
ATOM 2574 C CA . ILE A 1 337 ? 23.121 5.333 -14.288 1.00 41.12 337 ILE A CA 1
ATOM 2575 C C . ILE A 1 337 ? 24.569 5.816 -14.367 1.00 41.12 337 ILE A C 1
ATOM 2577 O O . ILE A 1 337 ? 25.381 5.346 -13.568 1.00 41.12 337 ILE A O 1
ATOM 2581 N N . ARG A 1 338 ? 24.841 6.764 -15.285 1.00 37.25 338 ARG A N 1
ATOM 2582 C CA . ARG A 1 338 ? 26.097 7.534 -15.461 1.00 37.25 338 ARG A CA 1
ATOM 2583 C C . ARG A 1 338 ? 27.187 6.945 -16.387 1.00 37.25 338 ARG A C 1
ATOM 2585 O O . ARG A 1 338 ? 28.271 6.656 -15.895 1.00 37.25 338 ARG A O 1
ATOM 2592 N N . LEU A 1 339 ? 26.916 6.861 -17.699 1.00 33.16 339 LEU A N 1
ATOM 2593 C CA . LEU A 1 339 ? 27.898 7.125 -18.788 1.00 33.16 339 LEU A CA 1
ATOM 2594 C C . LEU A 1 339 ? 27.250 7.443 -20.167 1.00 33.16 339 LEU A C 1
ATOM 2596 O O . LEU A 1 339 ? 27.917 8.041 -21.001 1.00 33.16 339 LEU A O 1
ATOM 2600 N N . GLU A 1 340 ? 25.961 7.144 -20.396 1.00 32.69 340 GLU A N 1
ATOM 2601 C CA . GLU A 1 340 ? 25.206 7.434 -21.649 1.00 32.69 340 GLU A CA 1
ATOM 2602 C C . GLU A 1 340 ? 24.915 8.951 -21.876 1.00 32.69 340 GLU A C 1
ATOM 2604 O O . GLU A 1 340 ? 23.813 9.345 -22.250 1.00 32.69 340 GLU A O 1
ATOM 2609 N N . SER A 1 341 ? 25.860 9.846 -21.562 1.00 35.69 341 SER A N 1
ATOM 2610 C CA . SER A 1 341 ? 25.704 11.303 -21.735 1.00 35.69 341 SER A CA 1
ATOM 2611 C C . SER A 1 341 ? 26.906 12.024 -22.350 1.00 35.69 341 SER A C 1
ATOM 2613 O O . SER A 1 341 ? 26.823 13.236 -22.531 1.00 35.69 341 SER A O 1
ATOM 2615 N N . GLU A 1 342 ? 28.000 11.314 -22.644 1.00 36.25 342 GLU A N 1
ATOM 2616 C CA . GLU A 1 342 ? 29.199 11.883 -23.289 1.00 36.25 342 GLU A CA 1
ATOM 2617 C C . GLU A 1 342 ? 29.604 11.083 -24.552 1.00 36.25 342 GLU A C 1
ATOM 2619 O O . GLU A 1 342 ? 29.823 11.700 -25.587 1.00 36.25 342 GLU A O 1
ATOM 2624 N N . GLU A 1 343 ? 29.578 9.739 -24.544 1.00 36.53 343 GLU A N 1
ATOM 2625 C CA . GLU A 1 343 ? 30.011 8.918 -25.706 1.00 36.53 343 GLU A CA 1
ATOM 2626 C C . GLU A 1 343 ? 29.050 8.942 -26.922 1.00 36.53 343 GLU A C 1
ATOM 2628 O O . GLU A 1 343 ? 29.500 8.882 -28.069 1.00 36.53 343 GLU A O 1
ATOM 2633 N N . ASP A 1 344 ? 27.732 9.067 -26.711 1.00 35.00 344 ASP A N 1
ATOM 2634 C CA . ASP A 1 344 ? 26.763 9.130 -27.824 1.00 35.00 344 ASP A CA 1
ATOM 2635 C C . ASP A 1 344 ? 26.848 10.463 -28.600 1.00 35.00 344 ASP A C 1
ATOM 2637 O O . ASP A 1 344 ? 26.480 10.520 -29.769 1.00 35.00 344 ASP A O 1
ATOM 2641 N N . GLY A 1 345 ? 27.365 11.534 -27.980 1.00 34.50 345 GLY A N 1
ATOM 2642 C CA . GLY A 1 345 ? 27.465 12.856 -28.609 1.00 34.50 345 GLY A CA 1
ATOM 2643 C C . GLY A 1 345 ? 28.576 12.960 -29.655 1.00 34.50 345 GLY A C 1
ATOM 2644 O O . GLY A 1 345 ? 28.371 13.581 -30.691 1.00 34.50 345 GLY A O 1
ATOM 2645 N N . GLU A 1 346 ? 29.729 12.333 -29.409 1.00 37.88 346 GLU A N 1
ATOM 2646 C CA . GLU A 1 346 ? 30.850 12.322 -30.362 1.00 37.88 346 GLU A CA 1
ATOM 2647 C C . GLU A 1 346 ? 30.565 11.361 -31.530 1.00 37.88 346 GLU A C 1
ATOM 2649 O O . GLU A 1 346 ? 30.794 11.705 -32.687 1.00 37.88 346 GLU A O 1
ATOM 2654 N N . THR A 1 347 ? 29.955 10.203 -31.247 1.00 38.09 347 THR A N 1
ATOM 2655 C CA . THR A 1 347 ? 29.623 9.203 -32.279 1.00 38.09 347 THR A CA 1
ATOM 2656 C C . THR A 1 347 ? 28.529 9.694 -33.242 1.00 38.09 347 THR A C 1
ATOM 2658 O O . THR A 1 347 ? 28.608 9.432 -34.440 1.00 38.09 347 THR A O 1
ATOM 2661 N N . GLU A 1 348 ? 27.514 10.426 -32.757 1.00 39.75 348 GLU A N 1
ATOM 2662 C CA . GLU A 1 348 ? 26.491 11.025 -33.632 1.00 39.75 348 GLU A CA 1
ATOM 2663 C C . GLU A 1 348 ? 27.045 12.190 -34.476 1.00 39.75 348 GLU A C 1
ATOM 2665 O O . GLU A 1 348 ? 26.575 12.385 -35.594 1.00 39.75 348 GLU A O 1
ATOM 2670 N N . GLN A 1 349 ? 28.061 12.927 -34.003 1.00 38.16 349 GLN A N 1
ATOM 2671 C CA . GLN A 1 349 ? 28.705 13.980 -34.803 1.00 38.16 349 GLN A CA 1
ATOM 2672 C C . GLN A 1 349 ? 29.583 13.412 -35.927 1.00 38.16 349 GLN A C 1
ATOM 2674 O O . GLN A 1 349 ? 29.505 13.914 -37.045 1.00 38.16 349 GLN A O 1
ATOM 2679 N N . GLU A 1 350 ? 30.350 12.344 -35.679 1.00 41.34 350 GLU A N 1
ATOM 2680 C CA . GLU A 1 350 ? 31.106 11.658 -36.742 1.00 41.34 350 GLU A CA 1
ATOM 2681 C C . GLU A 1 350 ? 30.162 11.010 -37.784 1.00 41.34 350 GLU A C 1
ATOM 2683 O O . GLU A 1 350 ? 30.395 11.135 -38.988 1.00 41.34 350 GLU A O 1
ATOM 2688 N N . GLU A 1 351 ? 29.045 10.392 -37.358 1.00 44.72 351 GLU A N 1
ATOM 2689 C CA . GLU A 1 351 ? 28.039 9.822 -38.278 1.00 44.72 351 GLU A CA 1
ATOM 2690 C C . GLU A 1 351 ? 27.206 10.891 -39.039 1.00 44.72 351 GLU A C 1
ATOM 2692 O O . GLU A 1 351 ? 26.668 10.584 -40.112 1.00 44.72 351 GLU A O 1
ATOM 2697 N N . GLU A 1 352 ? 27.082 12.131 -38.537 1.00 41.75 352 GLU A N 1
ATOM 2698 C CA . GLU A 1 352 ? 26.491 13.261 -39.283 1.00 41.75 352 GLU A CA 1
ATOM 2699 C C . GLU A 1 352 ? 27.497 13.912 -40.254 1.00 41.75 352 GLU A C 1
ATOM 2701 O O . GLU A 1 352 ? 27.113 14.188 -41.393 1.00 41.75 352 GLU A O 1
ATOM 2706 N N . GLU A 1 353 ? 28.776 14.085 -39.887 1.00 44.19 353 GLU A N 1
ATOM 2707 C CA . GLU A 1 353 ? 29.802 14.636 -40.794 1.00 44.19 353 GLU A CA 1
ATOM 2708 C C . GLU A 1 353 ? 30.075 13.717 -42.002 1.00 44.19 353 GLU A C 1
ATOM 2710 O O . GLU A 1 353 ? 30.052 14.199 -43.139 1.00 44.19 353 GLU A O 1
ATOM 2715 N N . GLU A 1 354 ? 30.223 12.395 -41.812 1.00 42.50 354 GLU A N 1
ATOM 2716 C CA . GLU A 1 354 ? 30.357 11.448 -42.941 1.00 42.50 354 GLU A CA 1
ATOM 2717 C C . GLU A 1 354 ? 29.119 11.478 -43.862 1.00 42.50 354 GLU A C 1
ATOM 2719 O O . GLU A 1 354 ? 29.227 11.388 -45.091 1.00 42.50 354 GLU A O 1
ATOM 2724 N N . ARG A 1 355 ? 27.921 11.657 -43.288 1.00 39.19 355 ARG A N 1
ATOM 2725 C CA . ARG A 1 355 ? 26.658 11.681 -44.039 1.00 39.19 355 ARG A CA 1
ATOM 2726 C C . ARG A 1 355 ? 26.441 12.996 -44.797 1.00 39.19 355 ARG A C 1
ATOM 2728 O O . ARG A 1 355 ? 25.863 12.967 -45.884 1.00 39.19 355 ARG A O 1
ATOM 2735 N N . GLU A 1 356 ? 26.901 14.134 -44.276 1.00 43.53 356 GLU A N 1
ATOM 2736 C CA . GLU A 1 356 ? 26.917 15.406 -45.016 1.00 43.53 356 GLU A CA 1
ATOM 2737 C C . GLU A 1 356 ? 27.986 15.445 -46.121 1.00 43.53 356 GLU A C 1
ATOM 2739 O O . GLU A 1 356 ? 27.848 16.209 -47.084 1.00 43.53 356 GLU A O 1
ATOM 2744 N N . GLU A 1 357 ? 29.038 14.627 -46.028 1.00 43.69 357 GLU A N 1
ATOM 2745 C CA . GLU A 1 357 ? 30.044 14.505 -47.086 1.00 43.69 357 GLU A CA 1
ATOM 2746 C C . GLU A 1 357 ? 29.557 13.616 -48.252 1.00 43.69 357 GLU A C 1
ATOM 2748 O O . GLU A 1 357 ? 29.707 14.011 -49.412 1.00 43.69 357 GLU A O 1
ATOM 2753 N N . GLU A 1 358 ? 28.853 12.505 -47.980 1.00 39.41 358 GLU A N 1
ATOM 2754 C CA . GLU A 1 358 ? 28.234 11.649 -49.018 1.00 39.41 358 GLU A CA 1
ATOM 2755 C C . GLU A 1 358 ? 27.111 12.336 -49.827 1.00 39.41 358 GLU A C 1
ATOM 2757 O O . GLU A 1 358 ? 26.859 11.969 -50.977 1.00 39.41 358 GLU A O 1
ATOM 2762 N N . LEU A 1 359 ? 26.415 13.329 -49.258 1.00 40.41 359 LEU A N 1
ATOM 2763 C CA . LEU A 1 359 ? 25.220 13.948 -49.861 1.00 40.41 359 LEU A CA 1
ATOM 2764 C C . LEU A 1 359 ? 25.492 15.169 -50.761 1.00 40.41 359 LEU A C 1
ATOM 2766 O O . LEU A 1 359 ? 24.549 15.791 -51.263 1.00 40.41 359 LEU A O 1
ATOM 2770 N N . ARG A 1 360 ? 26.759 15.517 -51.018 1.00 33.97 360 ARG A N 1
ATOM 2771 C CA . ARG A 1 360 ? 27.114 16.655 -51.886 1.00 33.97 360 ARG A CA 1
ATOM 2772 C C . ARG A 1 360 ? 26.959 16.296 -53.373 1.00 33.97 360 ARG A C 1
ATOM 2774 O O . ARG A 1 360 ? 27.567 15.330 -53.833 1.00 33.97 360 ARG A O 1
ATOM 2781 N N . PRO A 1 361 ? 26.211 17.074 -54.181 1.00 36.59 361 PRO A N 1
ATOM 2782 C CA . PRO A 1 361 ? 26.122 16.821 -55.616 1.00 36.59 361 PRO A CA 1
ATOM 2783 C C . PRO A 1 361 ? 27.474 17.070 -56.302 1.00 36.59 361 PRO A C 1
ATOM 2785 O O . PRO A 1 361 ? 28.048 18.156 -56.201 1.00 36.59 361 PRO A O 1
ATOM 2788 N N . LEU A 1 362 ? 27.950 16.062 -57.039 1.00 33.66 362 LEU A N 1
ATOM 2789 C CA . LEU A 1 362 ? 29.172 16.096 -57.847 1.00 33.66 362 LEU A CA 1
ATOM 2790 C C . LEU A 1 362 ? 29.091 17.152 -58.964 1.00 33.66 362 LEU A C 1
ATOM 2792 O O . LEU A 1 362 ? 28.643 16.874 -60.077 1.00 33.66 362 LEU A O 1
ATOM 2796 N N . TRP A 1 363 ? 29.589 18.357 -58.689 1.00 33.03 363 TRP A N 1
ATOM 2797 C CA . TRP A 1 363 ? 29.928 19.334 -59.722 1.00 33.03 363 TRP A CA 1
ATOM 2798 C C . TRP A 1 363 ? 31.279 18.967 -60.341 1.00 33.03 363 TRP A C 1
ATOM 2800 O O . TRP A 1 363 ? 32.335 19.267 -59.790 1.00 33.03 363 TRP A O 1
ATOM 2810 N N . THR A 1 364 ? 31.251 18.297 -61.492 1.00 33.03 364 THR A N 1
ATOM 2811 C CA . THR A 1 364 ? 32.457 17.974 -62.268 1.00 33.03 364 THR A CA 1
ATOM 2812 C C . THR A 1 364 ? 33.120 19.231 -62.834 1.00 33.03 364 THR A C 1
ATOM 2814 O O . THR A 1 364 ? 32.453 20.046 -63.474 1.00 33.03 364 THR A O 1
ATOM 2817 N N . GLU A 1 365 ? 34.440 19.347 -62.672 1.00 31.97 365 GLU A N 1
ATOM 2818 C CA . GLU A 1 365 ? 35.263 20.411 -63.258 1.00 31.97 365 GLU A CA 1
ATOM 2819 C C . GLU A 1 365 ? 35.177 20.448 -64.793 1.00 31.97 365 GLU A C 1
ATOM 2821 O O . GLU A 1 365 ? 35.859 19.688 -65.476 1.00 31.97 365 GLU A O 1
ATOM 2826 N N . HIS A 1 366 ? 34.441 21.408 -65.358 1.00 29.73 366 HIS A N 1
ATOM 2827 C CA . HIS A 1 366 ? 34.642 21.851 -66.742 1.00 29.73 366 HIS A CA 1
ATOM 2828 C C . HIS A 1 366 ? 34.440 23.366 -66.871 1.00 29.73 366 HIS A C 1
ATOM 2830 O O . HIS A 1 366 ? 33.432 23.846 -67.388 1.00 29.73 366 HIS A O 1
ATOM 2836 N N . THR A 1 367 ? 35.454 24.121 -66.442 1.00 27.58 367 THR A N 1
ATOM 2837 C CA . THR A 1 367 ? 35.530 25.578 -66.624 1.00 27.58 367 THR A CA 1
ATOM 2838 C C . THR A 1 367 ? 36.612 25.928 -67.652 1.00 27.58 367 THR A C 1
ATOM 2840 O O . THR A 1 367 ? 37.796 25.901 -67.316 1.00 27.58 367 THR A O 1
ATOM 2843 N N . PRO A 1 368 ? 36.266 26.287 -68.902 1.00 30.94 368 PRO A N 1
ATOM 2844 C CA . PRO A 1 368 ? 37.206 26.937 -69.805 1.00 30.94 368 PRO A CA 1
ATOM 2845 C C . PRO A 1 368 ? 37.286 28.444 -69.504 1.00 30.94 368 PRO A C 1
ATOM 2847 O O . PRO A 1 368 ? 36.279 29.130 -69.336 1.00 30.94 368 PRO A O 1
ATOM 2850 N N . LEU A 1 369 ? 38.517 28.950 -69.441 1.00 31.81 369 LEU A N 1
ATOM 2851 C CA . LEU A 1 369 ? 38.879 30.327 -69.087 1.00 31.81 369 LEU A CA 1
ATOM 2852 C C . LEU A 1 369 ? 38.281 31.395 -70.020 1.00 31.81 369 LEU A C 1
ATOM 2854 O O . LEU A 1 369 ? 38.257 31.222 -71.240 1.00 31.81 369 LEU A O 1
ATOM 2858 N N . ARG A 1 370 ? 38.016 32.593 -69.476 1.00 27.00 370 ARG A N 1
ATOM 2859 C CA . ARG A 1 370 ? 38.201 33.844 -70.233 1.00 27.00 370 ARG A CA 1
ATOM 2860 C C . ARG A 1 370 ? 38.668 34.989 -69.327 1.00 27.00 370 ARG A C 1
ATOM 2862 O O . ARG A 1 370 ? 38.117 35.201 -68.255 1.00 2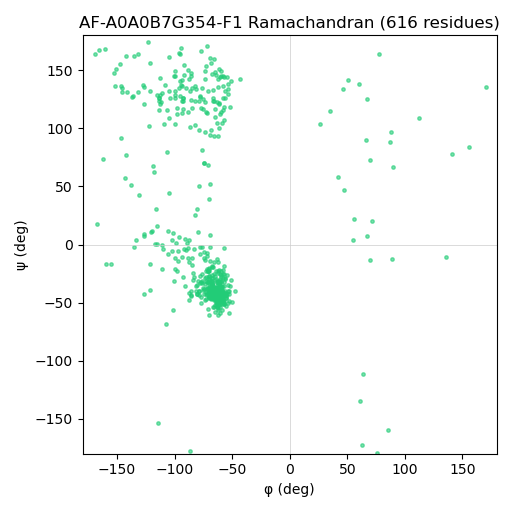7.00 370 ARG A O 1
ATOM 2869 N N . ALA A 1 371 ? 39.715 35.685 -69.762 1.00 27.02 371 ALA A N 1
ATOM 2870 C CA . ALA A 1 371 ? 40.411 36.733 -69.011 1.00 27.02 371 ALA A CA 1
ATOM 2871 C C . ALA A 1 371 ? 39.916 38.151 -69.364 1.00 27.02 371 ALA A C 1
ATOM 2873 O O . ALA A 1 371 ? 39.343 38.334 -70.439 1.00 27.02 371 ALA A O 1
ATOM 2874 N N . GLY A 1 372 ? 40.246 39.152 -68.529 1.00 26.50 372 GLY A N 1
ATOM 2875 C CA . GLY A 1 372 ? 40.330 40.556 -68.978 1.00 26.50 372 GLY A CA 1
ATOM 2876 C C . GLY A 1 372 ? 39.821 41.665 -68.038 1.00 26.50 372 GLY A C 1
ATOM 2877 O O . GLY A 1 372 ? 38.771 42.222 -68.308 1.00 26.50 372 GLY A O 1
ATOM 2878 N N . THR A 1 373 ? 40.625 42.024 -67.026 1.00 26.70 373 THR A N 1
ATOM 2879 C CA . THR A 1 373 ? 41.055 43.408 -66.661 1.00 26.70 373 THR A CA 1
ATOM 2880 C C . THR A 1 373 ? 40.080 44.605 -66.468 1.00 26.70 373 THR A C 1
ATOM 2882 O O . THR A 1 373 ? 39.271 44.901 -67.338 1.00 26.70 373 THR A O 1
ATOM 2885 N N . VAL A 1 374 ? 40.430 45.429 -65.454 1.00 25.42 374 VAL A N 1
ATOM 2886 C CA . VAL A 1 374 ? 40.288 46.911 -65.284 1.00 25.42 374 VAL A CA 1
ATOM 2887 C C . VAL A 1 374 ? 39.306 47.448 -64.209 1.00 25.42 374 VAL A C 1
ATOM 2889 O O . VAL A 1 374 ? 38.091 47.405 -64.363 1.00 25.42 374 VAL A O 1
ATOM 2892 N N . ASP A 1 375 ? 39.928 48.002 -63.158 1.00 25.12 375 ASP A N 1
ATOM 2893 C CA . ASP A 1 375 ? 39.665 49.167 -62.281 1.00 25.12 375 ASP A CA 1
ATOM 2894 C C . ASP A 1 375 ? 38.251 49.632 -61.863 1.00 25.12 375 ASP A C 1
ATOM 2896 O O . ASP A 1 375 ? 37.479 50.229 -62.611 1.00 25.12 375 ASP A O 1
ATOM 2900 N N . GLU A 1 376 ? 38.012 49.514 -60.552 1.00 31.11 376 GLU A N 1
ATOM 2901 C CA . GLU A 1 376 ? 38.019 50.642 -59.596 1.00 31.11 376 GLU A CA 1
ATOM 2902 C C . GLU A 1 376 ? 37.696 52.062 -60.126 1.00 31.11 376 GLU A C 1
ATOM 2904 O O . GLU A 1 376 ? 38.564 52.765 -60.635 1.00 31.11 376 GLU A O 1
ATOM 2909 N N . SER A 1 377 ? 36.475 52.559 -59.868 1.00 24.91 377 SER A N 1
ATOM 2910 C CA . SER A 1 377 ? 36.232 53.984 -59.553 1.00 24.91 377 SER A CA 1
ATOM 2911 C C . SER A 1 377 ? 34.805 54.275 -59.042 1.00 24.91 377 SER A C 1
ATOM 2913 O O . SER A 1 377 ? 33.872 53.505 -59.248 1.00 24.91 377 SER A O 1
ATOM 2915 N N . ILE A 1 378 ? 34.661 55.463 -58.434 1.00 27.94 378 ILE A N 1
ATOM 2916 C CA . ILE A 1 378 ? 33.429 56.188 -58.047 1.00 27.94 378 ILE A CA 1
ATOM 2917 C C . ILE A 1 378 ? 32.818 55.850 -56.672 1.00 27.94 378 ILE A C 1
ATOM 2919 O O . ILE A 1 378 ? 31.878 55.077 -56.497 1.00 27.94 378 ILE A O 1
ATOM 2923 N N . LEU A 1 379 ? 33.334 56.601 -55.700 1.00 25.91 379 LEU A N 1
ATOM 2924 C CA . LEU A 1 379 ? 32.785 56.889 -54.379 1.00 25.91 379 LEU A CA 1
ATOM 2925 C C . LEU A 1 379 ? 31.909 58.172 -54.462 1.00 25.91 379 LEU A C 1
ATOM 2927 O O . LEU A 1 379 ? 32.382 59.160 -55.011 1.00 25.91 379 LEU A O 1
ATOM 2931 N N . TYR A 1 380 ? 30.706 58.180 -53.860 1.00 24.58 380 TYR A N 1
ATOM 2932 C CA . TYR A 1 380 ? 29.763 59.323 -53.676 1.00 24.58 380 TYR A CA 1
ATOM 2933 C C . TYR A 1 380 ? 29.192 60.070 -54.913 1.00 24.58 380 TYR A C 1
ATOM 2935 O O . TYR A 1 380 ? 29.926 60.494 -55.796 1.00 24.58 380 TYR A O 1
ATOM 2943 N N . GLY A 1 381 ? 27.881 60.394 -54.890 1.00 24.58 381 GLY A N 1
ATOM 2944 C CA . GLY A 1 381 ? 27.323 61.482 -55.725 1.00 24.58 381 GLY A CA 1
ATOM 2945 C C . GLY A 1 381 ? 25.823 61.451 -56.089 1.00 24.58 381 GLY A C 1
ATOM 2946 O O . GLY A 1 381 ? 25.483 61.052 -57.189 1.00 24.58 381 GLY A O 1
ATOM 2947 N N . GLU A 1 382 ? 24.962 61.955 -55.195 1.00 24.31 382 GLU A N 1
ATOM 2948 C CA . GLU A 1 382 ? 23.669 62.650 -55.441 1.00 24.31 382 GLU A CA 1
ATOM 2949 C C . GLU A 1 382 ? 22.556 62.167 -56.433 1.00 24.31 382 GLU A C 1
ATOM 2951 O O . GLU A 1 382 ? 22.724 62.064 -57.641 1.00 24.31 382 GLU A O 1
ATOM 2956 N N . ARG A 1 383 ? 21.320 62.223 -55.887 1.00 24.19 383 ARG A N 1
ATOM 2957 C CA . ARG A 1 383 ? 20.052 62.736 -56.480 1.00 24.19 383 ARG A CA 1
ATOM 2958 C C . ARG A 1 383 ? 19.130 61.811 -57.305 1.00 24.19 383 ARG A C 1
ATOM 2960 O O . ARG A 1 383 ? 19.173 61.733 -58.528 1.00 24.19 383 ARG A O 1
ATOM 2967 N N . ASN A 1 384 ? 18.117 61.301 -56.600 1.00 32.84 384 ASN A N 1
ATOM 2968 C CA . ASN A 1 384 ? 16.856 60.759 -57.130 1.00 32.84 384 ASN A CA 1
ATOM 2969 C C . ASN A 1 384 ? 16.041 61.817 -57.905 1.00 32.84 384 ASN A C 1
ATOM 2971 O O . ASN A 1 384 ? 16.022 62.980 -57.489 1.00 32.84 384 ASN A O 1
ATOM 2975 N N . PRO A 1 385 ? 15.229 61.399 -58.899 1.00 25.56 385 PRO A N 1
ATOM 2976 C CA . PRO A 1 385 ? 14.012 62.153 -59.209 1.00 25.56 385 PRO A CA 1
ATOM 2977 C C . PRO A 1 385 ? 12.788 61.294 -59.612 1.00 25.56 385 PRO A C 1
ATOM 2979 O O . PRO A 1 385 ? 12.205 61.537 -60.658 1.00 25.56 385 PRO A O 1
ATOM 2982 N N . TRP A 1 386 ? 12.329 60.345 -58.783 1.00 25.05 386 TRP A N 1
ATOM 2983 C CA . TRP A 1 386 ? 10.917 59.901 -58.825 1.00 25.05 386 TRP A CA 1
ATOM 2984 C C . TRP A 1 386 ? 10.393 59.514 -57.437 1.00 25.05 386 TRP A C 1
ATOM 2986 O O . TRP A 1 386 ? 10.514 58.380 -56.981 1.00 25.05 386 TRP A O 1
ATOM 2996 N N . ALA A 1 387 ? 9.807 60.499 -56.758 1.00 27.52 387 ALA A N 1
ATOM 2997 C CA . ALA A 1 387 ? 8.951 60.292 -55.596 1.00 27.52 387 ALA A CA 1
ATOM 2998 C C . ALA A 1 387 ? 7.472 60.258 -56.023 1.00 27.52 387 ALA A C 1
ATOM 3000 O O . ALA A 1 387 ? 7.128 60.779 -57.083 1.00 27.52 387 ALA A O 1
ATOM 3001 N N . SER A 1 388 ? 6.606 59.754 -55.131 1.00 27.22 388 SER A N 1
ATOM 3002 C CA . SER A 1 388 ? 5.133 59.666 -55.241 1.00 27.22 388 SER A CA 1
ATOM 3003 C C . SER A 1 388 ? 4.619 58.696 -56.330 1.00 27.22 388 SER A C 1
ATOM 3005 O O . SER A 1 388 ? 4.982 58.809 -57.490 1.00 27.22 388 SER A O 1
ATOM 3007 N N . GLN A 1 389 ? 3.761 57.710 -56.043 1.00 27.58 389 GLN A N 1
ATOM 3008 C CA . GLN A 1 389 ? 2.582 57.726 -55.160 1.00 27.58 389 GLN A CA 1
ATOM 3009 C C . GLN A 1 389 ? 2.344 56.357 -54.473 1.00 27.58 389 GLN A C 1
ATOM 3011 O O . GLN A 1 389 ? 2.753 55.317 -54.979 1.00 27.58 389 GLN A O 1
ATOM 3016 N N . ALA A 1 390 ? 1.675 56.369 -53.315 1.00 25.66 390 ALA A N 1
ATOM 3017 C CA . ALA A 1 390 ? 1.177 55.182 -52.595 1.00 25.66 390 ALA A CA 1
ATOM 3018 C C . ALA A 1 390 ? -0.230 54.773 -53.113 1.00 25.66 390 ALA A C 1
ATOM 3020 O O . ALA A 1 390 ? -0.758 55.495 -53.962 1.00 25.66 390 ALA A O 1
ATOM 3021 N N . PRO A 1 391 ? -0.926 53.743 -52.573 1.00 30.28 391 PRO A N 1
ATOM 3022 C CA . PRO A 1 391 ? -0.517 52.651 -51.671 1.00 30.28 391 PRO A CA 1
ATOM 3023 C C . PRO A 1 391 ? -0.820 51.246 -52.261 1.00 30.28 391 PRO A C 1
ATOM 3025 O O . PRO A 1 391 ? -1.525 51.129 -53.261 1.00 30.28 391 PRO A O 1
ATOM 3028 N N . THR A 1 392 ? -0.404 50.158 -51.598 1.00 26.64 392 THR A N 1
ATOM 3029 C CA . THR A 1 392 ? -0.927 48.799 -51.880 1.00 26.64 392 THR A CA 1
ATOM 3030 C C . THR A 1 392 ? -1.429 48.092 -50.609 1.00 26.64 392 THR A C 1
ATOM 3032 O O . THR A 1 392 ? -0.793 48.206 -49.560 1.00 26.64 392 THR A O 1
ATOM 3035 N N . PRO A 1 393 ? -2.589 47.401 -50.659 1.00 30.08 393 PRO A N 1
ATOM 3036 C CA . PRO A 1 393 ? -3.204 46.758 -49.497 1.00 30.08 393 PRO A CA 1
ATOM 3037 C C . PRO A 1 393 ? -2.822 45.274 -49.359 1.00 30.08 393 PRO A C 1
ATOM 3039 O O . PRO A 1 393 ? -2.302 44.657 -50.288 1.00 30.08 393 PRO A O 1
ATOM 3042 N N . ASN A 1 394 ? -3.157 44.683 -48.208 1.00 32.03 394 ASN A N 1
ATOM 3043 C CA . ASN A 1 394 ? -3.045 43.243 -47.962 1.00 32.03 394 ASN A CA 1
ATOM 3044 C C . ASN A 1 394 ? -3.772 42.408 -49.032 1.00 32.03 394 ASN A C 1
ATOM 3046 O O . ASN A 1 394 ? -4.975 42.570 -49.235 1.00 32.03 394 ASN A O 1
ATOM 3050 N N . ALA A 1 395 ? -3.072 41.421 -49.593 1.00 28.16 395 ALA A N 1
ATOM 3051 C CA . ALA A 1 395 ? -3.667 40.256 -50.238 1.00 28.16 395 ALA A CA 1
ATOM 3052 C C . ALA A 1 395 ? -2.886 38.997 -49.827 1.00 28.16 395 ALA A C 1
ATOM 3054 O O . ALA A 1 395 ? -1.664 38.939 -49.915 1.00 28.16 395 ALA A O 1
ATOM 3055 N N . SER A 1 396 ? -3.613 38.005 -49.324 1.00 32.62 396 SER A N 1
ATOM 3056 C CA . SER A 1 396 ? -3.116 36.740 -48.776 1.00 32.62 396 SER A CA 1
ATOM 3057 C C . SER A 1 396 ? -2.604 35.759 -49.838 1.00 32.62 396 SER A C 1
ATOM 3059 O O . SER A 1 396 ? -3.285 35.561 -50.843 1.00 32.62 396 SER A O 1
ATOM 3061 N N . GLY A 1 397 ? -1.523 35.020 -49.554 1.00 27.27 397 GLY A N 1
ATOM 3062 C CA . GLY A 1 397 ? -1.196 33.793 -50.294 1.00 27.27 397 GLY A CA 1
ATOM 3063 C C . GLY A 1 397 ? 0.188 33.191 -50.011 1.00 27.27 397 GLY A C 1
ATOM 3064 O O . GLY A 1 397 ? 1.176 33.908 -50.017 1.00 27.27 397 GLY A O 1
ATOM 3065 N N . ALA A 1 398 ? 0.228 31.862 -49.843 1.00 27.47 398 ALA A N 1
ATOM 3066 C CA . ALA A 1 398 ? 1.413 30.986 -49.805 1.00 27.47 398 ALA A CA 1
ATOM 3067 C C . ALA A 1 398 ? 2.407 31.152 -48.628 1.00 27.47 398 ALA A C 1
ATOM 3069 O O . ALA A 1 398 ? 3.423 31.834 -48.719 1.00 27.47 398 ALA A O 1
ATOM 3070 N N . ALA A 1 399 ? 2.161 30.400 -47.549 1.00 28.77 399 ALA A N 1
ATOM 3071 C CA . ALA A 1 399 ? 3.171 30.109 -46.534 1.00 28.77 399 ALA A CA 1
ATOM 3072 C C . ALA A 1 399 ? 4.143 29.019 -47.024 1.00 28.77 399 ALA A C 1
ATOM 3074 O O . ALA A 1 399 ? 3.715 27.926 -47.398 1.00 28.77 399 ALA A O 1
ATOM 3075 N N . THR A 1 400 ? 5.447 29.285 -46.962 1.00 28.67 400 THR A N 1
ATOM 3076 C CA . THR A 1 400 ? 6.489 28.252 -47.012 1.00 28.67 400 THR A CA 1
ATOM 3077 C C . THR A 1 400 ? 6.542 27.517 -45.666 1.00 28.67 400 THR A C 1
ATOM 3079 O O . THR A 1 400 ? 6.691 28.170 -44.630 1.00 28.67 400 THR A O 1
ATOM 3082 N N . PRO A 1 401 ? 6.432 26.176 -45.625 1.00 31.62 401 PRO A N 1
ATOM 3083 C CA . PRO A 1 401 ? 6.593 25.437 -44.381 1.00 31.62 401 PRO A CA 1
ATOM 3084 C C . PRO A 1 401 ? 8.071 25.443 -43.976 1.00 31.62 401 PRO A C 1
ATOM 3086 O O . PRO A 1 401 ? 8.915 24.855 -44.651 1.00 31.62 401 PRO A O 1
ATOM 3089 N N . SER A 1 402 ? 8.383 26.108 -42.864 1.00 28.02 402 SER A N 1
ATOM 3090 C CA . SER A 1 402 ? 9.697 26.000 -42.233 1.00 28.02 402 SER A CA 1
ATOM 3091 C C . SER A 1 402 ? 9.896 24.568 -41.739 1.00 28.02 402 SER A C 1
ATOM 3093 O O . SER A 1 402 ? 9.157 24.103 -40.869 1.00 28.02 402 SER A O 1
ATOM 3095 N N . ALA A 1 403 ? 10.889 23.870 -42.292 1.00 32.31 403 ALA A N 1
ATOM 3096 C CA . ALA A 1 403 ? 11.288 22.539 -41.854 1.00 32.31 403 ALA A CA 1
ATOM 3097 C C . ALA A 1 403 ? 12.066 22.626 -40.529 1.00 32.31 403 ALA A C 1
ATOM 3099 O O . ALA A 1 403 ? 13.272 22.399 -40.469 1.00 32.31 403 ALA A O 1
ATOM 3100 N N . SER A 1 404 ? 11.358 22.966 -39.450 1.00 27.89 404 SER A N 1
ATOM 3101 C CA . SER A 1 404 ? 11.846 22.760 -38.089 1.00 27.89 404 SER A CA 1
ATOM 3102 C C . SER A 1 404 ? 11.867 21.256 -37.820 1.00 27.89 404 SER A C 1
ATOM 3104 O O . SER A 1 404 ? 10.851 20.660 -37.466 1.00 27.89 404 SER A O 1
ATOM 3106 N N . GLY A 1 405 ? 13.023 20.633 -38.052 1.00 30.77 405 GLY A N 1
ATOM 3107 C CA . GLY A 1 405 ? 13.271 19.246 -37.681 1.00 30.77 405 GLY A CA 1
ATOM 3108 C C . GLY A 1 405 ? 13.256 19.107 -36.164 1.00 30.77 405 GLY A C 1
ATOM 3109 O O . GLY A 1 405 ? 14.274 19.316 -35.507 1.00 30.77 405 GLY A O 1
ATOM 3110 N N . SER A 1 406 ? 12.098 18.769 -35.599 1.00 28.41 406 SER A N 1
ATOM 3111 C CA . SER A 1 406 ? 11.989 18.378 -34.198 1.00 28.41 406 SER A CA 1
ATOM 3112 C C . SER A 1 406 ? 12.847 17.134 -33.968 1.00 28.41 406 SER A C 1
ATOM 3114 O O . SER A 1 406 ? 12.516 16.057 -34.473 1.00 28.41 406 SER A O 1
ATOM 3116 N N . LYS A 1 407 ? 13.935 17.277 -33.199 1.00 29.75 407 LYS A N 1
ATOM 3117 C CA . LYS A 1 407 ? 14.647 16.128 -32.624 1.00 29.75 407 LYS A CA 1
ATOM 3118 C C . LYS A 1 407 ? 13.618 15.239 -31.905 1.00 29.75 407 LYS A C 1
ATOM 3120 O O . LYS A 1 407 ? 12.704 15.796 -31.294 1.00 29.75 407 LYS A O 1
ATOM 3125 N N . PRO A 1 408 ? 13.721 13.899 -31.976 1.00 34.34 408 PRO A N 1
ATOM 3126 C CA . PRO A 1 408 ? 12.807 13.028 -31.245 1.00 34.34 408 PRO A CA 1
ATOM 3127 C C . PRO A 1 408 ? 12.865 13.380 -29.756 1.00 34.34 408 PRO A C 1
ATOM 3129 O O . PRO A 1 408 ? 13.958 13.538 -29.207 1.00 34.34 408 PRO A O 1
ATOM 3132 N N . ASP A 1 409 ? 11.697 13.544 -29.129 1.00 32.31 409 ASP A N 1
ATOM 3133 C CA . ASP A 1 409 ? 11.593 14.040 -27.757 1.00 32.31 409 ASP A CA 1
ATOM 3134 C C . ASP A 1 409 ? 12.487 13.231 -26.809 1.00 32.31 409 ASP A C 1
ATOM 3136 O O . ASP A 1 409 ? 12.272 12.034 -26.586 1.00 32.31 409 ASP A O 1
ATOM 3140 N N . LYS A 1 410 ? 13.467 13.904 -26.188 1.00 37.66 410 LYS A N 1
ATOM 3141 C CA . LYS A 1 410 ? 14.060 13.397 -24.949 1.00 37.66 410 LYS A CA 1
ATOM 3142 C C . LYS A 1 410 ? 12.912 13.270 -23.956 1.00 37.66 410 LYS A C 1
ATOM 3144 O O . LYS A 1 410 ? 12.325 14.279 -23.577 1.00 37.66 410 LYS A O 1
ATOM 3149 N N . VAL A 1 411 ? 12.606 12.043 -23.537 1.00 50.72 411 VAL A N 1
ATOM 3150 C CA . VAL A 1 411 ? 11.652 11.794 -22.452 1.00 50.72 411 VAL A CA 1
ATOM 3151 C C . VAL A 1 411 ? 12.159 12.549 -21.226 1.00 50.72 411 VAL A C 1
ATOM 3153 O O . VAL A 1 411 ? 13.177 12.168 -20.647 1.00 50.72 411 VAL A O 1
ATOM 3156 N N . GLU A 1 412 ? 11.496 13.649 -20.864 1.00 55.41 412 GLU A N 1
ATOM 3157 C CA . GLU A 1 412 ? 11.879 14.431 -19.692 1.00 55.41 412 GLU A CA 1
ATOM 3158 C C . GLU A 1 412 ? 11.760 13.547 -18.444 1.00 55.41 412 GLU A C 1
ATOM 3160 O O . GLU A 1 412 ? 10.680 13.045 -18.124 1.00 55.41 412 GLU A O 1
ATOM 3165 N N . ASP A 1 413 ? 12.870 13.359 -17.722 1.00 68.06 413 ASP A N 1
ATOM 3166 C CA . ASP A 1 413 ? 12.900 12.632 -16.446 1.00 68.06 413 ASP A CA 1
ATOM 3167 C C . ASP A 1 413 ? 12.288 13.515 -15.343 1.00 68.06 413 ASP A C 1
ATOM 3169 O O . ASP A 1 413 ? 12.978 14.089 -14.495 1.00 68.06 413 ASP A O 1
ATOM 3173 N N . VAL A 1 414 ? 10.967 13.713 -15.415 1.00 79.31 414 VAL A N 1
ATOM 3174 C CA . VAL A 1 414 ? 10.205 14.551 -14.485 1.00 79.31 414 VAL A CA 1
ATOM 3175 C C . VAL A 1 414 ? 10.098 13.842 -13.138 1.00 79.31 414 VAL A C 1
ATOM 3177 O O . VAL A 1 414 ? 9.435 12.812 -12.989 1.00 79.31 414 VAL A O 1
ATOM 3180 N N . HIS A 1 415 ? 10.730 14.423 -12.121 1.00 84.75 415 HIS A N 1
ATOM 3181 C CA . HIS A 1 415 ? 10.818 13.827 -10.795 1.00 84.75 415 HIS A CA 1
ATOM 3182 C C . HIS A 1 415 ? 10.711 14.853 -9.666 1.00 84.75 415 HIS A C 1
ATOM 3184 O O . HIS A 1 415 ? 10.892 16.061 -9.841 1.00 84.75 415 HIS A O 1
ATOM 3190 N N . GLY A 1 416 ? 10.423 14.360 -8.460 1.00 83.75 416 GLY A N 1
ATOM 3191 C CA . GLY A 1 416 ? 10.337 15.210 -7.274 1.00 83.75 416 GLY A CA 1
ATOM 3192 C C . GLY A 1 416 ? 9.242 16.275 -7.403 1.00 83.75 416 GLY A C 1
ATOM 3193 O O . GLY A 1 416 ? 8.129 15.984 -7.827 1.00 83.75 416 GLY A O 1
ATOM 3194 N N . LEU A 1 417 ? 9.543 17.524 -7.033 1.00 84.81 417 LEU A N 1
ATOM 3195 C CA . LEU A 1 417 ? 8.550 18.607 -7.061 1.00 84.81 417 LEU A CA 1
ATOM 3196 C C . LEU A 1 417 ? 8.140 19.041 -8.481 1.00 84.81 417 LEU A C 1
ATOM 3198 O O . LEU A 1 417 ? 7.043 19.571 -8.635 1.00 84.81 417 LEU A O 1
ATOM 3202 N N . ALA A 1 418 ? 8.946 18.752 -9.513 1.00 85.06 418 ALA A N 1
ATOM 3203 C CA . ALA A 1 418 ? 8.592 19.023 -10.912 1.00 85.06 418 ALA A CA 1
ATOM 3204 C C . ALA A 1 418 ? 7.399 18.176 -11.407 1.00 85.06 418 ALA A C 1
ATOM 3206 O O . ALA A 1 418 ? 6.759 18.512 -12.402 1.00 85.06 418 ALA A O 1
ATOM 3207 N N . LEU A 1 419 ? 7.027 17.116 -10.680 1.00 86.19 419 LEU A N 1
ATOM 3208 C CA . LEU A 1 419 ? 5.782 16.392 -10.934 1.00 86.19 419 LEU A CA 1
ATOM 3209 C C . LEU A 1 419 ? 4.548 17.296 -10.807 1.00 86.19 419 LEU A C 1
ATOM 3211 O O . LEU A 1 419 ? 3.630 17.175 -11.607 1.00 86.19 419 LEU A O 1
ATOM 3215 N N . PHE A 1 420 ? 4.522 18.246 -9.867 1.00 86.38 420 PHE A N 1
ATOM 3216 C CA . PHE A 1 420 ? 3.360 19.129 -9.684 1.00 86.38 420 PHE A CA 1
ATOM 3217 C C . PHE A 1 420 ? 3.183 20.169 -10.802 1.00 86.38 420 PHE A C 1
ATOM 3219 O O . PHE A 1 420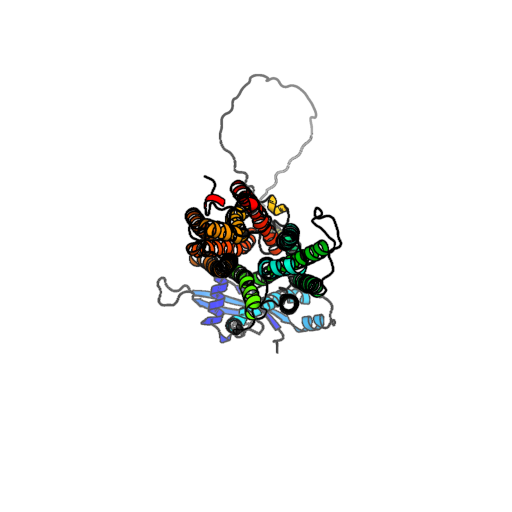 ? 2.135 20.807 -10.862 1.00 86.38 420 PHE A O 1
ATOM 3226 N N . THR A 1 421 ? 4.161 20.321 -11.702 1.00 86.19 421 THR A N 1
ATOM 3227 C CA . THR A 1 421 ? 4.015 21.092 -12.948 1.00 86.19 421 THR A CA 1
ATOM 3228 C C . THR A 1 421 ? 3.602 20.228 -14.148 1.00 86.19 421 THR A C 1
ATOM 3230 O O . THR A 1 421 ? 3.212 20.776 -15.174 1.00 86.19 421 THR A O 1
ATOM 3233 N N . SER A 1 422 ? 3.631 18.894 -14.034 1.00 88.12 422 SER A N 1
ATOM 3234 C CA . SER A 1 422 ? 3.155 17.978 -15.079 1.00 88.12 422 SER A CA 1
ATOM 3235 C C . SER A 1 422 ? 1.635 17.807 -15.014 1.00 88.12 422 SER A C 1
ATOM 3237 O O . SER A 1 422 ? 1.084 17.360 -14.005 1.00 88.12 422 SER A O 1
ATOM 3239 N N . LEU A 1 423 ? 0.953 18.098 -16.125 1.00 87.75 423 LEU A N 1
ATOM 3240 C CA . LEU A 1 423 ? -0.494 17.908 -16.246 1.00 87.75 423 LEU A CA 1
ATOM 3241 C C . LEU A 1 423 ? -0.902 16.442 -16.022 1.00 87.75 423 LEU A C 1
ATOM 3243 O O . LEU A 1 423 ? -1.881 16.185 -15.326 1.00 87.75 423 LEU A O 1
ATOM 3247 N N . ASP A 1 424 ? -0.136 15.479 -16.543 1.00 86.50 424 ASP A N 1
ATOM 3248 C CA . ASP A 1 424 ? -0.442 14.052 -16.382 1.00 86.50 424 ASP A CA 1
ATOM 3249 C C . ASP A 1 424 ? -0.358 13.611 -14.922 1.00 86.50 424 ASP A C 1
ATOM 3251 O O . ASP A 1 424 ? -1.205 12.849 -14.450 1.00 86.50 424 ASP A O 1
ATOM 3255 N N . PHE A 1 425 ? 0.641 14.114 -14.187 1.00 88.12 425 PHE A N 1
ATOM 3256 C CA . PHE A 1 425 ? 0.753 13.836 -12.761 1.00 88.12 425 PHE A CA 1
ATOM 3257 C C . PHE A 1 425 ? -0.456 14.398 -12.021 1.00 88.12 425 PHE A C 1
ATOM 3259 O O . PHE A 1 425 ? -1.079 13.661 -11.266 1.00 88.12 425 PHE A O 1
ATOM 3266 N N . LEU A 1 426 ? -0.831 15.658 -12.272 1.00 90.00 426 LEU A N 1
ATOM 3267 C CA . LEU A 1 426 ? -1.994 16.290 -11.641 1.00 90.00 426 LEU A CA 1
ATOM 3268 C C . LEU A 1 426 ? -3.309 15.561 -11.965 1.00 90.00 426 LEU A C 1
ATOM 3270 O O . LEU A 1 426 ? -4.144 15.398 -11.074 1.00 90.00 426 LEU A O 1
ATOM 3274 N N . ILE A 1 427 ? -3.482 15.066 -13.196 1.00 90.56 427 ILE A N 1
ATOM 3275 C CA . ILE A 1 427 ? -4.648 14.263 -13.594 1.00 90.56 427 ILE A CA 1
ATOM 3276 C C . ILE A 1 427 ? -4.677 12.935 -12.825 1.00 90.56 427 ILE A C 1
ATOM 3278 O O . ILE A 1 427 ? -5.689 12.616 -12.198 1.00 90.56 427 ILE A O 1
ATOM 3282 N N . ILE A 1 428 ? -3.580 12.168 -12.818 1.00 88.56 428 ILE A N 1
ATOM 3283 C CA . ILE A 1 428 ? -3.522 10.878 -12.108 1.00 88.56 428 ILE A CA 1
ATOM 3284 C C . ILE A 1 428 ? -3.676 11.095 -10.594 1.00 88.56 428 ILE A C 1
ATOM 3286 O O . ILE A 1 428 ? -4.424 10.365 -9.949 1.00 88.56 428 ILE A O 1
ATOM 3290 N N . PHE A 1 429 ? -3.047 12.131 -10.037 1.00 88.50 429 PHE A N 1
ATOM 3291 C C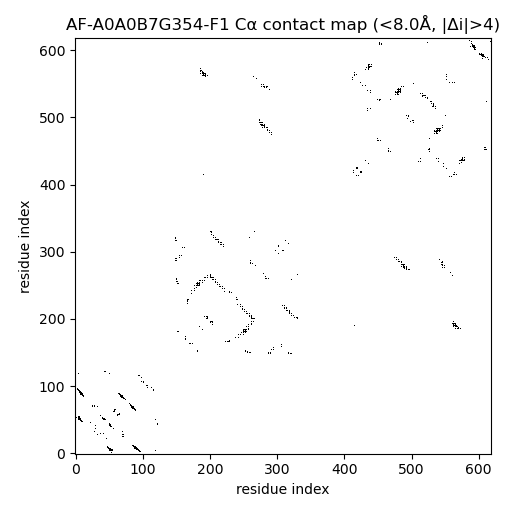A . PHE A 1 429 ? -3.139 12.533 -8.630 1.00 88.50 429 PHE A CA 1
ATOM 3292 C C . PHE A 1 429 ? -4.576 12.889 -8.235 1.00 88.50 429 PHE A C 1
ATOM 3294 O O . PHE A 1 429 ? -5.066 12.418 -7.209 1.00 88.50 429 PHE A O 1
ATOM 3301 N N . GLY A 1 430 ? -5.284 13.652 -9.074 1.00 90.81 430 GLY A N 1
ATOM 3302 C CA . GLY A 1 430 ? -6.700 13.961 -8.891 1.00 90.81 430 GLY A CA 1
ATOM 3303 C C . GLY A 1 430 ? -7.589 12.717 -8.947 1.00 90.81 430 GLY A C 1
ATOM 3304 O O . GLY A 1 430 ? -8.422 12.526 -8.066 1.00 90.81 430 GLY A O 1
ATOM 3305 N N . ILE A 1 431 ? -7.386 11.824 -9.921 1.00 90.00 431 ILE A N 1
ATOM 3306 C CA . ILE A 1 431 ? -8.173 10.584 -10.045 1.00 90.00 431 ILE A CA 1
ATOM 3307 C C . ILE A 1 431 ? -7.915 9.644 -8.855 1.00 90.00 431 ILE A C 1
ATOM 3309 O O . ILE A 1 431 ? -8.861 9.152 -8.241 1.00 90.00 431 ILE A O 1
ATOM 3313 N N . VAL A 1 432 ? -6.651 9.416 -8.486 1.00 87.00 432 VAL A N 1
ATOM 3314 C CA . VAL A 1 432 ? -6.266 8.586 -7.331 1.00 87.00 432 VAL A CA 1
ATOM 3315 C C . VAL A 1 432 ? -6.789 9.190 -6.024 1.00 87.00 432 VAL A C 1
ATOM 3317 O O . VAL A 1 432 ? -7.273 8.450 -5.168 1.00 87.00 432 VAL A O 1
ATOM 3320 N N . GLY A 1 433 ? -6.769 10.518 -5.886 1.00 87.44 433 GLY A N 1
ATOM 3321 C CA . GLY A 1 433 ? -7.361 11.242 -4.762 1.00 87.44 433 GLY A CA 1
ATOM 3322 C C . GLY A 1 433 ? -8.882 11.078 -4.670 1.00 87.44 433 GLY A C 1
ATOM 3323 O O . GLY A 1 433 ? -9.396 10.682 -3.624 1.00 87.44 433 GLY A O 1
ATOM 3324 N N . CYS A 1 434 ? -9.607 11.312 -5.765 1.00 90.94 434 CYS A N 1
ATOM 3325 C CA . CYS A 1 434 ? -11.069 11.210 -5.820 1.00 90.94 434 CYS A CA 1
ATOM 3326 C C . CYS A 1 434 ? -11.596 9.772 -5.681 1.00 90.94 434 CYS A C 1
ATOM 3328 O O . CYS A 1 434 ? -12.682 9.582 -5.141 1.00 90.94 434 CYS A O 1
ATOM 3330 N N . LEU A 1 435 ? -10.855 8.755 -6.140 1.00 89.06 435 LEU A N 1
ATOM 3331 C CA . LEU A 1 435 ? -11.253 7.347 -5.996 1.00 89.06 435 LEU A CA 1
ATOM 3332 C C . LEU A 1 435 ? -10.779 6.731 -4.670 1.00 89.06 435 LEU A C 1
ATOM 3334 O O . LEU A 1 435 ? -11.527 6.005 -4.017 1.00 89.06 435 LEU A O 1
ATOM 3338 N N . GLY A 1 436 ? -9.545 7.020 -4.246 1.00 85.56 436 GLY A N 1
ATOM 3339 C CA . GLY A 1 436 ? -8.961 6.482 -3.014 1.00 85.56 436 GLY A CA 1
ATOM 3340 C C . GLY A 1 436 ? -9.417 7.205 -1.742 1.00 85.56 436 GLY A C 1
ATOM 3341 O O . GLY A 1 436 ? -9.532 6.577 -0.689 1.00 85.56 436 GLY A O 1
ATOM 3342 N N . GLY A 1 437 ? -9.709 8.505 -1.830 1.00 84.56 437 GLY A N 1
ATOM 3343 C CA . GLY A 1 437 ? -10.112 9.353 -0.706 1.00 84.56 437 GLY A CA 1
ATOM 3344 C C . GLY A 1 437 ? -11.407 8.912 -0.009 1.00 84.56 437 GLY A C 1
ATOM 3345 O O . GLY A 1 437 ? -11.381 8.746 1.212 1.00 84.56 437 GLY A O 1
ATOM 3346 N N . PRO A 1 438 ? -12.514 8.650 -0.733 1.00 87.00 438 PRO A N 1
ATOM 3347 C CA . PRO A 1 438 ? -13.750 8.138 -0.138 1.00 87.00 438 PRO A CA 1
ATOM 3348 C C . PRO A 1 438 ? -13.565 6.762 0.514 1.00 87.00 438 PRO A C 1
ATOM 3350 O O . PRO A 1 438 ? -14.106 6.515 1.590 1.00 87.00 438 PRO A O 1
ATOM 3353 N N . GLY A 1 439 ? -12.731 5.897 -0.077 1.00 85.44 439 GLY A N 1
ATOM 3354 C CA . GLY A 1 439 ? -12.355 4.613 0.519 1.00 85.44 439 GLY A CA 1
ATOM 3355 C C . GLY A 1 439 ? -11.579 4.776 1.829 1.00 85.44 439 GLY A C 1
ATOM 3356 O O . GLY A 1 439 ? -11.882 4.091 2.804 1.00 85.44 439 GLY A O 1
ATOM 3357 N N . LEU A 1 440 ? -10.635 5.725 1.898 1.00 80.38 440 LEU A N 1
ATOM 3358 C CA . LEU A 1 440 ? -9.910 6.034 3.137 1.00 80.38 440 LEU A CA 1
ATOM 3359 C C . LEU A 1 440 ? -10.828 6.650 4.208 1.00 80.38 440 LEU A C 1
ATOM 3361 O O . LEU A 1 440 ? -10.683 6.336 5.387 1.00 80.38 440 LEU A O 1
ATOM 3365 N N . MET A 1 441 ? -11.797 7.479 3.808 1.00 84.56 441 MET A N 1
ATOM 3366 C CA . MET A 1 441 ? -12.823 8.005 4.714 1.00 84.56 441 MET A CA 1
ATOM 3367 C C . MET A 1 441 ? -13.698 6.883 5.280 1.00 84.56 441 MET A C 1
ATOM 3369 O O . MET A 1 441 ? -13.885 6.818 6.495 1.00 84.56 441 MET A O 1
ATOM 3373 N N . TYR A 1 442 ? -14.163 5.954 4.441 1.00 86.06 442 TYR A N 1
ATOM 3374 C CA . TYR A 1 442 ? -14.933 4.804 4.911 1.00 86.06 442 TYR A CA 1
ATOM 3375 C C . TYR A 1 442 ? -14.113 3.939 5.882 1.00 86.06 442 TYR A C 1
ATOM 3377 O O . TYR A 1 442 ? -14.592 3.622 6.966 1.00 86.06 442 TYR A O 1
ATOM 3385 N N . ILE A 1 443 ? -12.851 3.630 5.557 1.00 79.44 443 ILE A N 1
ATOM 3386 C CA . ILE A 1 443 ? -11.937 2.871 6.434 1.00 79.44 443 ILE A CA 1
ATOM 3387 C C . ILE A 1 443 ? -11.793 3.523 7.814 1.00 79.44 443 ILE A C 1
ATOM 3389 O O . ILE A 1 443 ? -11.874 2.831 8.828 1.00 79.44 443 ILE A O 1
ATOM 3393 N N . ASN A 1 444 ? -11.595 4.841 7.859 1.00 74.75 444 ASN A N 1
ATOM 3394 C CA . ASN A 1 444 ? -11.370 5.558 9.111 1.00 74.75 444 ASN A CA 1
ATOM 3395 C C . ASN A 1 444 ? -12.644 5.677 9.967 1.00 74.75 444 ASN A C 1
ATOM 3397 O O . ASN A 1 444 ? -12.543 5.679 11.192 1.00 74.75 444 ASN A O 1
ATOM 3401 N N . ASN A 1 445 ? -13.828 5.750 9.346 1.00 76.62 445 ASN A N 1
ATOM 3402 C CA . ASN A 1 445 ? -15.092 6.040 10.037 1.00 76.62 445 ASN A CA 1
ATOM 3403 C C . ASN A 1 445 ? -16.077 4.860 10.113 1.00 76.62 445 ASN A C 1
ATOM 3405 O O . ASN A 1 445 ? -17.139 5.001 10.720 1.00 76.62 445 ASN A O 1
ATOM 3409 N N . VAL A 1 446 ? -15.749 3.681 9.566 1.00 81.31 446 VAL A N 1
ATOM 3410 C CA . VAL A 1 446 ? -16.636 2.498 9.607 1.00 81.31 446 VAL A CA 1
ATOM 3411 C C . VAL A 1 446 ? -17.039 2.110 11.036 1.00 81.31 446 VAL A C 1
ATOM 3413 O O . VAL A 1 446 ? -18.149 1.632 11.246 1.00 81.31 446 VAL A O 1
ATOM 3416 N N . GLY A 1 447 ? -16.189 2.377 12.035 1.00 75.88 447 GLY A N 1
ATOM 3417 C CA . GLY A 1 447 ? -16.539 2.211 13.450 1.00 75.88 447 GLY A CA 1
ATOM 3418 C C . GLY A 1 447 ? -17.693 3.112 13.894 1.00 75.88 447 GLY A C 1
ATOM 3419 O O . GLY A 1 447 ? -18.661 2.617 14.464 1.00 75.88 447 GLY A O 1
ATOM 3420 N N . SER A 1 448 ? -17.637 4.404 13.567 1.00 75.69 448 SER A N 1
ATOM 3421 C CA . SER A 1 448 ? -18.697 5.377 13.866 1.00 75.69 448 SER A CA 1
ATOM 3422 C C . SER A 1 448 ? -19.995 5.059 13.115 1.00 75.69 448 SER A C 1
ATOM 3424 O O . SER A 1 448 ? -21.075 5.163 13.690 1.00 75.69 448 SER A O 1
ATOM 3426 N N . ILE A 1 449 ? -19.897 4.598 11.860 1.00 83.00 449 ILE A N 1
ATOM 3427 C CA . ILE A 1 449 ? -21.046 4.131 11.059 1.00 83.00 449 ILE A CA 1
ATOM 3428 C C . ILE A 1 449 ? -21.714 2.917 11.724 1.00 83.00 449 ILE A C 1
ATOM 3430 O O . ILE A 1 449 ? -22.931 2.899 11.893 1.00 83.00 449 ILE A O 1
ATOM 3434 N N . VAL A 1 450 ? -20.929 1.917 12.147 1.00 83.00 450 VAL A N 1
ATOM 3435 C CA . VAL A 1 450 ? -21.441 0.752 12.889 1.00 83.00 450 VAL A CA 1
ATOM 3436 C C . VAL A 1 450 ? -22.127 1.197 14.181 1.00 83.00 450 VAL A C 1
ATOM 3438 O O . VAL A 1 450 ? -23.254 0.783 14.435 1.00 83.00 450 VAL A O 1
ATOM 3441 N N . GLN A 1 451 ? -21.486 2.057 14.976 1.00 77.75 451 GLN A N 1
ATOM 3442 C CA . GLN A 1 451 ? -22.039 2.529 16.249 1.00 77.75 451 GLN A CA 1
ATOM 3443 C C . GLN A 1 451 ? -23.362 3.286 16.065 1.00 77.75 451 GLN A C 1
ATOM 3445 O O . GLN A 1 451 ? -24.314 2.983 16.777 1.00 77.75 451 GLN A O 1
ATOM 3450 N N . ALA A 1 452 ? -23.461 4.189 15.083 1.00 80.38 452 ALA A N 1
ATOM 3451 C CA . ALA A 1 452 ? -24.701 4.905 14.777 1.00 80.38 452 ALA A CA 1
ATOM 3452 C C . ALA A 1 452 ? -25.838 3.958 14.352 1.00 80.38 452 ALA A C 1
ATOM 3454 O O . ALA A 1 452 ? -26.963 4.076 14.842 1.00 80.38 452 ALA A O 1
ATOM 3455 N N . LEU A 1 453 ? -25.543 2.971 13.494 1.00 83.69 453 LEU A N 1
ATOM 3456 C CA . LEU A 1 453 ? -26.527 1.971 13.069 1.00 83.69 453 LEU A CA 1
ATOM 3457 C C . LEU A 1 453 ? -27.029 1.123 14.246 1.00 83.69 453 LEU A C 1
ATOM 3459 O O . LEU A 1 453 ? -28.238 0.972 14.394 1.00 83.69 453 LEU A O 1
ATOM 3463 N N . PHE A 1 454 ? -26.144 0.622 15.117 1.00 79.56 454 PHE A N 1
ATOM 3464 C CA . PHE A 1 454 ? -26.564 -0.115 16.318 1.00 79.56 454 PHE A CA 1
ATOM 3465 C C . PHE A 1 454 ? -27.365 0.768 17.286 1.00 79.56 454 PHE A C 1
ATOM 3467 O O . PHE A 1 454 ? -28.426 0.354 17.749 1.00 79.56 454 PHE A O 1
ATOM 3474 N N . ALA A 1 455 ? -26.917 2.003 17.530 1.00 73.56 455 ALA A N 1
ATOM 3475 C CA . ALA A 1 455 ? -27.593 2.936 18.427 1.00 73.56 455 ALA A CA 1
ATOM 3476 C C . ALA A 1 455 ? -29.026 3.284 17.981 1.00 73.56 455 ALA A C 1
ATOM 3478 O O . ALA A 1 455 ? -29.889 3.502 18.829 1.00 73.56 455 ALA A O 1
ATOM 3479 N N . SER A 1 456 ? -29.300 3.269 16.672 1.00 75.50 456 SER A N 1
ATOM 3480 C CA . SER A 1 456 ? -30.632 3.544 16.113 1.00 75.50 456 SER A CA 1
ATOM 3481 C C . SER A 1 456 ? -31.670 2.428 16.296 1.00 75.50 456 SER A C 1
ATOM 3483 O O . SER A 1 456 ? -32.860 2.671 16.105 1.00 75.50 456 SER A O 1
ATOM 3485 N N . VAL A 1 457 ? -31.252 1.214 16.682 1.00 72.75 457 VAL A N 1
ATOM 3486 C CA . VAL A 1 457 ? -32.147 0.044 16.812 1.00 72.75 457 VAL A CA 1
ATOM 3487 C C . VAL A 1 457 ? -32.861 -0.014 18.176 1.00 72.75 457 VAL A C 1
ATOM 3489 O O . VAL A 1 457 ? -33.892 -0.673 18.293 1.00 72.75 457 VAL A O 1
ATOM 3492 N N . GLY A 1 458 ? -32.380 0.712 19.191 1.00 65.44 458 GLY A N 1
ATOM 3493 C CA . GLY A 1 458 ? -32.993 0.750 20.528 1.00 65.44 458 GLY A CA 1
ATOM 3494 C C . GLY A 1 458 ? -32.550 -0.387 21.462 1.00 65.44 458 GLY A C 1
ATOM 3495 O O . GLY A 1 458 ? -31.476 -0.957 21.288 1.00 65.44 458 GLY A O 1
ATOM 3496 N N . GLU A 1 459 ? -33.335 -0.676 22.504 1.00 54.47 459 GLU A N 1
ATOM 3497 C CA . GLU A 1 459 ? -32.965 -1.630 23.565 1.00 54.47 459 GLU A CA 1
ATOM 3498 C C . GLU A 1 459 ? -32.663 -3.042 23.025 1.00 54.47 459 GLU A C 1
ATOM 3500 O O . GLU A 1 459 ? -33.487 -3.653 22.347 1.00 54.47 459 GLU A O 1
ATOM 3505 N N . GLY A 1 460 ? -31.484 -3.582 23.366 1.00 59.16 460 GLY A N 1
ATOM 3506 C CA . GLY A 1 460 ? -31.109 -4.970 23.060 1.00 59.16 460 GLY A CA 1
ATOM 3507 C C . GLY A 1 460 ? -29.691 -5.190 22.521 1.00 59.16 460 GLY A C 1
ATOM 3508 O O . GLY A 1 460 ? -29.255 -6.338 22.459 1.00 59.16 460 GLY A O 1
ATOM 3509 N N . TRP A 1 461 ? -28.944 -4.140 22.155 1.00 64.94 461 TRP A N 1
ATOM 3510 C CA . TRP A 1 461 ? -27.535 -4.271 21.756 1.00 64.94 461 TRP A CA 1
ATOM 3511 C C . TRP A 1 461 ? -26.588 -3.987 22.925 1.00 64.94 461 TRP A C 1
ATOM 3513 O O . TRP A 1 461 ? -26.739 -2.996 23.637 1.00 64.94 461 TRP A O 1
ATOM 3523 N N . SER A 1 462 ? -25.568 -4.831 23.105 1.00 65.94 462 SER A N 1
ATOM 3524 C CA . SER A 1 462 ? -24.462 -4.513 24.009 1.00 65.94 462 SER A CA 1
ATOM 3525 C C . SER A 1 462 ? -23.365 -3.749 23.265 1.00 65.94 462 SER A C 1
ATOM 3527 O O . SER A 1 462 ? -23.109 -3.985 22.078 1.00 65.94 462 SER A O 1
ATOM 3529 N N . LYS A 1 463 ? -22.626 -2.889 23.978 1.00 65.81 463 LYS A N 1
ATOM 3530 C CA . LYS A 1 463 ? -21.410 -2.244 23.449 1.00 65.81 463 LYS A CA 1
ATOM 3531 C C . LYS A 1 463 ? -20.420 -3.267 22.870 1.00 65.81 463 LYS A C 1
ATOM 3533 O O . LYS A 1 463 ? -19.793 -3.014 21.844 1.00 65.81 463 LYS A O 1
ATOM 3538 N N . GLN A 1 464 ? -20.342 -4.447 23.487 1.00 69.12 464 GLN A N 1
ATOM 3539 C CA . GLN A 1 464 ? -19.481 -5.541 23.049 1.00 69.12 464 GLN A CA 1
ATOM 3540 C C . GLN A 1 464 ? -19.874 -6.080 21.661 1.00 69.12 464 GLN A C 1
ATOM 3542 O O . GLN A 1 464 ? -19.010 -6.547 20.923 1.00 69.12 464 GLN A O 1
ATOM 3547 N N . ASP A 1 465 ? -21.151 -6.018 21.281 1.00 73.25 465 ASP A N 1
ATOM 3548 C CA . ASP A 1 465 ? -21.624 -6.498 19.978 1.00 73.25 465 ASP A CA 1
ATOM 3549 C C . ASP A 1 465 ? -21.382 -5.474 18.866 1.00 73.25 465 ASP A C 1
ATOM 3551 O O . ASP A 1 465 ? -20.971 -5.857 17.769 1.00 73.25 465 ASP A O 1
ATOM 3555 N N . ALA A 1 466 ? -21.500 -4.177 19.171 1.00 71.75 466 ALA A N 1
ATOM 3556 C CA . ALA A 1 466 ? -21.061 -3.111 18.269 1.00 71.75 466 ALA A CA 1
ATOM 3557 C C . ALA A 1 466 ? -19.538 -3.171 18.017 1.00 71.75 466 ALA A C 1
ATOM 3559 O O . ALA A 1 466 ? -19.096 -3.085 16.870 1.00 71.75 466 ALA A O 1
ATOM 3560 N N . GLU A 1 467 ? -18.729 -3.410 19.058 1.00 68.56 467 GLU A N 1
ATOM 3561 C CA . GLU A 1 467 ? -17.273 -3.600 18.936 1.00 68.56 467 GLU A CA 1
ATOM 3562 C C . GLU A 1 467 ? -16.911 -4.854 18.110 1.00 68.56 467 GLU A C 1
ATOM 3564 O O . GLU A 1 467 ? -16.053 -4.787 17.223 1.00 68.56 467 GLU A O 1
ATOM 3569 N N . LYS A 1 468 ? -17.601 -5.990 18.322 1.00 74.75 468 LYS A N 1
ATOM 3570 C CA . LYS A 1 468 ? -17.458 -7.203 17.484 1.00 74.75 468 LYS A CA 1
ATOM 3571 C C . LYS A 1 468 ? -17.812 -6.919 16.021 1.00 74.75 468 LYS A C 1
ATOM 3573 O O . LYS A 1 468 ? -17.079 -7.336 15.121 1.00 74.75 468 LYS A O 1
ATOM 3578 N N . ALA A 1 469 ? -18.914 -6.210 15.771 1.00 78.31 469 ALA A N 1
ATOM 3579 C CA . ALA A 1 469 ? -19.354 -5.861 14.425 1.00 78.31 469 ALA A CA 1
ATOM 3580 C C . ALA A 1 469 ? -18.347 -4.937 13.723 1.00 78.31 469 ALA A C 1
ATOM 3582 O O . ALA A 1 469 ? -17.967 -5.215 12.586 1.00 78.31 469 ALA A O 1
ATOM 3583 N N . GLN A 1 470 ? -17.838 -3.909 14.409 1.00 76.25 470 GLN A N 1
ATOM 3584 C CA . GLN A 1 470 ? -16.780 -3.026 13.908 1.00 76.25 470 GLN A CA 1
ATOM 3585 C C . GLN A 1 470 ? -15.522 -3.817 13.517 1.00 76.25 470 GLN A C 1
ATOM 3587 O O . GLN A 1 470 ? -15.011 -3.653 12.406 1.00 76.25 470 GLN A O 1
ATOM 3592 N N . ALA A 1 471 ? -15.045 -4.713 14.387 1.00 74.12 471 ALA A N 1
ATOM 3593 C CA . ALA A 1 471 ? -13.885 -5.558 14.100 1.00 74.12 471 ALA A CA 1
ATOM 3594 C C . ALA A 1 471 ? -14.118 -6.485 12.889 1.00 74.12 471 ALA A C 1
ATOM 3596 O O . ALA A 1 471 ? -13.207 -6.690 12.084 1.00 74.12 471 ALA A O 1
ATOM 3597 N N . SER A 1 472 ? -15.343 -6.998 12.723 1.00 82.19 472 SER A N 1
ATOM 3598 C CA . SER A 1 472 ? -15.746 -7.773 11.544 1.00 82.19 472 SER A CA 1
ATOM 3599 C C . SER A 1 472 ? -15.649 -6.942 10.257 1.00 82.19 472 SER A C 1
ATOM 3601 O O . SER A 1 472 ? -14.997 -7.373 9.306 1.00 82.19 472 SER A O 1
ATOM 3603 N N . GLN A 1 473 ? -16.187 -5.712 10.242 1.00 82.38 473 GLN A N 1
ATOM 3604 C CA . GLN A 1 473 ? -16.104 -4.826 9.070 1.00 82.38 473 GLN A CA 1
ATOM 3605 C C . GLN A 1 473 ? -14.652 -4.530 8.665 1.00 82.38 473 GLN A C 1
ATOM 3607 O O . GLN A 1 473 ? -14.299 -4.684 7.498 1.00 82.38 473 GLN A O 1
ATOM 3612 N N . VAL A 1 474 ? -13.782 -4.178 9.619 1.00 77.38 474 VAL A N 1
ATOM 3613 C CA . VAL A 1 474 ? -12.353 -3.910 9.349 1.00 77.38 474 VAL A CA 1
ATOM 3614 C C . VAL A 1 474 ? -11.638 -5.151 8.789 1.00 77.38 474 VAL A C 1
ATOM 3616 O O . VAL A 1 474 ? -10.812 -5.040 7.875 1.00 77.38 474 VAL A O 1
ATOM 3619 N N . GLY A 1 475 ? -11.985 -6.347 9.277 1.00 81.62 475 GLY A N 1
ATOM 3620 C CA . GLY A 1 475 ? -11.491 -7.612 8.728 1.00 81.62 475 GLY A CA 1
ATOM 3621 C C . GLY A 1 475 ? -11.923 -7.841 7.276 1.00 81.62 475 GLY A C 1
ATOM 3622 O O . GLY A 1 475 ? -11.085 -8.159 6.432 1.00 81.62 475 GLY A O 1
ATOM 3623 N N . ILE A 1 476 ? -13.202 -7.609 6.970 1.00 86.88 476 ILE A N 1
ATOM 3624 C CA . ILE A 1 476 ? -13.776 -7.755 5.622 1.00 86.88 476 ILE A CA 1
ATOM 3625 C C . ILE A 1 476 ? -13.114 -6.786 4.642 1.00 86.88 476 ILE A C 1
ATOM 3627 O O . ILE A 1 476 ? -12.642 -7.220 3.593 1.00 86.88 476 ILE A O 1
ATOM 3631 N N . ILE A 1 477 ? -12.981 -5.506 5.008 1.00 84.94 477 ILE A N 1
ATOM 3632 C CA . ILE A 1 477 ? -12.274 -4.506 4.192 1.00 84.94 477 ILE A CA 1
ATOM 3633 C C . ILE A 1 477 ? -10.843 -4.972 3.887 1.00 84.94 477 ILE A C 1
ATOM 3635 O O . ILE A 1 477 ? -10.395 -4.867 2.747 1.00 84.94 477 ILE A O 1
ATOM 3639 N N . SER A 1 478 ? -10.128 -5.514 4.880 1.00 85.06 478 SER A N 1
ATOM 3640 C CA . SER A 1 478 ? -8.738 -5.970 4.719 1.00 85.06 478 SER A CA 1
ATOM 3641 C C . SER A 1 478 ? -8.618 -7.132 3.723 1.00 85.06 478 SER A C 1
ATOM 3643 O O . SER A 1 478 ? -7.782 -7.090 2.818 1.00 85.06 478 SER A O 1
ATOM 3645 N N . VAL A 1 479 ? -9.485 -8.146 3.836 1.00 88.44 479 VAL A N 1
ATOM 3646 C CA . VAL A 1 479 ? -9.512 -9.307 2.924 1.00 88.44 479 VAL A CA 1
ATOM 3647 C C . VAL A 1 479 ? -9.955 -8.894 1.517 1.00 88.44 479 VAL A C 1
ATOM 3649 O O . VAL A 1 479 ? -9.317 -9.262 0.532 1.00 88.44 479 VAL A O 1
ATOM 3652 N N . CYS A 1 480 ? -10.998 -8.076 1.397 1.00 91.50 480 CYS A N 1
ATOM 3653 C CA . CYS A 1 480 ? -11.487 -7.588 0.109 1.00 91.50 480 CYS A CA 1
ATOM 3654 C C . CYS A 1 480 ? -10.490 -6.637 -0.580 1.00 91.50 480 CYS A C 1
ATOM 3656 O O . CYS A 1 480 ? -10.358 -6.675 -1.801 1.00 91.50 480 CYS A O 1
ATOM 3658 N N . SER A 1 481 ? -9.720 -5.860 0.189 1.00 90.38 481 SER A N 1
ATOM 3659 C CA . SER A 1 481 ? -8.596 -5.048 -0.303 1.00 90.38 481 SER A CA 1
ATOM 3660 C C . SER A 1 481 ? -7.435 -5.908 -0.794 1.00 90.38 481 SER A C 1
ATOM 3662 O O . SER A 1 481 ? -6.894 -5.620 -1.859 1.00 90.38 481 SER A O 1
ATOM 3664 N N . PHE A 1 482 ? -7.096 -7.006 -0.106 1.00 90.12 482 PHE A N 1
ATOM 3665 C CA . PHE A 1 482 ? -6.157 -8.007 -0.631 1.00 90.12 482 PHE A CA 1
ATOM 3666 C C . PHE A 1 482 ? -6.632 -8.568 -1.983 1.00 90.12 482 PHE A C 1
ATOM 3668 O O . PHE A 1 482 ? -5.874 -8.530 -2.951 1.00 90.12 482 PHE A O 1
ATOM 3675 N N . VAL A 1 483 ? -7.892 -9.015 -2.080 1.00 93.00 483 VAL A N 1
ATOM 3676 C CA . VAL A 1 483 ? -8.454 -9.564 -3.329 1.00 93.00 483 VAL A CA 1
ATOM 3677 C C . VAL A 1 483 ? -8.442 -8.524 -4.452 1.00 93.00 483 VAL A C 1
ATOM 3679 O O . VAL A 1 483 ? -7.983 -8.831 -5.549 1.00 93.00 483 VAL A O 1
ATOM 3682 N N . GLY A 1 484 ? -8.880 -7.288 -4.183 1.00 92.50 484 GLY A N 1
ATOM 3683 C CA . GLY A 1 484 ? -8.867 -6.197 -5.160 1.00 92.50 484 GLY A CA 1
ATOM 3684 C C . GLY A 1 484 ? -7.457 -5.868 -5.657 1.00 92.50 484 GLY A C 1
ATOM 3685 O O . GLY A 1 484 ? -7.230 -5.810 -6.864 1.00 92.50 484 GLY A O 1
ATOM 3686 N N . ARG A 1 485 ? -6.488 -5.725 -4.740 1.00 91.62 485 ARG A N 1
ATOM 3687 C CA . ARG A 1 485 ? -5.078 -5.441 -5.069 1.00 91.62 485 ARG A CA 1
ATOM 3688 C C . ARG A 1 485 ? -4.448 -6.535 -5.926 1.00 91.62 485 ARG A C 1
ATOM 3690 O O . ARG A 1 485 ? -3.734 -6.226 -6.878 1.00 91.62 485 ARG A O 1
ATOM 3697 N N . PHE A 1 486 ? -4.719 -7.795 -5.593 1.00 92.12 486 PHE A N 1
ATOM 3698 C CA . PHE A 1 486 ? -4.162 -8.944 -6.296 1.00 92.12 486 PHE A CA 1
ATOM 3699 C C . PHE A 1 486 ? -4.798 -9.071 -7.682 1.00 92.12 486 PHE A C 1
ATOM 3701 O O . PHE A 1 486 ? -4.097 -9.029 -8.690 1.00 92.12 486 PHE A O 1
ATOM 3708 N N . ALA A 1 487 ? -6.131 -9.145 -7.743 1.00 94.38 487 ALA A N 1
ATOM 3709 C CA . ALA A 1 487 ? -6.870 -9.361 -8.983 1.00 94.38 487 ALA A CA 1
ATOM 3710 C C . ALA A 1 487 ? -6.633 -8.252 -10.018 1.00 94.38 487 ALA A C 1
ATOM 3712 O O . ALA A 1 487 ? -6.437 -8.560 -11.194 1.00 94.38 487 ALA A O 1
ATOM 3713 N N . ILE A 1 488 ? -6.602 -6.975 -9.606 1.00 94.31 488 ILE A N 1
ATOM 3714 C CA . ILE A 1 488 ? -6.419 -5.877 -10.564 1.00 94.31 488 ILE A CA 1
ATOM 3715 C C . ILE A 1 488 ? -5.010 -5.825 -11.148 1.00 94.31 488 ILE A C 1
ATOM 3717 O O . ILE A 1 488 ? -4.866 -5.408 -12.291 1.00 94.31 488 ILE A O 1
ATOM 3721 N N . GLY A 1 489 ? -3.985 -6.255 -10.402 1.00 91.06 489 GLY A N 1
ATOM 3722 C CA . GLY A 1 489 ? -2.607 -6.274 -10.895 1.00 91.06 489 GLY A CA 1
ATOM 3723 C C . GLY A 1 489 ? -2.474 -7.190 -12.111 1.00 91.06 489 GLY A C 1
ATOM 3724 O O . GLY A 1 489 ? -2.037 -6.753 -13.175 1.00 91.06 489 GLY A O 1
ATOM 3725 N N . PHE A 1 490 ? -2.969 -8.426 -11.981 1.00 92.19 490 PHE A N 1
ATOM 3726 C CA . PHE A 1 490 ? -3.024 -9.376 -13.095 1.00 92.19 490 PHE A CA 1
ATOM 3727 C C . PHE A 1 490 ? -3.977 -8.926 -14.205 1.00 92.19 490 PHE A C 1
ATOM 3729 O O . PHE A 1 490 ? -3.643 -9.069 -15.38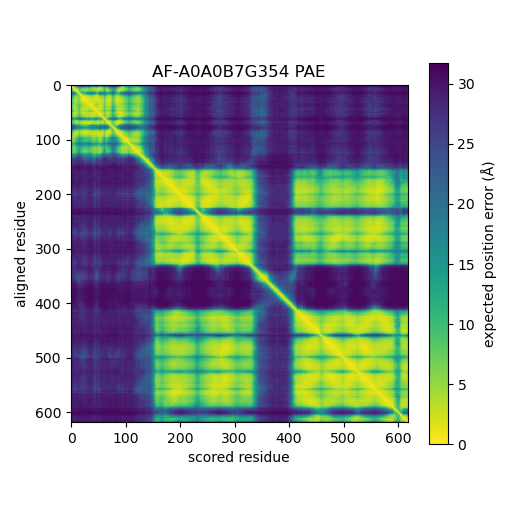0 1.00 92.19 490 PHE A O 1
ATOM 3736 N N . LEU A 1 491 ? -5.150 -8.379 -13.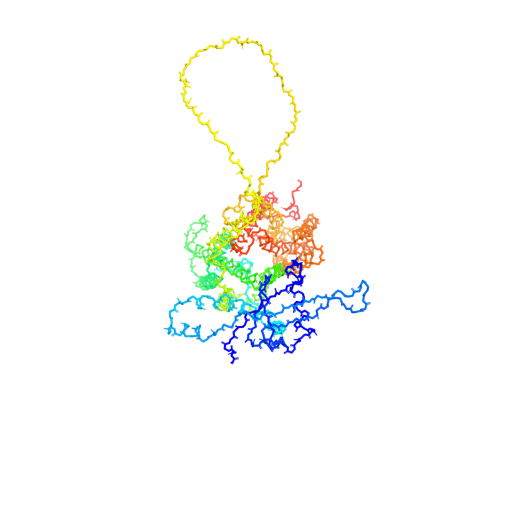864 1.00 93.06 491 LEU A N 1
ATOM 3737 C CA . LEU A 1 491 ? -6.129 -7.946 -14.862 1.00 93.06 491 LEU A CA 1
ATOM 3738 C C . LEU A 1 491 ? -5.609 -6.771 -15.705 1.00 93.06 491 LEU A C 1
ATOM 3740 O O . LEU A 1 491 ? -5.783 -6.785 -16.918 1.00 93.06 491 LEU A O 1
ATOM 3744 N N . ALA A 1 492 ? -4.942 -5.787 -15.099 1.00 91.44 492 ALA A N 1
ATOM 3745 C CA . ALA A 1 492 ? -4.403 -4.627 -15.807 1.00 91.44 492 ALA A CA 1
ATOM 3746 C C . ALA A 1 492 ? -3.287 -5.010 -16.786 1.00 91.44 492 ALA A C 1
ATOM 3748 O O . ALA A 1 492 ? -3.295 -4.560 -17.931 1.00 91.44 492 ALA A O 1
ATOM 3749 N N . ASP A 1 493 ? -2.370 -5.887 -16.373 1.00 90.75 493 ASP A N 1
ATOM 3750 C CA . ASP A 1 493 ? -1.333 -6.415 -17.263 1.00 90.75 493 ASP A CA 1
ATOM 3751 C C . ASP A 1 493 ? -1.921 -7.305 -18.370 1.00 90.75 493 ASP A C 1
ATOM 3753 O O . ASP A 1 493 ? -1.506 -7.210 -19.523 1.00 90.75 493 ASP A O 1
ATOM 3757 N N . HIS A 1 494 ? -2.934 -8.123 -18.061 1.00 88.62 494 HIS A N 1
ATOM 3758 C CA . HIS A 1 494 ? -3.621 -8.949 -19.056 1.00 88.62 494 HIS A CA 1
ATOM 3759 C C . HIS A 1 494 ? -4.355 -8.102 -20.107 1.00 88.62 494 HIS A C 1
ATOM 3761 O O . HIS A 1 494 ? -4.235 -8.366 -21.302 1.00 88.62 494 HIS A O 1
ATOM 3767 N N . LEU A 1 495 ? -5.096 -7.072 -19.685 1.00 87.81 495 LEU A N 1
ATOM 3768 C CA . LEU A 1 495 ? -5.827 -6.169 -20.580 1.00 87.81 495 LEU A CA 1
ATOM 3769 C C . LEU A 1 495 ? -4.880 -5.320 -21.440 1.00 87.81 495 LEU A C 1
ATOM 3771 O O . LEU A 1 495 ? -5.110 -5.184 -22.643 1.00 87.81 495 LEU A O 1
ATOM 3775 N N . SER A 1 496 ? -3.789 -4.821 -20.852 1.00 87.56 496 SER A N 1
ATOM 3776 C CA . SER A 1 496 ? -2.751 -4.077 -21.571 1.00 87.56 496 SER A CA 1
ATOM 3777 C C . SER A 1 496 ? -2.039 -4.948 -22.607 1.00 87.56 496 SER A C 1
ATOM 3779 O O . SER A 1 496 ? -1.937 -4.555 -23.769 1.00 87.56 496 SER A O 1
ATOM 3781 N N . HIS A 1 497 ? -1.621 -6.163 -22.237 1.00 84.69 497 HIS A N 1
ATOM 3782 C CA . HIS A 1 497 ? -0.855 -7.030 -23.131 1.00 84.69 497 HIS A CA 1
ATOM 3783 C C . HIS A 1 497 ? -1.702 -7.723 -24.209 1.00 84.69 497 HIS A C 1
ATOM 3785 O O . HIS A 1 497 ? -1.303 -7.739 -25.372 1.00 84.69 497 HIS A O 1
ATOM 3791 N N . ASN A 1 498 ? -2.859 -8.291 -23.848 1.00 85.00 498 ASN A N 1
ATOM 3792 C CA . ASN A 1 498 ? -3.647 -9.131 -24.760 1.00 85.00 498 ASN A CA 1
ATOM 3793 C C . ASN A 1 498 ? -4.723 -8.357 -25.532 1.00 85.00 498 ASN A C 1
ATOM 3795 O O . ASN A 1 498 ? -5.109 -8.779 -26.619 1.00 85.00 498 ASN A O 1
ATOM 3799 N N . HIS A 1 499 ? -5.232 -7.257 -24.969 1.00 80.06 499 HIS A N 1
ATOM 3800 C CA . HIS A 1 499 ? -6.351 -6.499 -25.538 1.00 80.06 499 HIS A CA 1
ATOM 3801 C C . HIS A 1 499 ? -5.983 -5.062 -25.927 1.00 80.06 499 HIS A C 1
ATOM 3803 O O . HIS A 1 499 ? -6.843 -4.334 -26.418 1.00 80.06 499 HIS A O 1
ATOM 3809 N N . THR A 1 500 ? -4.726 -4.638 -25.740 1.00 83.25 500 THR A N 1
ATOM 3810 C CA . THR A 1 500 ? -4.247 -3.261 -25.993 1.00 83.25 500 THR A CA 1
ATOM 3811 C C . THR A 1 500 ? -5.034 -2.171 -25.245 1.00 83.25 500 THR A C 1
ATOM 3813 O O . THR A 1 500 ? -5.017 -1.004 -25.626 1.00 83.25 500 THR A O 1
ATOM 3816 N N . ILE A 1 501 ? -5.719 -2.538 -24.156 1.00 85.19 501 ILE A N 1
ATOM 3817 C CA . ILE A 1 501 ? -6.494 -1.614 -23.319 1.00 85.19 501 ILE A CA 1
ATOM 3818 C C . ILE A 1 501 ? -5.544 -0.996 -22.281 1.00 85.19 501 ILE A C 1
ATOM 3820 O O . ILE A 1 501 ? -4.904 -1.744 -21.540 1.00 85.19 501 ILE A O 1
ATOM 3824 N N . PRO A 1 502 ? -5.429 0.341 -22.183 1.00 86.44 502 PRO A N 1
ATOM 3825 C CA . PRO A 1 502 ? -4.470 0.969 -21.281 1.00 86.44 502 PRO A CA 1
ATOM 3826 C C . PRO A 1 502 ? -4.799 0.661 -19.814 1.00 86.44 502 PRO A C 1
ATOM 3828 O O . PRO A 1 502 ? -5.968 0.596 -19.423 1.00 86.44 502 PRO A O 1
ATOM 3831 N N . ARG A 1 503 ? -3.767 0.525 -18.968 1.00 84.75 503 ARG A N 1
ATOM 3832 C CA . ARG A 1 503 ? -3.934 0.195 -17.536 1.00 84.75 503 ARG A CA 1
ATOM 3833 C C . ARG A 1 503 ? -4.813 1.215 -16.793 1.00 84.75 503 ARG A C 1
ATOM 3835 O O . ARG A 1 503 ? -5.477 0.867 -15.818 1.00 84.75 503 ARG A O 1
ATOM 3842 N N . THR A 1 504 ? -4.881 2.456 -17.279 1.00 86.56 504 THR A N 1
ATOM 3843 C CA . THR A 1 504 ? -5.774 3.513 -16.774 1.00 86.56 504 THR A CA 1
ATOM 3844 C C . THR A 1 504 ? -7.258 3.148 -16.866 1.00 86.56 504 THR A C 1
ATOM 3846 O O . THR A 1 504 ? -8.021 3.526 -15.979 1.00 86.56 504 THR A O 1
ATOM 3849 N N . SER A 1 505 ? -7.690 2.354 -17.855 1.00 87.31 505 SER A N 1
ATOM 3850 C CA . SER A 1 505 ? -9.084 1.895 -17.966 1.00 87.31 505 SER A CA 1
ATOM 3851 C C . SER A 1 505 ? -9.523 1.037 -16.773 1.00 87.31 505 SER A C 1
ATOM 3853 O O . SER A 1 505 ? -10.704 1.028 -16.429 1.00 87.31 505 SER A O 1
ATOM 3855 N N . CYS A 1 506 ? -8.596 0.381 -16.067 1.00 90.12 506 CYS A N 1
ATOM 3856 C CA . CYS A 1 506 ? -8.901 -0.355 -14.838 1.00 90.12 506 CYS A CA 1
ATOM 3857 C C . CYS A 1 506 ? -9.345 0.558 -13.675 1.00 90.12 506 CYS A C 1
ATOM 3859 O O . CYS A 1 506 ? -10.019 0.089 -12.755 1.00 90.12 506 CYS A O 1
ATOM 3861 N N . LEU A 1 507 ? -9.055 1.866 -13.725 1.00 89.25 507 LEU A N 1
ATOM 3862 C CA . LEU A 1 507 ? -9.598 2.836 -12.767 1.00 89.25 507 LEU A CA 1
ATOM 3863 C C . LEU A 1 507 ? -11.107 3.060 -12.960 1.00 89.25 507 LEU A C 1
ATOM 3865 O O . LEU A 1 507 ? -11.798 3.330 -11.982 1.00 89.25 507 LEU A O 1
ATOM 3869 N N . LEU A 1 508 ? -11.647 2.877 -14.174 1.00 91.69 508 LEU A N 1
ATOM 3870 C CA . LEU A 1 508 ? -13.096 2.940 -14.413 1.00 91.69 508 LEU A CA 1
ATOM 3871 C C . LEU A 1 508 ? -13.822 1.794 -13.698 1.00 91.69 508 LEU A C 1
ATOM 3873 O O . LEU A 1 508 ? -14.854 2.017 -13.069 1.00 91.69 508 LEU A O 1
ATOM 3877 N N . LEU A 1 509 ? -13.244 0.586 -13.704 1.00 92.00 509 LEU A N 1
ATOM 3878 C CA . LEU A 1 509 ? -13.756 -0.538 -12.915 1.00 92.00 509 LEU A CA 1
ATOM 3879 C C . LEU A 1 509 ? -13.763 -0.184 -11.418 1.00 92.00 509 LEU A C 1
ATOM 3881 O O . LEU A 1 509 ? -14.797 -0.301 -10.764 1.00 92.00 509 LEU A O 1
ATOM 3885 N N . SER A 1 510 ? -12.655 0.350 -10.895 1.00 92.94 510 SER A N 1
ATOM 3886 C CA . SER A 1 510 ? -12.578 0.834 -9.509 1.00 92.94 510 SER A CA 1
ATOM 3887 C C . SER A 1 510 ? -13.662 1.870 -9.183 1.00 92.94 510 SER A C 1
ATOM 3889 O O . SER A 1 510 ? -14.300 1.780 -8.131 1.00 92.94 510 SER A O 1
ATOM 3891 N N . ALA A 1 511 ? -13.894 2.827 -10.087 1.00 94.25 511 ALA A N 1
ATOM 3892 C CA . ALA A 1 511 ? -14.909 3.866 -9.949 1.00 94.25 511 ALA A CA 1
ATOM 3893 C C . ALA A 1 511 ? -16.328 3.284 -9.921 1.00 94.25 511 ALA A C 1
ATOM 3895 O O . ALA A 1 511 ? -17.095 3.621 -9.026 1.00 94.25 511 ALA A O 1
ATOM 3896 N N . THR A 1 512 ? -16.669 2.358 -10.826 1.00 94.88 512 THR A N 1
ATOM 3897 C CA . THR A 1 512 ? -17.990 1.697 -10.816 1.00 94.88 512 THR A CA 1
ATOM 3898 C C . THR A 1 512 ? -18.251 0.933 -9.517 1.00 94.88 512 THR A C 1
ATOM 3900 O O . THR A 1 512 ? -19.329 1.067 -8.943 1.00 94.88 512 THR A O 1
ATOM 3903 N N . ILE A 1 513 ? -17.256 0.211 -8.989 1.00 95.25 513 ILE A N 1
ATOM 3904 C CA . ILE A 1 513 ? -17.368 -0.503 -7.706 1.00 95.25 513 ILE A CA 1
ATOM 3905 C C . ILE A 1 513 ? -17.546 0.489 -6.544 1.00 95.25 513 ILE A C 1
ATOM 3907 O O . ILE A 1 513 ? -18.374 0.254 -5.665 1.00 95.25 513 ILE A O 1
ATOM 3911 N N . GLY A 1 514 ? -16.825 1.617 -6.555 1.00 93.25 514 GLY A N 1
ATOM 3912 C CA . GLY A 1 514 ? -16.971 2.685 -5.559 1.00 93.25 514 GLY A CA 1
ATOM 3913 C C . GLY A 1 514 ? -18.341 3.372 -5.609 1.00 93.25 514 GLY A C 1
ATOM 3914 O O . GLY A 1 514 ? -18.943 3.611 -4.565 1.00 93.25 514 GLY A O 1
ATOM 3915 N N . ILE A 1 515 ? -18.876 3.616 -6.812 1.00 94.38 515 ILE A N 1
ATOM 3916 C CA . ILE A 1 515 ? -20.225 4.168 -7.024 1.00 94.38 515 ILE A CA 1
ATOM 3917 C C . ILE A 1 515 ? -21.289 3.205 -6.480 1.00 94.38 515 ILE A C 1
ATOM 3919 O O . ILE A 1 515 ? -22.154 3.621 -5.715 1.00 94.38 515 ILE A O 1
ATOM 3923 N N . ILE A 1 516 ? -21.197 1.906 -6.784 1.00 95.06 516 ILE A N 1
ATOM 3924 C CA . ILE A 1 516 ? -22.109 0.900 -6.213 1.00 95.06 516 ILE A CA 1
ATOM 3925 C C . ILE A 1 516 ? -21.965 0.858 -4.679 1.00 95.06 516 ILE A C 1
ATOM 3927 O O . ILE A 1 516 ? -22.968 0.813 -3.968 1.00 95.06 516 ILE A O 1
ATOM 3931 N N . GLY A 1 517 ? -20.735 0.939 -4.159 1.00 92.94 517 GLY A N 1
ATOM 3932 C CA . GLY A 1 517 ? -20.444 0.983 -2.724 1.00 92.94 517 GLY A CA 1
ATOM 3933 C C . GLY A 1 517 ? -21.099 2.164 -1.999 1.00 92.94 517 GLY A C 1
ATOM 3934 O O . GLY A 1 517 ? -21.746 1.957 -0.971 1.00 92.94 517 GLY A O 1
ATOM 3935 N N . ILE A 1 518 ? -20.993 3.389 -2.535 1.00 90.81 518 ILE A N 1
ATOM 3936 C CA . ILE A 1 518 ? -21.652 4.565 -1.942 1.00 90.81 518 ILE A CA 1
ATOM 3937 C C . ILE A 1 518 ? -23.175 4.504 -2.108 1.00 90.81 518 ILE A C 1
ATOM 3939 O O . ILE A 1 518 ? -23.891 4.745 -1.140 1.00 90.81 518 ILE A O 1
ATOM 3943 N N . SER A 1 519 ? -23.690 4.100 -3.276 1.00 90.94 519 SER A N 1
ATOM 3944 C CA . SER A 1 519 ? -25.136 3.960 -3.499 1.00 90.94 519 SER A CA 1
ATOM 3945 C C . SER A 1 519 ? -25.776 2.941 -2.555 1.00 90.94 519 SER A C 1
ATOM 3947 O O . SER A 1 519 ? -26.894 3.162 -2.094 1.00 90.94 519 SER A O 1
ATOM 3949 N N . LEU A 1 520 ? -25.079 1.851 -2.217 1.00 91.56 520 LEU A N 1
ATOM 3950 C CA . LEU A 1 520 ? -25.545 0.917 -1.194 1.00 91.56 520 LEU A CA 1
ATOM 3951 C C . LEU A 1 520 ? -25.444 1.514 0.215 1.00 91.56 520 LEU A C 1
ATOM 3953 O O . LEU A 1 520 ? -26.410 1.400 0.964 1.00 91.56 520 LEU A O 1
ATOM 3957 N N . LEU A 1 521 ? -24.349 2.200 0.570 1.00 89.25 521 LEU A N 1
ATOM 3958 C CA . LEU A 1 521 ? -24.196 2.836 1.890 1.00 89.25 521 LEU A CA 1
ATOM 3959 C C . LEU A 1 521 ? -25.332 3.822 2.208 1.00 89.25 521 LEU A C 1
ATOM 3961 O O . LEU A 1 521 ? -25.860 3.794 3.316 1.00 89.25 521 LEU A O 1
ATOM 3965 N N . LEU A 1 522 ? -25.756 4.629 1.228 1.00 87.25 522 LEU A N 1
ATOM 3966 C CA . LEU A 1 522 ? -26.880 5.568 1.367 1.00 87.25 522 LEU A CA 1
ATOM 3967 C C . LEU A 1 522 ? -28.228 4.877 1.668 1.00 87.25 522 LEU A C 1
ATOM 3969 O O . LEU A 1 522 ? -29.146 5.503 2.193 1.00 87.25 522 LEU A O 1
ATOM 3973 N N . ASN A 1 523 ? -28.358 3.588 1.345 1.00 87.62 523 ASN A N 1
ATOM 3974 C CA . ASN A 1 523 ? -29.584 2.807 1.519 1.00 87.62 523 ASN A CA 1
ATOM 3975 C C . ASN A 1 523 ? -29.531 1.813 2.696 1.00 87.62 523 ASN A C 1
ATOM 3977 O O . ASN A 1 523 ? -30.556 1.218 3.030 1.00 87.62 523 ASN A O 1
ATOM 3981 N N . VAL A 1 524 ? -28.375 1.615 3.341 1.00 86.62 524 VAL A N 1
ATOM 3982 C CA . VAL A 1 524 ? -28.236 0.678 4.468 1.00 86.62 524 VAL A CA 1
ATOM 3983 C C . VAL A 1 524 ? -28.846 1.267 5.744 1.00 86.62 524 VAL A C 1
ATOM 3985 O O . VAL A 1 524 ? -28.361 2.261 6.274 1.00 86.62 524 VAL A O 1
ATOM 3988 N N . THR A 1 525 ? -29.886 0.604 6.254 1.00 82.25 525 THR A N 1
ATOM 3989 C CA . THR A 1 525 ? -30.475 0.830 7.588 1.00 82.25 525 THR A CA 1
ATOM 3990 C C . THR A 1 525 ? -29.974 -0.161 8.637 1.00 82.25 525 THR A C 1
ATOM 3992 O O . THR A 1 525 ? -30.012 0.138 9.823 1.00 82.25 525 THR A O 1
ATOM 3995 N N . ASP A 1 526 ? -29.495 -1.337 8.214 1.00 81.25 526 ASP A N 1
ATOM 3996 C CA . ASP A 1 526 ? -29.180 -2.449 9.116 1.00 81.25 526 ASP A CA 1
ATOM 3997 C C . ASP A 1 526 ? -27.679 -2.753 9.108 1.00 81.25 526 ASP A C 1
ATOM 3999 O O . ASP A 1 526 ? -27.094 -3.040 8.057 1.00 81.25 526 ASP A O 1
ATOM 4003 N N . ALA A 1 527 ? -27.060 -2.819 10.289 1.00 78.19 527 ALA A N 1
ATOM 4004 C CA . ALA A 1 527 ? -25.651 -3.199 10.428 1.00 78.19 527 ALA A CA 1
ATOM 4005 C C . ALA A 1 527 ? -25.331 -4.591 9.831 1.00 78.19 527 ALA A C 1
ATOM 4007 O O . ALA A 1 527 ? -24.208 -4.839 9.388 1.00 78.19 527 ALA A O 1
ATOM 4008 N N . SER A 1 528 ? -26.325 -5.483 9.743 1.00 79.38 528 SER A N 1
ATOM 4009 C CA . SER A 1 528 ? -26.214 -6.813 9.125 1.00 79.38 528 SER A CA 1
ATOM 4010 C C . SER A 1 528 ? -26.001 -6.791 7.606 1.00 79.38 528 SER A C 1
ATOM 4012 O O . SER A 1 528 ? -25.526 -7.781 7.056 1.00 79.38 528 SER A O 1
ATOM 4014 N N . LYS A 1 529 ? -26.308 -5.683 6.917 1.00 86.38 529 LYS A N 1
ATOM 4015 C CA . LYS A 1 529 ? -26.093 -5.505 5.465 1.00 86.38 529 LYS A CA 1
ATOM 4016 C C . LYS A 1 529 ? -24.795 -4.755 5.143 1.00 86.38 529 LYS A C 1
ATOM 4018 O O . LYS A 1 529 ? -24.321 -4.799 4.008 1.00 86.38 529 LYS A O 1
ATOM 4023 N N . LEU A 1 530 ? -24.181 -4.114 6.142 1.00 88.94 530 LEU A N 1
ATOM 4024 C CA . LEU A 1 530 ? -22.997 -3.262 5.985 1.00 88.94 530 LEU A CA 1
ATOM 4025 C C . LEU A 1 530 ? -21.759 -4.015 5.457 1.00 88.94 530 LEU A C 1
ATOM 4027 O O . LEU A 1 530 ? -20.895 -3.411 4.824 1.00 88.94 530 LEU A O 1
ATOM 4031 N N . TRP A 1 531 ? -21.690 -5.340 5.636 1.00 90.81 531 TRP A N 1
ATOM 4032 C CA . TRP A 1 531 ? -20.576 -6.148 5.124 1.00 90.81 531 TRP A CA 1
ATOM 4033 C C . TRP A 1 531 ? -20.411 -6.069 3.601 1.00 90.81 531 TRP A C 1
ATOM 4035 O O . TRP A 1 531 ? -19.282 -6.111 3.117 1.00 90.81 531 TRP A O 1
ATOM 4045 N N . VAL A 1 532 ? -21.506 -5.903 2.848 1.00 94.56 532 VAL A N 1
ATOM 4046 C CA . VAL A 1 532 ? -21.463 -5.760 1.382 1.00 94.56 532 VAL A CA 1
ATOM 4047 C C . VAL A 1 532 ? -20.786 -4.443 1.000 1.00 94.56 532 VAL A C 1
ATOM 4049 O O . VAL A 1 532 ? -19.922 -4.413 0.127 1.00 94.56 532 VAL A O 1
ATOM 4052 N N . VAL A 1 533 ? -21.125 -3.361 1.707 1.00 93.94 533 VAL A N 1
ATOM 4053 C CA . VAL A 1 533 ? -20.518 -2.034 1.530 1.00 93.94 533 VAL A CA 1
ATOM 4054 C C . VAL A 1 533 ? -19.027 -2.077 1.877 1.00 93.94 533 VAL A C 1
ATOM 4056 O O . VAL A 1 533 ? -18.200 -1.614 1.094 1.00 93.94 533 VAL A O 1
ATOM 4059 N N . SER A 1 534 ? -18.667 -2.715 2.995 1.00 91.56 534 SER A N 1
ATOM 4060 C CA . SER A 1 534 ? -17.273 -2.947 3.393 1.00 91.56 534 SER A CA 1
ATOM 4061 C C . SER A 1 534 ? -16.482 -3.781 2.384 1.00 91.56 534 SER A C 1
ATOM 4063 O O . SER A 1 534 ? -15.316 -3.481 2.124 1.00 91.56 534 SER A O 1
ATOM 4065 N N . ALA A 1 535 ? -17.098 -4.799 1.780 1.00 94.81 535 ALA A N 1
ATOM 4066 C CA . ALA A 1 535 ? -16.463 -5.614 0.751 1.00 94.81 535 ALA A CA 1
ATOM 4067 C C . ALA A 1 535 ? -16.203 -4.812 -0.536 1.00 94.81 535 ALA A C 1
ATOM 4069 O O . ALA A 1 535 ? -15.093 -4.846 -1.069 1.00 94.81 535 ALA A O 1
ATOM 4070 N N . LEU A 1 536 ? -17.191 -4.043 -1.008 1.00 95.50 536 LEU A N 1
ATOM 4071 C CA . LEU A 1 536 ? -17.066 -3.206 -2.208 1.00 95.50 536 LEU A CA 1
ATOM 4072 C C . LEU A 1 536 ? -16.031 -2.091 -2.030 1.00 95.50 536 LEU A C 1
ATOM 4074 O O . LEU A 1 536 ? -15.175 -1.916 -2.899 1.00 95.50 536 LEU A O 1
ATOM 4078 N N . TRP A 1 537 ? -16.047 -1.385 -0.894 1.00 92.81 537 TRP A N 1
ATOM 4079 C CA . TRP A 1 537 ? -15.018 -0.388 -0.588 1.00 92.81 537 TRP A CA 1
ATOM 4080 C C . TRP A 1 537 ? -13.639 -1.013 -0.413 1.00 92.81 537 TRP A C 1
ATOM 4082 O O . TRP A 1 537 ? -12.669 -0.441 -0.902 1.00 92.81 537 TRP A O 1
ATOM 4092 N N . GLY A 1 538 ? -13.546 -2.201 0.192 1.00 90.38 538 GLY A N 1
ATOM 4093 C CA . GLY A 1 538 ? -12.313 -2.983 0.236 1.00 90.38 538 GLY A CA 1
ATOM 4094 C C . GLY A 1 538 ? -11.754 -3.236 -1.164 1.00 90.38 538 GLY A C 1
ATOM 4095 O O . GLY A 1 538 ? -10.608 -2.875 -1.426 1.00 90.38 538 GLY A O 1
ATOM 4096 N N . ILE A 1 539 ? -12.567 -3.776 -2.080 1.00 94.19 539 ILE A N 1
ATOM 4097 C CA . ILE A 1 539 ? -12.153 -4.040 -3.467 1.00 94.19 539 ILE A CA 1
ATOM 4098 C C . ILE A 1 539 ? -11.753 -2.739 -4.174 1.00 94.19 539 ILE A C 1
ATOM 4100 O O . ILE A 1 539 ? -10.632 -2.669 -4.665 1.00 94.19 539 ILE A O 1
ATOM 4104 N N . SER A 1 540 ? -12.610 -1.710 -4.191 1.00 93.75 540 SER A N 1
ATOM 4105 C CA . SER A 1 540 ? -12.346 -0.449 -4.908 1.00 93.75 540 SER A CA 1
ATOM 4106 C C . SER A 1 540 ? -11.096 0.272 -4.381 1.00 93.75 540 SER A C 1
ATOM 4108 O O . SER A 1 540 ? -10.181 0.589 -5.141 1.00 93.75 540 SER A O 1
ATOM 4110 N N . TYR A 1 541 ? -10.977 0.451 -3.062 1.00 90.69 541 TYR A N 1
ATOM 4111 C CA . TYR A 1 541 ? -9.779 1.033 -2.448 1.00 90.69 541 TYR A CA 1
ATOM 4112 C C . TYR A 1 541 ? -8.527 0.193 -2.741 1.00 90.69 541 TYR A C 1
ATOM 4114 O O . TYR A 1 541 ? -7.461 0.729 -3.056 1.00 90.69 541 TYR A O 1
ATOM 4122 N N . GLY A 1 542 ? -8.658 -1.136 -2.683 1.00 89.62 542 GLY A N 1
ATOM 4123 C CA . GLY A 1 542 ? -7.603 -2.066 -3.061 1.00 89.62 542 GLY A CA 1
ATOM 4124 C C . GLY A 1 542 ? -7.156 -1.888 -4.514 1.00 89.62 542 GLY A C 1
ATOM 4125 O O . GLY A 1 542 ? -5.953 -1.820 -4.774 1.00 89.62 542 GLY A O 1
ATOM 4126 N N . THR A 1 543 ? -8.098 -1.743 -5.451 1.00 91.94 543 THR A N 1
ATOM 4127 C CA . THR A 1 543 ? -7.776 -1.592 -6.870 1.00 91.94 543 THR A CA 1
ATOM 4128 C C . THR A 1 543 ? -7.030 -0.292 -7.170 1.00 91.94 543 THR A C 1
ATOM 4130 O O . THR A 1 543 ? -6.017 -0.337 -7.867 1.00 91.94 543 THR A O 1
ATOM 4133 N N . VAL A 1 544 ? -7.437 0.844 -6.584 1.00 90.44 544 VAL A N 1
ATOM 4134 C CA . VAL A 1 544 ? -6.700 2.120 -6.729 1.00 90.44 544 VAL A CA 1
ATOM 4135 C C . VAL A 1 544 ? -5.260 1.977 -6.230 1.00 90.44 544 VAL A C 1
ATOM 4137 O O . VAL A 1 544 ? -4.317 2.350 -6.931 1.00 90.44 544 VAL A O 1
ATOM 4140 N N . PHE A 1 545 ? -5.076 1.398 -5.038 1.00 86.69 545 PHE A N 1
ATOM 4141 C CA . PHE A 1 545 ? -3.760 1.283 -4.404 1.00 86.69 545 PHE A CA 1
ATOM 4142 C C . PHE A 1 545 ? -2.791 0.344 -5.129 1.00 86.69 545 PHE A C 1
ATOM 4144 O O . PHE A 1 545 ? -1.582 0.559 -5.059 1.00 86.69 545 PHE A O 1
ATOM 4151 N N . ALA A 1 546 ? -3.291 -0.676 -5.828 1.00 90.12 546 ALA A N 1
ATOM 4152 C CA . ALA A 1 546 ? -2.461 -1.551 -6.655 1.00 90.12 546 ALA A CA 1
ATOM 4153 C C . ALA A 1 546 ? -2.075 -0.931 -8.008 1.00 90.12 546 ALA A C 1
ATOM 4155 O O . ALA A 1 546 ? -0.971 -1.195 -8.488 1.00 90.12 546 ALA A O 1
ATOM 4156 N N . LEU A 1 547 ? -2.951 -0.104 -8.595 1.00 89.62 547 LEU A N 1
ATOM 4157 C CA . LEU A 1 547 ? -2.754 0.484 -9.923 1.00 89.62 547 LEU A CA 1
ATOM 4158 C C . LEU A 1 547 ? -1.829 1.705 -9.934 1.00 89.62 547 LEU A C 1
ATOM 4160 O O . LEU A 1 547 ? -0.995 1.804 -10.832 1.00 89.62 547 LEU A O 1
ATOM 4164 N N . PHE A 1 548 ? -1.941 2.632 -8.972 1.00 89.69 548 PHE A N 1
ATOM 4165 C CA . PHE A 1 548 ? -1.201 3.902 -9.067 1.00 89.69 548 PHE A CA 1
ATOM 4166 C C . PHE A 1 548 ? 0.330 3.754 -9.198 1.00 89.69 548 PHE A C 1
ATOM 4168 O O . PHE A 1 548 ? 0.899 4.541 -9.954 1.00 89.69 548 PHE A O 1
ATOM 4175 N N . PRO A 1 549 ? 1.026 2.781 -8.561 1.00 89.94 549 PRO A N 1
ATOM 4176 C CA . PRO A 1 549 ? 2.466 2.639 -8.752 1.00 89.94 549 PRO A CA 1
ATOM 4177 C C . PRO A 1 549 ? 2.799 2.253 -10.197 1.00 89.94 549 PRO A C 1
ATOM 4179 O O . PRO A 1 549 ? 3.690 2.844 -10.793 1.00 89.94 549 PRO A O 1
ATOM 4182 N N . ALA A 1 550 ? 2.039 1.331 -10.798 1.00 88.81 550 ALA A N 1
ATOM 4183 C CA . ALA A 1 550 ? 2.234 0.941 -12.192 1.00 88.81 550 ALA A CA 1
ATOM 4184 C C . ALA A 1 550 ? 1.951 2.099 -13.165 1.00 88.81 550 ALA A C 1
ATOM 4186 O O . ALA A 1 550 ? 2.683 2.265 -14.131 1.00 88.81 550 ALA A O 1
ATOM 4187 N N . LEU A 1 551 ? 0.952 2.944 -12.883 1.00 88.62 551 LEU A N 1
ATOM 4188 C CA . LEU A 1 551 ? 0.653 4.130 -13.700 1.00 88.62 551 LEU A CA 1
ATOM 4189 C C . LEU A 1 551 ? 1.737 5.211 -13.600 1.00 88.62 551 LEU A C 1
ATOM 4191 O O . LEU A 1 551 ? 2.110 5.804 -14.610 1.00 88.62 551 LEU A O 1
ATOM 4195 N N . VAL A 1 552 ? 2.275 5.449 -12.399 1.00 89.50 552 VAL A N 1
ATOM 4196 C CA . VAL A 1 552 ? 3.431 6.340 -12.212 1.00 89.50 552 VAL A CA 1
ATOM 4197 C C . VAL A 1 552 ? 4.646 5.804 -12.968 1.00 89.50 552 VAL A C 1
ATOM 4199 O O . VAL A 1 552 ? 5.360 6.574 -13.602 1.00 89.50 552 VAL A O 1
ATOM 4202 N N . LEU A 1 553 ? 4.860 4.490 -12.936 1.00 87.62 553 LEU A N 1
ATOM 4203 C CA . LEU A 1 553 ? 5.975 3.845 -13.616 1.00 87.62 553 LEU A CA 1
ATOM 4204 C C . LEU A 1 553 ? 5.864 3.907 -15.142 1.00 87.62 553 LEU A C 1
ATOM 4206 O O . LEU A 1 553 ? 6.846 4.193 -15.818 1.00 87.62 553 LEU A O 1
ATOM 4210 N N . GLU A 1 554 ? 4.661 3.691 -15.671 1.00 85.06 554 GLU A N 1
ATOM 4211 C CA . GLU A 1 554 ? 4.365 3.760 -17.103 1.00 85.06 554 GLU A CA 1
ATOM 4212 C C . GLU A 1 554 ? 4.486 5.193 -17.651 1.00 85.06 554 GLU A C 1
ATOM 4214 O O . GLU A 1 554 ? 4.926 5.365 -18.786 1.00 85.06 554 GLU A O 1
ATOM 4219 N N . ARG A 1 555 ? 4.148 6.226 -16.857 1.00 84.94 555 ARG A N 1
ATOM 4220 C CA . ARG A 1 555 ? 4.202 7.629 -17.313 1.00 84.94 555 ARG A CA 1
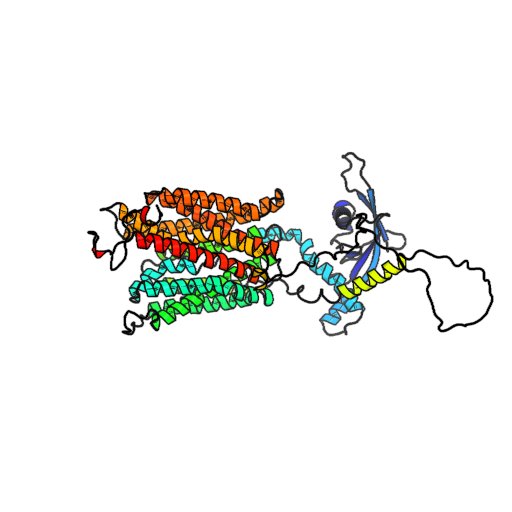ATOM 4221 C C . ARG A 1 555 ? 5.531 8.346 -17.055 1.00 84.94 555 ARG A C 1
ATOM 4223 O O . ARG A 1 555 ? 5.915 9.164 -17.882 1.00 84.94 555 ARG A O 1
ATOM 4230 N N . PHE A 1 556 ? 6.211 8.063 -15.942 1.00 85.50 556 PHE A N 1
ATOM 4231 C CA . PHE A 1 556 ? 7.430 8.776 -15.510 1.00 85.50 556 PHE A CA 1
ATOM 4232 C C . PHE A 1 556 ? 8.692 7.897 -15.491 1.00 85.50 556 PHE A C 1
ATOM 4234 O O . PHE A 1 556 ? 9.772 8.368 -15.144 1.00 85.50 556 PHE A O 1
ATOM 4241 N N . GLY A 1 557 ? 8.579 6.621 -15.867 1.00 81.81 557 GLY A N 1
ATOM 4242 C CA . GLY A 1 557 ? 9.717 5.728 -16.050 1.00 81.81 557 GLY A CA 1
ATOM 4243 C C . GLY A 1 557 ? 10.365 5.197 -14.765 1.00 81.81 557 GLY A C 1
ATOM 4244 O O . GLY A 1 557 ? 9.956 5.454 -13.631 1.00 81.81 557 GLY A O 1
ATOM 4245 N N . MET A 1 558 ? 11.409 4.392 -14.974 1.00 82.00 558 MET A N 1
ATOM 4246 C CA . MET A 1 558 ? 12.098 3.606 -13.939 1.00 82.00 558 MET A CA 1
ATOM 4247 C C . MET A 1 558 ? 13.188 4.376 -13.172 1.00 82.00 558 MET A C 1
ATOM 4249 O O . MET A 1 558 ? 13.696 3.863 -12.173 1.00 82.00 558 MET A O 1
ATOM 4253 N N . SER A 1 559 ? 13.589 5.568 -13.631 1.00 80.38 559 SER A N 1
ATOM 4254 C CA . SER A 1 559 ? 14.699 6.348 -13.053 1.00 80.38 559 SER A CA 1
ATOM 4255 C C . SER A 1 559 ? 14.399 6.745 -11.602 1.00 80.38 559 SER A C 1
ATOM 4257 O O . SER A 1 559 ? 15.054 6.274 -10.666 1.00 80.38 559 SER A O 1
ATOM 4259 N N . HIS A 1 560 ? 13.314 7.501 -11.414 1.00 87.31 560 HIS A N 1
ATOM 4260 C CA . HIS A 1 560 ? 12.869 8.056 -10.131 1.00 87.31 560 HIS A CA 1
ATOM 4261 C C . HIS A 1 560 ? 11.508 7.504 -9.669 1.00 87.31 560 HIS A C 1
ATOM 4263 O O . HIS A 1 560 ? 10.733 8.170 -8.977 1.00 87.31 560 HIS A O 1
ATOM 4269 N N . PHE A 1 561 ? 11.219 6.254 -10.050 1.00 89.75 561 PHE A N 1
ATOM 4270 C CA . PHE A 1 561 ? 9.960 5.565 -9.767 1.00 89.75 561 PHE A CA 1
ATOM 4271 C C . PHE A 1 561 ? 9.545 5.618 -8.291 1.00 89.75 561 PHE A C 1
ATOM 4273 O O . PHE A 1 561 ? 8.397 5.939 -7.989 1.00 89.75 561 PHE A O 1
ATOM 4280 N N . ALA A 1 562 ? 10.442 5.286 -7.360 1.00 88.69 562 ALA A N 1
ATOM 4281 C CA . ALA A 1 562 ? 10.081 5.152 -5.954 1.00 88.69 562 ALA A CA 1
ATOM 4282 C C . ALA A 1 562 ? 9.805 6.513 -5.306 1.00 88.69 562 ALA A C 1
ATOM 4284 O O . ALA A 1 562 ? 8.868 6.633 -4.513 1.00 88.69 562 ALA A O 1
ATOM 4285 N N . GLN A 1 563 ? 10.568 7.548 -5.671 1.00 92.44 563 GLN A N 1
ATOM 4286 C CA . GLN A 1 563 ? 10.271 8.924 -5.267 1.00 92.44 563 GLN A CA 1
ATOM 4287 C C . GLN A 1 563 ? 8.908 9.385 -5.812 1.00 92.44 563 GLN A C 1
ATOM 4289 O O . GLN A 1 563 ? 8.081 9.905 -5.056 1.00 92.44 563 GLN A O 1
ATOM 4294 N N . ASN A 1 564 ? 8.657 9.158 -7.102 1.00 91.88 564 ASN A N 1
ATOM 4295 C CA . ASN A 1 564 ? 7.447 9.606 -7.788 1.00 91.88 564 ASN A CA 1
ATOM 4296 C C . ASN A 1 564 ? 6.193 8.858 -7.285 1.00 91.88 564 ASN A C 1
ATOM 4298 O O . ASN A 1 564 ? 5.153 9.474 -7.042 1.00 91.88 564 ASN A O 1
ATOM 4302 N N . ALA A 1 565 ? 6.294 7.550 -7.027 1.00 90.06 565 ALA A N 1
ATOM 4303 C CA . ALA A 1 565 ? 5.220 6.752 -6.434 1.00 90.06 565 ALA A CA 1
ATOM 4304 C C . ALA A 1 565 ? 4.945 7.161 -4.976 1.00 90.06 565 ALA A C 1
ATOM 4306 O O . ALA A 1 565 ? 3.789 7.199 -4.551 1.00 90.06 565 ALA A O 1
ATOM 4307 N N . GLY A 1 566 ? 5.988 7.535 -4.225 1.00 88.94 566 GLY A N 1
ATOM 4308 C CA . GLY A 1 566 ? 5.843 8.106 -2.888 1.00 88.94 566 GLY A CA 1
ATOM 4309 C C . GLY A 1 566 ? 5.084 9.437 -2.885 1.00 88.94 566 GLY A C 1
ATOM 4310 O O . GLY A 1 566 ? 4.221 9.639 -2.033 1.00 88.94 566 GLY A O 1
ATOM 4311 N N . LEU A 1 567 ? 5.343 10.315 -3.862 1.00 90.56 567 LEU A N 1
ATOM 4312 C CA . LEU A 1 567 ? 4.610 11.578 -4.033 1.00 90.56 567 LEU A CA 1
ATOM 4313 C C . LEU A 1 567 ? 3.151 11.357 -4.446 1.00 90.56 567 LEU A C 1
ATOM 4315 O O . LEU A 1 567 ? 2.262 12.005 -3.897 1.00 90.56 567 LEU A O 1
ATOM 4319 N N . MET A 1 568 ? 2.885 10.399 -5.339 1.00 88.56 568 MET A N 1
ATOM 4320 C CA . MET A 1 568 ? 1.517 10.001 -5.698 1.00 88.56 568 MET A CA 1
ATOM 4321 C C . MET A 1 568 ? 0.722 9.508 -4.474 1.00 88.56 568 MET A C 1
ATOM 4323 O O . MET A 1 568 ? -0.459 9.820 -4.330 1.00 88.56 568 MET A O 1
ATOM 4327 N N . GLY A 1 569 ? 1.376 8.817 -3.532 1.00 85.50 569 GLY A N 1
ATOM 4328 C CA . GLY A 1 569 ? 0.766 8.376 -2.273 1.00 85.50 569 GLY A CA 1
ATOM 4329 C C . GLY A 1 569 ? 0.215 9.507 -1.388 1.00 85.50 569 GLY A C 1
ATOM 4330 O O . GLY A 1 569 ? -0.704 9.268 -0.602 1.00 85.50 569 GLY A O 1
ATOM 4331 N N . ILE A 1 570 ? 0.704 10.745 -1.538 1.00 86.75 570 ILE A N 1
ATOM 4332 C CA . ILE A 1 570 ? 0.200 11.915 -0.796 1.00 86.75 570 ILE A CA 1
ATOM 4333 C C . ILE A 1 570 ? -1.233 12.279 -1.227 1.00 86.75 570 ILE A C 1
ATOM 4335 O O . ILE A 1 570 ? -1.995 12.793 -0.405 1.00 86.75 570 ILE A O 1
ATOM 4339 N N . ALA A 1 571 ? -1.653 11.948 -2.457 1.00 86.06 571 ALA A N 1
ATOM 4340 C CA . ALA A 1 571 ? -3.022 12.181 -2.928 1.00 86.06 571 ALA A CA 1
ATOM 4341 C C . ALA A 1 571 ? -4.064 11.536 -2.000 1.00 86.06 571 ALA A C 1
ATOM 4343 O O . ALA A 1 571 ? -5.020 12.188 -1.579 1.00 86.06 571 ALA A O 1
ATOM 4344 N N . ALA A 1 572 ? -3.842 10.277 -1.606 1.00 78.94 572 ALA A N 1
ATOM 4345 C CA . ALA A 1 572 ? -4.739 9.558 -0.705 1.00 78.94 572 ALA A CA 1
ATOM 4346 C C . ALA A 1 572 ? -4.829 10.226 0.679 1.00 78.94 572 ALA A C 1
ATOM 4348 O O . ALA A 1 572 ? -5.914 10.303 1.254 1.00 78.94 572 ALA A O 1
ATOM 4349 N N . ALA A 1 573 ? -3.714 10.760 1.189 1.00 76.62 573 ALA A N 1
ATOM 4350 C CA . ALA A 1 573 ? -3.688 11.485 2.455 1.00 76.62 573 ALA A CA 1
ATOM 4351 C C . ALA A 1 573 ? -4.439 12.822 2.373 1.00 76.62 573 ALA A C 1
ATOM 4353 O O . ALA A 1 573 ? -5.253 13.110 3.248 1.00 76.62 573 ALA A O 1
ATOM 4354 N N . LEU A 1 574 ? -4.204 13.632 1.336 1.00 83.44 574 LEU A N 1
ATOM 4355 C CA . LEU A 1 574 ? -4.864 14.931 1.175 1.00 83.44 574 LEU A CA 1
ATOM 4356 C C . LEU A 1 574 ? -6.375 14.774 0.976 1.00 83.44 574 LEU A C 1
ATOM 4358 O O . LEU A 1 574 ? -7.158 15.266 1.789 1.00 83.44 574 LEU A O 1
ATOM 4362 N N . PHE A 1 575 ? -6.788 14.039 -0.057 1.00 86.06 575 PHE A N 1
ATOM 4363 C CA . PHE A 1 575 ? -8.204 13.867 -0.382 1.00 86.06 575 PHE A CA 1
ATOM 4364 C C . PHE A 1 575 ? -8.936 13.096 0.719 1.00 86.06 575 PHE A C 1
ATOM 4366 O O . PHE A 1 575 ? -10.014 13.504 1.142 1.00 86.06 575 PHE A O 1
ATOM 4373 N N . GLY A 1 576 ? -8.335 12.030 1.256 1.00 80.69 576 GLY A N 1
ATOM 4374 C CA . GLY A 1 576 ? -8.927 11.274 2.357 1.00 80.69 576 GLY A CA 1
ATOM 4375 C C . GLY A 1 576 ? -9.157 12.118 3.612 1.00 80.69 576 GLY A C 1
ATOM 4376 O O . GLY A 1 576 ? -10.194 11.966 4.249 1.00 80.69 576 GLY A O 1
ATOM 4377 N N . ASN A 1 577 ? -8.262 13.053 3.957 1.00 78.81 577 ASN A N 1
ATOM 4378 C CA . ASN A 1 577 ? -8.502 13.980 5.071 1.00 78.81 577 ASN A CA 1
ATOM 4379 C C . ASN A 1 577 ? -9.614 14.999 4.776 1.00 78.81 577 ASN A C 1
ATOM 4381 O O . ASN A 1 577 ? -10.399 15.288 5.677 1.00 78.81 577 ASN A O 1
ATOM 4385 N N . VAL A 1 578 ? -9.750 15.480 3.534 1.00 85.94 578 VAL A N 1
ATOM 4386 C CA . VAL A 1 578 ? -10.898 16.317 3.129 1.00 85.94 578 VAL A CA 1
ATOM 4387 C C . VAL A 1 578 ? -12.213 15.553 3.318 1.00 85.94 578 VAL A C 1
ATOM 4389 O O . VAL A 1 578 ? -13.117 16.057 3.984 1.00 85.94 578 VAL A O 1
ATOM 4392 N N . TYR A 1 579 ? -12.302 14.311 2.829 1.00 85.00 579 TYR A N 1
ATOM 4393 C CA . TYR A 1 579 ? -13.499 13.484 3.012 1.00 85.00 579 TYR A CA 1
ATOM 4394 C C . TYR A 1 579 ? -13.766 13.152 4.492 1.00 85.00 579 TYR A C 1
ATOM 4396 O O . TYR A 1 579 ? -14.911 13.250 4.934 1.00 85.00 579 TYR A O 1
ATOM 4404 N N . ASN A 1 580 ? -12.732 12.832 5.283 1.00 77.25 580 ASN A N 1
ATOM 4405 C CA . ASN A 1 580 ? -12.853 12.631 6.735 1.00 77.25 580 ASN A CA 1
ATOM 4406 C C . ASN A 1 580 ? -13.414 13.871 7.445 1.00 77.25 580 ASN A C 1
ATOM 4408 O O . ASN A 1 580 ? -14.308 13.738 8.275 1.00 77.25 580 ASN A O 1
ATOM 4412 N N . TYR A 1 581 ? -12.936 15.071 7.101 1.00 80.38 581 TYR A N 1
ATOM 4413 C CA . TYR A 1 581 ? -13.455 16.318 7.666 1.00 80.38 581 TYR A CA 1
ATOM 4414 C C . TYR A 1 581 ? -14.931 16.536 7.305 1.00 80.38 581 TYR A C 1
ATOM 4416 O O . TYR A 1 581 ? -15.728 16.885 8.176 1.00 80.38 581 TYR A O 1
ATOM 4424 N N . THR A 1 582 ? -15.327 16.283 6.050 1.00 84.00 582 THR A N 1
ATOM 4425 C CA . THR A 1 582 ? -16.742 16.393 5.651 1.00 84.00 582 THR A CA 1
ATOM 4426 C C . THR A 1 582 ? -17.635 15.359 6.336 1.00 84.00 582 THR A C 1
ATOM 4428 O O . THR A 1 582 ? -18.739 15.708 6.747 1.00 84.00 582 THR A O 1
ATOM 4431 N N . PHE A 1 583 ? -17.153 14.123 6.524 1.00 82.12 583 PHE A N 1
ATOM 4432 C CA . PHE A 1 583 ? -17.868 13.092 7.277 1.00 82.12 583 PHE A CA 1
ATOM 4433 C C . PHE A 1 583 ? -18.047 13.513 8.739 1.00 82.12 583 PHE A C 1
ATOM 4435 O O . PHE A 1 583 ? -19.174 13.543 9.220 1.00 82.12 583 PHE A O 1
ATOM 4442 N N . GLY A 1 584 ? -16.957 13.894 9.419 1.00 76.69 584 GLY A N 1
ATOM 4443 C CA . GLY A 1 584 ? -16.984 14.296 10.827 1.00 76.69 584 GLY A CA 1
ATOM 4444 C C . GLY A 1 584 ? -17.923 15.474 11.063 1.00 76.69 584 GLY A C 1
ATOM 4445 O O . GLY A 1 584 ? -18.820 15.384 11.890 1.00 76.69 584 GLY A O 1
ATOM 4446 N N . ARG A 1 585 ? -17.828 16.526 10.239 1.00 80.56 585 ARG A N 1
ATOM 4447 C CA . ARG A 1 585 ? -18.732 17.681 10.322 1.00 80.56 585 ARG A CA 1
ATOM 4448 C C . ARG A 1 585 ? -20.205 17.307 10.114 1.00 80.56 585 ARG A C 1
ATOM 4450 O O . ARG A 1 585 ? -21.065 17.904 10.753 1.00 80.56 585 ARG A O 1
ATOM 4457 N N . ASN A 1 586 ? -20.510 16.353 9.232 1.00 83.94 586 ASN A N 1
ATOM 4458 C CA . ASN A 1 586 ? -21.884 15.881 9.059 1.00 83.94 586 ASN A CA 1
ATOM 4459 C C . ASN A 1 586 ? -22.356 15.047 10.263 1.00 83.94 586 ASN A C 1
ATOM 4461 O O . ASN A 1 586 ? -23.475 15.227 10.735 1.00 83.94 586 ASN A O 1
ATOM 4465 N N . PHE A 1 587 ? -21.487 14.186 10.791 1.00 80.25 587 PHE A N 1
ATOM 4466 C CA . PHE A 1 587 ? -21.766 13.334 11.946 1.00 80.25 587 PHE A CA 1
ATOM 4467 C C . PHE A 1 587 ? -21.978 14.142 13.232 1.00 80.25 587 PHE A C 1
ATOM 4469 O O . PHE A 1 587 ? -22.928 13.891 13.974 1.00 80.25 587 PHE A O 1
ATOM 4476 N N . ASP A 1 588 ? -21.150 15.160 13.464 1.00 78.31 588 ASP A N 1
ATOM 4477 C CA . ASP A 1 588 ? -21.243 16.048 14.623 1.00 78.31 588 ASP A CA 1
ATOM 4478 C C . ASP A 1 588 ? -22.538 16.879 14.597 1.00 78.31 588 ASP A C 1
ATOM 4480 O O . ASP A 1 588 ? -23.165 17.052 15.639 1.00 78.31 588 ASP A O 1
ATOM 4484 N N . ASN A 1 589 ? -22.994 17.325 13.416 1.00 82.31 589 ASN A N 1
ATOM 4485 C CA . ASN A 1 589 ? -24.259 18.063 13.262 1.00 82.31 589 ASN A CA 1
ATOM 4486 C C . ASN A 1 589 ? -25.502 17.249 13.679 1.00 82.31 589 ASN A C 1
ATOM 4488 O O . ASN A 1 589 ? -26.484 17.837 14.131 1.00 82.31 589 ASN A O 1
ATOM 4492 N N . HIS A 1 590 ? -25.470 15.923 13.515 1.00 80.69 590 HIS A N 1
ATOM 4493 C CA . HIS A 1 590 ? -26.562 15.010 13.886 1.00 80.69 590 HIS A CA 1
ATOM 4494 C C . HIS A 1 590 ? -26.351 14.355 15.267 1.00 80.69 590 HIS A C 1
ATOM 4496 O O . HIS A 1 590 ? -27.229 13.658 15.782 1.00 80.69 590 HIS A O 1
ATOM 4502 N N . SER A 1 591 ? -25.195 14.577 15.897 1.00 77.81 591 SER A N 1
ATOM 4503 C CA . SER A 1 591 ? -24.871 14.027 17.212 1.00 77.81 591 SER A CA 1
ATOM 4504 C C . SER A 1 591 ? -25.398 14.898 18.351 1.00 77.81 591 SER A C 1
ATOM 4506 O O . SER A 1 591 ? -25.425 16.125 18.274 1.00 77.81 591 SER A O 1
ATOM 4508 N N . ARG A 1 592 ? -25.774 14.263 19.465 1.00 72.25 592 ARG A N 1
ATOM 4509 C CA . ARG A 1 592 ? -26.170 14.940 20.710 1.00 72.25 592 ARG A CA 1
ATOM 4510 C C . ARG A 1 592 ? -25.266 14.502 21.865 1.00 72.25 592 ARG A C 1
ATOM 4512 O O . ARG A 1 592 ? -24.691 13.414 21.798 1.00 72.25 592 ARG A O 1
ATOM 4519 N N . PRO A 1 593 ? -25.112 15.309 22.931 1.00 64.81 593 PRO A N 1
ATOM 4520 C CA . PRO A 1 593 ? -24.360 14.883 24.106 1.00 64.81 593 PRO A CA 1
ATOM 4521 C C . PRO A 1 593 ? -25.028 13.664 24.755 1.00 64.81 593 PRO A C 1
ATOM 4523 O O . PRO A 1 593 ? -26.246 13.661 24.947 1.00 64.81 593 PRO A O 1
ATOM 4526 N N . ALA A 1 594 ? -24.235 12.656 25.128 1.00 58.56 594 ALA A N 1
ATOM 4527 C CA . ALA A 1 594 ? -24.720 11.399 25.710 1.00 58.56 594 ALA A CA 1
ATOM 4528 C C . ALA A 1 594 ? -25.616 11.590 26.953 1.00 58.56 594 ALA A C 1
ATOM 4530 O O . ALA A 1 594 ? -26.503 10.781 27.205 1.00 58.56 594 ALA A O 1
ATOM 4531 N N . SER A 1 595 ? -25.450 12.696 27.686 1.00 52.31 595 SER A N 1
ATOM 4532 C CA . SER A 1 595 ? -26.271 13.077 28.845 1.00 52.31 595 SER A CA 1
ATOM 4533 C C . SER A 1 595 ? -27.760 13.313 28.545 1.00 52.31 595 SER A C 1
ATOM 4535 O O . SER A 1 595 ? -28.558 13.345 29.478 1.00 52.31 595 SER A O 1
ATOM 4537 N N . PHE A 1 596 ? -28.150 13.472 27.276 1.00 47.91 596 PHE A N 1
ATOM 4538 C CA . PHE A 1 596 ? -29.551 13.612 26.853 1.00 47.91 596 PHE A CA 1
ATOM 4539 C C . PHE A 1 596 ? -30.188 12.290 26.384 1.00 47.91 596 PHE A C 1
ATOM 4541 O O . PHE A 1 596 ? -31.310 12.302 25.876 1.00 47.91 596 PHE A O 1
ATOM 4548 N N . VAL A 1 597 ? -29.491 11.157 26.524 1.00 54.25 597 VAL A N 1
ATOM 4549 C CA . VAL A 1 597 ? -29.921 9.845 26.021 1.00 54.25 597 VAL A CA 1
ATOM 4550 C C . VAL A 1 597 ? -30.200 8.895 27.199 1.00 54.25 597 VAL A C 1
ATOM 4552 O O . VAL A 1 597 ? -29.312 8.700 28.024 1.00 54.25 597 VAL A O 1
ATOM 4555 N N . PRO A 1 598 ? -31.386 8.258 27.297 1.00 49.12 598 PRO A N 1
ATOM 4556 C CA . PRO A 1 598 ? -31.760 7.397 28.429 1.00 49.12 598 PRO A CA 1
ATOM 4557 C C . PRO A 1 598 ? -31.172 5.968 28.357 1.00 49.12 598 PRO A C 1
ATOM 4559 O O . PRO A 1 598 ? -31.785 5.018 28.831 1.00 49.12 598 PRO A O 1
ATOM 4562 N N . VAL A 1 599 ? -29.996 5.804 27.749 1.00 53.88 599 VAL A N 1
ATOM 4563 C CA . VAL A 1 599 ? -29.256 4.533 27.655 1.00 53.88 599 VAL A CA 1
ATOM 4564 C C . VAL A 1 599 ? -28.140 4.554 28.708 1.00 53.88 599 VAL A C 1
ATOM 4566 O O . VAL A 1 599 ? -27.588 5.620 28.978 1.00 53.88 599 VAL A O 1
ATOM 4569 N N . GLU A 1 600 ? -27.810 3.402 29.310 1.00 45.12 600 GLU A N 1
ATOM 4570 C CA . GLU A 1 600 ? -26.702 3.267 30.279 1.00 45.12 600 GLU A CA 1
ATOM 4571 C C . GLU A 1 600 ? -25.430 4.009 29.828 1.00 45.12 600 GLU A C 1
ATOM 4573 O O . GLU A 1 600 ? -25.120 4.018 28.635 1.00 45.12 600 GLU A O 1
ATOM 4578 N N . PRO A 1 601 ? -24.680 4.639 30.754 1.00 43.22 601 PRO A N 1
ATOM 4579 C CA . PRO A 1 601 ? -23.815 5.774 30.447 1.00 43.22 601 PRO A CA 1
ATOM 4580 C C . PRO A 1 601 ? -22.709 5.429 29.443 1.00 43.22 601 PRO A C 1
ATOM 4582 O O . PRO A 1 601 ? -21.649 4.903 29.795 1.00 43.22 601 PRO A O 1
ATOM 4585 N N . VAL A 1 602 ? -22.924 5.809 28.180 1.00 45.94 602 VAL A N 1
ATOM 4586 C CA . VAL A 1 602 ? -21.976 5.637 27.067 1.00 45.94 602 VAL A CA 1
ATOM 4587 C C . VAL A 1 602 ? -20.880 6.722 27.112 1.00 45.94 602 VAL A C 1
ATOM 4589 O O . VAL A 1 602 ? -20.582 7.390 26.127 1.00 45.94 602 VAL A O 1
ATOM 4592 N N . GLY A 1 603 ? -20.257 6.885 28.282 1.00 48.44 603 GLY A N 1
ATOM 4593 C CA . GLY A 1 603 ? -19.162 7.824 28.540 1.00 48.44 603 GLY A CA 1
ATOM 4594 C C . GLY A 1 603 ? -19.509 9.308 28.362 1.00 48.44 603 GLY A C 1
ATOM 4595 O O . GLY A 1 603 ? -20.655 9.700 28.149 1.00 48.44 603 GLY A O 1
ATOM 4596 N N . GLU A 1 604 ? -18.481 10.150 28.449 1.00 41.31 604 GLU A N 1
ATOM 4597 C CA . GLU A 1 604 ? -18.560 11.563 28.074 1.00 41.31 604 GLU A CA 1
ATOM 4598 C C . GLU A 1 604 ? -18.276 11.687 26.569 1.00 41.31 604 GLU A C 1
ATOM 4600 O O . GLU A 1 604 ? -17.126 11.602 26.136 1.00 41.31 604 GLU A O 1
ATOM 4605 N N . GLY A 1 605 ? -19.322 11.847 25.753 1.00 55.84 605 GLY A N 1
ATOM 4606 C CA . GLY A 1 605 ? -19.177 11.899 24.297 1.00 55.84 605 GLY A CA 1
ATOM 4607 C C . GLY A 1 605 ? -20.401 12.420 23.544 1.00 55.84 605 GLY A C 1
ATOM 4608 O O . GLY A 1 605 ? -21.495 12.562 24.097 1.00 55.84 605 GLY A O 1
ATOM 4609 N N . LEU A 1 606 ? -20.189 12.709 22.259 1.00 59.62 606 LEU A N 1
ATOM 4610 C CA . LEU A 1 606 ? -21.234 12.968 21.269 1.00 59.62 606 LEU A CA 1
ATOM 4611 C C . LEU A 1 606 ? -21.683 11.634 20.660 1.00 59.62 606 LEU A C 1
ATOM 4613 O O . LEU A 1 606 ? -20.846 10.823 20.267 1.00 59.62 606 LEU A O 1
ATOM 4617 N N . ILE A 1 607 ? -22.994 11.406 20.591 1.00 66.94 607 ILE A N 1
ATOM 4618 C CA . ILE A 1 607 ? -23.592 10.181 20.050 1.00 66.94 607 ILE A CA 1
ATOM 4619 C C . ILE A 1 607 ? -24.691 10.573 19.070 1.00 66.94 607 ILE A C 1
ATOM 4621 O O . ILE A 1 607 ? -25.565 11.378 19.399 1.00 66.94 607 ILE A O 1
ATOM 4625 N N . CYS A 1 608 ? -24.675 9.977 17.880 1.00 75.00 608 CYS A N 1
ATOM 4626 C CA . CYS A 1 608 ? -25.772 10.090 16.930 1.00 75.00 608 CYS A CA 1
ATOM 4627 C C . CYS A 1 608 ? -26.660 8.840 16.982 1.00 75.00 608 CYS A C 1
ATOM 4629 O O . CYS A 1 608 ? -26.175 7.715 16.858 1.00 75.00 608 CYS A O 1
ATOM 4631 N N . LEU A 1 609 ? -27.964 9.054 17.177 1.00 75.50 609 LEU A N 1
ATOM 4632 C CA . LEU A 1 609 ? -28.988 8.002 17.261 1.00 75.50 609 LEU A CA 1
ATOM 4633 C C . LEU A 1 609 ? -29.808 7.863 15.969 1.00 75.50 609 LEU A C 1
ATOM 4635 O O . LEU A 1 609 ? -30.632 6.963 15.852 1.00 75.50 609 LEU A O 1
ATOM 4639 N N . GLU A 1 610 ? -29.592 8.745 14.992 1.00 78.00 610 GLU A N 1
ATOM 4640 C CA . GLU A 1 610 ? -30.386 8.845 13.756 1.00 78.00 610 GLU A CA 1
ATOM 4641 C C . GLU A 1 610 ? -29.985 7.783 12.700 1.00 78.00 610 GLU A C 1
ATOM 4643 O O . GLU A 1 610 ? -30.410 7.820 11.544 1.00 78.00 610 GLU A O 1
ATOM 4648 N N . GLY A 1 611 ? -29.169 6.799 13.097 1.00 83.00 611 GLY A N 1
ATOM 4649 C CA . GLY A 1 611 ? -28.796 5.639 12.291 1.00 83.00 611 GLY A CA 1
ATOM 4650 C C . GLY A 1 611 ? -28.014 6.027 11.047 1.00 83.00 611 GLY A C 1
ATOM 4651 O O . GLY A 1 611 ? -26.874 6.485 11.131 1.00 83.00 611 GLY A O 1
ATOM 4652 N N . ARG A 1 612 ? -28.633 5.840 9.879 1.00 84.06 612 ARG A N 1
ATOM 4653 C CA . ARG A 1 612 ? -28.040 6.240 8.598 1.00 84.06 612 ARG A CA 1
ATOM 4654 C C . ARG A 1 612 ? -27.989 7.759 8.415 1.00 84.06 612 ARG A C 1
ATOM 4656 O O . ARG A 1 612 ? -27.072 8.263 7.774 1.00 84.06 612 ARG A O 1
ATOM 4663 N N . ASP A 1 613 ? -28.959 8.486 8.972 1.00 85.25 613 ASP A N 1
ATOM 4664 C CA . ASP A 1 613 ? -29.102 9.922 8.718 1.00 85.25 613 ASP A CA 1
ATOM 4665 C C . ASP A 1 613 ? -27.951 10.704 9.389 1.00 85.25 613 ASP A C 1
ATOM 4667 O O . ASP A 1 613 ? -27.539 11.745 8.892 1.00 85.25 613 ASP A O 1
ATOM 4671 N N . CYS A 1 614 ? -27.296 10.104 10.392 1.00 80.25 614 CYS A N 1
ATOM 4672 C CA . CYS A 1 614 ? -26.046 10.573 10.996 1.00 80.25 614 CYS A CA 1
ATOM 4673 C C . CYS A 1 614 ? -24.919 10.884 9.998 1.00 80.25 614 CYS A C 1
ATOM 4675 O O . CYS A 1 614 ? -24.062 11.715 10.278 1.00 80.25 614 CYS A O 1
ATOM 4677 N N . TYR A 1 615 ? -24.857 10.187 8.861 1.00 81.31 615 TYR A N 1
ATOM 4678 C CA . TYR A 1 615 ? -23.774 10.336 7.882 1.00 81.31 615 TYR A CA 1
ATOM 4679 C C . TYR A 1 615 ? -24.270 10.632 6.462 1.00 81.31 615 TYR A C 1
ATOM 4681 O O . TYR A 1 615 ? -23.464 10.685 5.532 1.00 81.31 615 TYR A O 1
ATOM 4689 N N . ILE A 1 616 ? -25.566 10.905 6.294 1.00 82.12 616 ILE A N 1
ATOM 4690 C CA . ILE A 1 616 ? -26.182 11.298 5.023 1.00 82.12 616 ILE A CA 1
ATOM 4691 C C . ILE A 1 616 ? -26.656 12.747 5.142 1.00 82.12 616 ILE A C 1
ATOM 4693 O O . ILE A 1 616 ? -27.471 13.070 5.996 1.00 82.12 616 ILE A O 1
ATOM 4697 N N . THR A 1 617 ? -26.164 13.638 4.283 1.00 69.06 617 THR A N 1
ATOM 4698 C CA . THR A 1 617 ? -26.745 14.982 4.139 1.00 69.06 617 THR A CA 1
ATOM 4699 C C . THR A 1 617 ? -28.070 14.883 3.385 1.00 69.06 617 THR A C 1
ATOM 4701 O O . THR A 1 617 ? -28.079 14.365 2.264 1.00 69.06 617 THR A O 1
ATOM 4704 N N . ARG A 1 618 ? -29.160 15.368 3.989 1.00 56.31 618 ARG A N 1
ATOM 4705 C CA . ARG A 1 618 ? -30.467 15.535 3.331 1.00 56.31 618 ARG A CA 1
ATOM 4706 C C . ARG A 1 618 ? -30.520 16.788 2.455 1.00 56.31 618 ARG A C 1
ATOM 4708 O O . ARG A 1 618 ? -29.824 17.767 2.802 1.00 56.31 618 ARG A O 1
#

Secondary structure (DSSP, 8-state):
---SEEEEEEEEESSS---HHHHHHHHHHIIIII-TTTTSSPPEE-SSSEEEESS-----STTSSEEEEEEE-S-TTSSSPPPEEEEEEEEEEEEEHHHHHHHHTT-S---HHHHHHHHHHHHHHHHHHHHTGGGHHHHTTS--S-------HHHHHHHHHHHHHHHHT--HHHHHHHHHHHHHHHHHSHHHHHHHHHHH-THHHHHHHHHHHHHHHHHHHHHHHHTPPPP---TT-S--HHHHHHHHHHHHHHHHHHHHHHHHHHHHHTTS-GGGHHHHHHHHHHHHHHHHHHHHHHHHHH-TT-HHHHHHHHHHHHHHHHHHHHHH-PPP---SSSSTTTHHHHHHHHHHHHHHHHTS----------------------------------------------PPP------GGGGGG-HHHHHHHHHHHHHHHHHHHHHHHHHHHHHHHHHTT-TT--HHHHHHHHHHHHHHHHHHHHHHHHHHHHHHHHHHHHH---GGGHHHHHHHHHHHHHHHHTT---TTTHHHHHHHHHHHHHHHHHHHHHHHHHHH-SSSHHHHHHHHHHHHHHHHHHHHHHHHHHHHHH-EEGGGS-SS---SSEE--STTGGG---

Radius of gyration: 35.21 Å; Cα contacts (8 Å, |Δi|>4): 842; chains: 1; bounding box: 82×91×107 Å

Foldseek 3Di:
DQQFKKWKKWKDWPPDDDQLVVVVLQLCQCCPPFCVVQPVVHWFDPSPTIIIDSDDRQADDPVRFKHKTWTWRDDCPDPPGTDTTIIMIGTDDIQGCPVVVCVVVVNDDDDPSNVVVVVSVVRVVVCVVVSVPVCVVVVVVPDDPDDDDDDALLLLLVLCLVVLCVLLVADPLLSVLLSVLLQCLQQVLLLVLLQCCLPPNLLVLLLQLLVLLLQLLVQSLVCSVVNDHQDPDPPPDSCGPSSVSSSSSSSSNSNSLSSQLLNQLLLQCLVDDLLQSLLSLLLSLLRNLQNSLVLSVCCVPVPPSNVSVSSVCSSCVRSVSSVVVSVVRDGRPPDPPDDVPPVVVVVVVVVVVVVVVVPDDDPDDDDDDDDDDDDDDDDDDDDDDDDDDDDDDDDDDDDDDDPPPDDPDPQPLQFDPSLVVDPLSVVLLVLLLVLQQVLLLCLVCVLQLLQLLVLQVDPDDDPVVSVVLSSVLNSLLSNLLSVLSNVLSVVLSCCCPPVVDHSVVLSVVLVVLVVVLVVVLLVDNHSVPCSSSSNSSSNSNSNSSSRQLSVLCVRNHSSSSSSSSSNSSVSNVVSNVVSNVLQVVLLQVQWDFQVVPPDDRPDGDTHHNPNSSSRDDD